Protein 3NOK (pdb70)

Nearest PDB structures (foldseek):
  3nok-assembly2_B  TM=1.004E+00  e=3.708E-47  Myxococcus xanthus
  3nom-assembly2_B  TM=9.459E-01  e=5.116E-25  Zymomonas mobilis subsp. mobilis ATCC 10988
  3mbr-assembly1_X  TM=9.162E-01  e=9.378E-24  Xanthomonas campestris pv. campestris
  2faw-assembly2_B  TM=9.322E-01  e=5.526E-21  Carica papaya
  8pv4-assembly1_CU  TM=4.739E-01  e=4.077E-05  Thermochaetoides thermophila DSM 1495

Radius of gyration: 23.33 Å; Cα contacts (8 Å, |Δi|>4): 1403; chains: 2; bounding box: 69×46×50 Å

B-factor: mean 19.27, std 8.91, range [3.27, 81.67]

Foldseek 3Di:
DDAFFEWEWDFPDKAFAALQFQFAEWEAELNWTWTFGVPPTKIFTPDSHDNDTPDMDTPGRFGKHYWEYPRAWIWIFTAQQQWIFIWGDVVTDTDDIAGHDAGFFEWYDDPQWIWTDRQQQKIFTAHPVRGDTDGIAGADEVRHGAGQWGYWEDDPQFIWTDRQPAQKIFTARRVHNYGNYIYRRVVQCVVQVVPDDDPRFAKGYWYQDPVPRWIWTHTTSGRIIGTTDIGTDD/DAFEWEKDFDDKAFAALQFQFAEWEQEPHFIWTFGVPPTKIFTPDSHDNDTPDMDTPPHWGKHAWEDPNAWIWIFTAQQQWIFIWGDVVIDTDDIAGDDAGFFHWYDDDQWIWTDRQQQKIWTARPVRGDTDDMAGADEVRHGAGQWGYWEDDPQWIWTDHQPAQKIFTARVVHNYGRYIYRHVVQVVVQVVPDDDSQFAKHYWYADPPVRWIWTHTGSGRIIGTIDIGTDD

InterPro domains:
  IPR007788 Glutaminyl-peptide cyclotransferase [PF05096] (17-244)
  IPR007788 Glutaminyl-peptide cyclotransferase [PTHR31270] (14-245)
  IPR011044 Quinoprotein amine dehydrogenase, beta chain-like [SSF50969] (26-245)

Organism: Myxococcus xanthus (NCBI:txid34)

Structure (mmCIF, N/CA/C/O backbone):
data_3NOK
#
_entry.id   3NOK
#
_cell.length_a   65.790
_cell.length_b   46.060
_cell.length_c   81.000
_cell.angle_alpha   90.000
_cell.angle_beta   112.970
_cell.angle_gamma   90.000
#
_symmetry.space_group_name_H-M   'P 1 21 1'
#
loop_
_entity.id
_entity.type
_entity.pdbx_description
1 polymer 'Glutaminyl Cyclase'
2 non-polymer 'CALCIUM ION'
3 non-polymer '2-(N-MORPHOLINO)-ETHANESULFONIC ACID'
4 non-polymer DECYLAMINE-N,N-DIMETHYL-N-OXIDE
5 non-polymer GLYCEROL
6 water water
#
loop_
_atom_site.group_PDB
_atom_site.id
_atom_site.type_symbol
_atom_site.label_atom_id
_atom_site.label_alt_id
_atom_site.label_comp_id
_atom_site.label_asym_id
_atom_site.label_entity_id
_atom_site.label_seq_id
_atom_site.pdbx_PDB_ins_code
_atom_site.Cartn_x
_atom_site.Cartn_y
_atom_site.Cartn_z
_atom_site.occupancy
_atom_site.B_iso_or_equiv
_atom_site.auth_seq_id
_atom_site.auth_comp_id
_atom_site.auth_asym_id
_atom_site.auth_atom_id
_atom_site.pdbx_PDB_model_num
ATOM 1 N N . VAL A 1 35 ? -16.522 36.342 14.653 1.00 33.85 23 VAL A N 1
ATOM 2 C CA . VAL A 1 35 ? -15.217 35.970 15.282 1.00 33.82 23 VAL A CA 1
ATOM 3 C C . VAL A 1 35 ? -15.231 36.188 16.805 1.00 33.98 23 VAL A C 1
ATOM 4 O O . VAL A 1 35 ? -15.359 37.308 17.337 1.00 31.66 23 VAL A O 1
ATOM 8 N N . GLN A 1 36 ? -15.077 35.076 17.513 1.00 34.23 24 GLN A N 1
ATOM 9 C CA . GLN A 1 36 ? -15.147 35.105 18.956 1.00 34.07 24 GLN A CA 1
ATOM 10 C C . GLN A 1 36 ? -14.082 34.219 19.564 1.00 32.45 24 GLN A C 1
ATOM 11 O O . GLN A 1 36 ? -13.340 33.481 18.866 1.00 33.23 24 GLN A O 1
ATOM 17 N N . GLU A 1 37 ? -13.975 34.329 20.868 1.00 30.88 25 GLU A N 1
ATOM 18 C CA . GLU A 1 37 ? -13.161 33.451 21.586 1.00 28.49 25 GLU A CA 1
ATOM 19 C C . GLU A 1 37 ? -13.585 32.013 21.192 1.00 24.94 25 GLU A C 1
ATOM 20 O O . GLU A 1 37 ? -14.775 31.650 21.211 1.00 23.09 25 GLU A O 1
ATOM 26 N N . PRO A 1 38 ? -12.604 31.206 20.818 1.00 21.51 26 PRO A N 1
ATOM 27 C CA . PRO A 1 38 ? -12.799 29.773 20.845 1.00 18.78 26 PRO A CA 1
ATOM 28 C C . PRO A 1 38 ? -13.466 29.402 22.135 1.00 16.65 26 PRO A C 1
ATOM 29 O O . PRO A 1 38 ? -13.218 30.031 23.162 1.00 17.04 26 PRO A O 1
ATOM 33 N N . VAL A 1 39 ? -14.354 28.428 22.090 1.00 14.14 27 VAL A N 1
ATOM 34 C CA . VAL A 1 39 ? -14.985 27.911 23.309 1.00 13.64 27 VAL A CA 1
ATOM 35 C C . VAL A 1 39 ? -13.915 27.147 24.063 1.00 13.28 27 VAL A 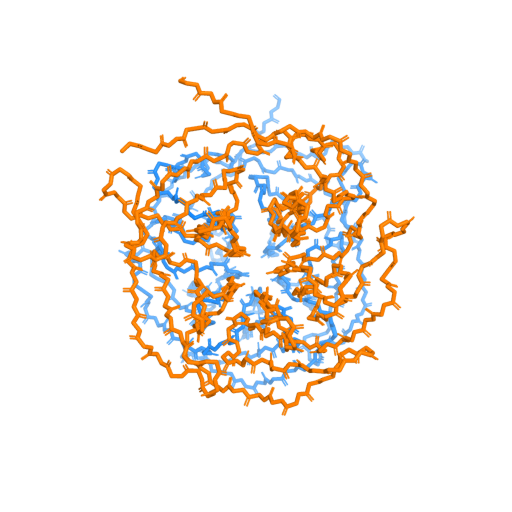C 1
ATOM 36 O O . VAL A 1 39 ? -13.202 26.339 23.485 1.00 14.17 27 VAL A O 1
ATOM 40 N N . ARG A 1 40 ? -13.867 27.322 25.375 1.00 12.42 28 ARG A N 1
ATOM 41 C CA . ARG A 1 40 ? -12.970 26.595 26.262 1.00 13.59 28 ARG A CA 1
ATOM 42 C C . ARG A 1 40 ? -13.698 25.479 26.954 1.00 13.79 28 ARG A C 1
ATOM 43 O O . ARG A 1 40 ? -14.793 25.694 27.439 1.00 14.59 28 ARG A O 1
ATOM 51 N N . ARG A 1 41 ? -13.152 24.248 26.913 1.00 13.52 29 ARG A N 1
ATOM 52 C CA . ARG A 1 41 ? -13.815 23.127 27.582 1.00 13.71 29 ARG A CA 1
ATOM 53 C C . ARG A 1 41 ? -12.793 22.396 28.410 1.00 13.69 29 ARG A C 1
ATOM 54 O O . ARG A 1 41 ? -11.558 22.602 28.258 1.00 15.22 29 ARG A O 1
ATOM 62 N N . VAL A 1 42 ? -13.263 21.571 29.341 1.00 14.93 30 VAL A N 1
ATOM 63 C CA . VAL A 1 42 ? -12.322 20.814 30.167 1.00 16.11 30 VAL A CA 1
ATOM 64 C C . VAL A 1 42 ? -12.810 19.403 29.969 1.00 15.58 30 VAL A C 1
ATOM 65 O O . VAL A 1 42 ? -14.001 19.175 30.113 1.00 17.96 30 VAL A O 1
ATOM 69 N N . ALA A 1 43 ? -11.933 18.454 29.626 1.00 16.26 31 ALA A N 1
ATOM 70 C CA . ALA A 1 43 ? -12.321 17.033 29.580 1.00 16.76 31 ALA A CA 1
ATOM 71 C C . ALA A 1 43 ? -12.404 16.445 30.993 1.00 17.47 31 ALA A C 1
ATOM 72 O O . ALA A 1 43 ? -11.429 16.482 31.760 1.00 17.44 31 ALA A O 1
ATOM 74 N N . HIS A 1 44 ? -13.605 15.964 31.313 1.00 17.92 32 HIS A N 1
ATOM 75 C CA . HIS A 1 44 ? -13.886 15.370 32.612 1.00 19.45 32 HIS A CA 1
ATOM 76 C C . HIS A 1 44 ? -13.856 13.843 32.406 1.00 18.23 32 HIS A C 1
ATOM 77 O O . HIS A 1 44 ? -14.615 13.339 31.558 1.00 18.15 32 HIS A O 1
ATOM 84 N N . ILE A 1 45 ? -13.043 13.114 33.181 1.00 18.36 33 ILE A N 1
ATOM 85 C CA . ILE A 1 45 ? -12.990 11.652 33.031 1.00 17.83 33 ILE A CA 1
ATOM 86 C C . ILE A 1 45 ? -14.319 11.049 33.580 1.00 18.66 33 ILE A C 1
ATOM 87 O O . ILE A 1 45 ? -14.672 11.296 34.722 1.00 18.26 33 ILE A O 1
ATOM 92 N N . ILE A 1 46 ? -15.025 10.296 32.745 1.00 18.49 34 ILE A N 1
ATOM 93 C CA . ILE A 1 46 ? -16.329 9.628 33.053 1.00 19.99 34 ILE A CA 1
ATOM 94 C C . ILE A 1 46 ? -16.032 8.203 33.480 1.00 20.09 34 ILE A C 1
ATOM 95 O O . ILE A 1 46 ? -16.649 7.693 34.414 1.00 20.81 34 ILE A O 1
ATOM 100 N N . ARG A 1 47 ? -15.045 7.567 32.852 1.00 17.26 35 ARG A N 1
ATOM 101 C CA . ARG A 1 47 ? -14.768 6.149 33.072 1.00 18.51 35 ARG A CA 1
ATOM 102 C C . ARG A 1 47 ? -13.411 5.843 32.485 1.00 18.68 35 ARG A C 1
ATOM 103 O O . ARG A 1 47 ? -13.041 6.457 31.470 1.00 17.10 35 ARG A O 1
ATOM 111 N N . GLU A 1 48 ? -12.697 4.904 33.092 1.00 18.84 36 GLU A N 1
ATOM 112 C CA . GLU A 1 48 ? -11.397 4.442 32.611 1.00 19.93 36 GLU A CA 1
ATOM 113 C C . GLU A 1 48 ? -11.439 2.936 32.242 1.00 19.59 36 GLU A C 1
ATOM 114 O O . GLU A 1 48 ? -12.260 2.152 32.810 1.00 18.62 36 GLU A O 1
ATOM 120 N N . TYR A 1 49 ? -10.649 2.566 31.236 1.00 16.96 37 TYR A N 1
ATOM 121 C CA . TYR A 1 49 ? -10.614 1.231 30.658 1.00 17.48 37 TYR A CA 1
ATOM 122 C C . TYR A 1 49 ? -9.145 0.886 30.514 1.00 17.18 37 TYR A C 1
ATOM 123 O O . TYR A 1 49 ? -8.334 1.818 30.319 1.00 17.85 37 TYR A O 1
ATOM 132 N N . PRO A 1 50 ? -8.767 -0.423 30.564 1.00 16.35 38 PRO A N 1
ATOM 133 C CA . PRO A 1 50 ? -7.367 -0.827 30.383 1.00 15.32 38 PRO A CA 1
ATOM 134 C C . PRO A 1 50 ? -6.899 -0.487 28.939 1.00 15.27 38 PRO A C 1
ATOM 135 O O . PRO A 1 50 ? -7.666 -0.589 27.996 1.00 16.96 38 PRO A O 1
ATOM 139 N N . HIS A 1 51 ? -5.664 -0.051 28.811 1.00 13.49 39 HIS A N 1
ATOM 140 C CA . HIS A 1 51 ? -5.023 0.076 27.521 1.00 13.57 39 HIS A CA 1
ATOM 141 C C . HIS A 1 51 ? -3.618 -0.532 27.666 1.00 12.72 39 HIS A C 1
ATOM 142 O O . HIS A 1 51 ? -3.074 -0.567 28.776 1.00 14.00 39 HIS A O 1
ATOM 149 N N . ALA A 1 52 ? -2.978 -0.903 26.556 1.00 12.06 40 ALA A N 1
ATOM 150 C CA . ALA A 1 52 ? -1.688 -1.611 26.651 1.00 11.86 40 ALA A CA 1
ATOM 151 C C . ALA A 1 52 ? -0.563 -0.618 26.759 1.00 12.98 40 ALA A C 1
ATOM 152 O O . ALA A 1 52 ? -0.464 0.334 25.936 1.00 13.13 40 ALA A O 1
ATOM 154 N N . THR A 1 53 ? 0.340 -0.871 27.700 1.00 11.66 41 THR A N 1
ATOM 155 C CA . THR A 1 53 ? 1.490 -0.026 27.864 1.00 12.46 41 THR A CA 1
ATOM 156 C C . THR A 1 53 ? 2.620 -0.201 26.826 1.00 12.86 41 THR A C 1
ATOM 157 O O . THR A 1 53 ? 3.668 0.465 26.945 1.00 13.32 41 THR A O 1
ATOM 161 N N . ASN A 1 54 ? 2.437 -1.080 25.844 1.00 11.51 42 ASN A N 1
ATOM 162 C CA . ASN A 1 54 ? 3.404 -1.222 24.791 1.00 12.03 42 ASN A CA 1
ATOM 163 C C . ASN A 1 54 ? 2.770 -0.844 23.446 1.00 12.76 42 ASN A C 1
ATOM 164 O O . ASN A 1 54 ? 3.316 -1.164 22.394 1.00 13.82 42 ASN A O 1
ATOM 169 N N . ALA A 1 55 ? 1.647 -0.119 23.511 1.00 11.41 43 ALA A N 1
ATOM 170 C CA . ALA A 1 55 ? 0.978 0.324 22.245 1.00 10.32 43 ALA A CA 1
ATOM 171 C C . ALA A 1 55 ? 1.231 1.844 22.026 1.00 9.86 43 ALA A C 1
ATOM 172 O O . ALA A 1 55 ? 0.699 2.660 22.753 1.00 9.00 43 ALA A O 1
ATOM 174 N N . PHE A 1 56 ? 2.096 2.170 21.070 1.00 12.27 44 PHE A N 1
ATOM 175 C CA . PHE A 1 56 ? 2.340 3.608 20.702 1.00 12.37 44 PHE A CA 1
ATOM 176 C C . PHE A 1 56 ? 1.187 4.075 19.816 1.00 10.55 44 PHE A C 1
ATOM 177 O O . PHE A 1 56 ? 1.283 3.983 18.548 1.00 11.12 44 PHE A O 1
ATOM 185 N N . THR A 1 57 ? 0.082 4.486 20.431 1.00 10.29 45 THR A N 1
ATOM 186 C CA . THR A 1 57 ? -1.130 4.935 19.742 1.00 8.69 45 THR A CA 1
ATOM 187 C C . THR A 1 57 ? -0.878 6.071 18.767 1.00 7.48 45 THR A C 1
ATOM 188 O O . THR A 1 57 ? -0.435 7.132 19.167 1.00 9.16 45 THR A O 1
ATOM 192 N N A GLN A 1 58 ? -1.068 5.812 17.476 0.50 7.16 46 GLN A N 1
ATOM 193 N N B GLN A 1 58 ? -1.110 5.813 17.490 0.50 7.20 46 GLN A N 1
ATOM 194 C CA A GLN A 1 58 ? -0.929 6.859 16.432 0.50 7.39 46 GLN A CA 1
ATOM 195 C CA B GLN A 1 58 ? -0.943 6.862 16.480 0.50 7.19 46 GLN A CA 1
ATOM 196 C C A GLN A 1 58 ? -2.242 7.110 15.695 0.50 7.62 46 GLN A C 1
ATOM 197 C C B GLN A 1 58 ? -2.147 7.002 15.566 0.50 7.81 46 GLN A C 1
ATOM 198 O O A GLN A 1 58 ? -2.383 8.091 14.949 0.50 6.20 46 GLN A O 1
ATOM 199 O O B GLN A 1 58 ? -2.114 7.842 14.621 0.50 6.56 46 GLN A O 1
ATOM 210 N N . GLY A 1 59 ? -3.192 6.207 15.843 1.00 8.48 47 GLY A N 1
ATOM 211 C CA . GLY A 1 59 ? -4.494 6.367 15.192 1.00 8.06 47 GLY A CA 1
ATOM 212 C C . GLY A 1 59 ? -5.533 5.668 16.059 1.00 9.01 47 GLY A C 1
ATOM 213 O O . GLY A 1 59 ? -5.203 4.657 16.668 1.00 8.27 47 GLY A O 1
ATOM 214 N N . LEU A 1 60 ? -6.763 6.161 16.079 1.00 7.95 48 LEU A N 1
ATOM 215 C CA . LEU A 1 60 ? -7.785 5.605 17.009 1.00 5.53 48 LEU A CA 1
ATOM 216 C C . LEU A 1 60 ? -9.148 5.953 16.437 1.00 7.76 48 LEU A C 1
ATOM 217 O O . LEU A 1 60 ? -9.400 7.145 16.117 1.00 7.05 48 LEU A O 1
ATOM 222 N N . VAL A 1 61 ? -9.982 4.965 16.130 1.00 7.18 49 VAL A N 1
ATOM 223 C CA . VAL A 1 61 ? -11.247 5.326 15.468 1.00 6.88 49 VAL A CA 1
ATOM 224 C C . VAL A 1 61 ? -12.199 4.149 15.710 1.00 7.06 49 VAL A C 1
ATOM 225 O O . VAL A 1 61 ? -11.734 3.014 15.855 1.00 9.33 49 VAL A O 1
ATOM 229 N N . PHE A 1 62 ? -13.491 4.436 15.666 1.00 7.63 50 PHE A N 1
ATOM 230 C CA . PHE A 1 62 ? -14.512 3.379 15.702 1.00 9.10 50 PHE A CA 1
ATOM 231 C C . PHE A 1 62 ? -14.817 3.020 14.265 1.00 10.18 50 PHE A C 1
ATOM 232 O O . PHE A 1 62 ? -14.774 3.850 13.389 1.00 9.72 50 PHE A O 1
ATOM 240 N N . HIS A 1 63 ? -15.138 1.747 14.045 1.00 10.45 51 HIS A N 1
ATOM 241 C CA . HIS A 1 63 ? -15.380 1.274 12.684 1.00 11.00 51 HIS A CA 1
ATOM 242 C C . HIS A 1 63 ? -16.204 -0.021 12.727 1.00 14.14 51 HIS A C 1
ATOM 243 O O . HIS A 1 63 ? -15.786 -0.986 13.360 1.00 14.64 51 HIS A O 1
ATOM 250 N N . GLN A 1 64 ? -17.344 0.045 12.056 1.00 17.45 52 GLN A N 1
ATOM 251 C CA . GLN A 1 64 ? -18.290 -1.063 11.905 1.00 19.92 52 GLN A CA 1
ATOM 252 C C . GLN A 1 64 ? -18.501 -1.819 13.203 1.00 21.22 52 GLN A C 1
ATOM 253 O O . GLN A 1 64 ? -18.418 -3.067 13.201 1.00 21.76 52 GLN A O 1
ATOM 259 N N . GLY A 1 65 ? -18.689 -1.053 14.300 1.00 20.18 53 GLY A N 1
ATOM 260 C CA . GLY A 1 65 ? -19.157 -1.538 15.591 1.00 22.56 53 GLY A CA 1
ATOM 261 C C . GLY A 1 65 ? -18.027 -1.892 16.519 1.00 22.76 53 GLY A C 1
ATOM 262 O O . GLY A 1 65 ? -18.236 -2.365 17.648 1.00 23.18 53 GLY A O 1
ATOM 263 N N . HIS A 1 66 ? -16.807 -1.688 16.023 1.00 22.03 54 HIS A N 1
ATOM 264 C CA . HIS A 1 66 ? -15.632 -2.022 16.788 1.00 21.76 54 HIS A CA 1
ATOM 265 C C . HIS A 1 66 ? -14.687 -0.838 16.919 1.00 19.64 54 HIS A C 1
ATOM 266 O O . HIS A 1 66 ? -14.792 0.205 16.226 1.00 18.59 54 HIS A O 1
ATOM 273 N N . PHE A 1 67 ? -13.720 -1.032 17.782 1.00 17.73 55 PHE A N 1
ATOM 274 C CA . PHE A 1 67 ? -12.850 0.047 18.219 1.00 14.34 55 PHE A CA 1
ATOM 275 C C . PHE A 1 67 ? -11.4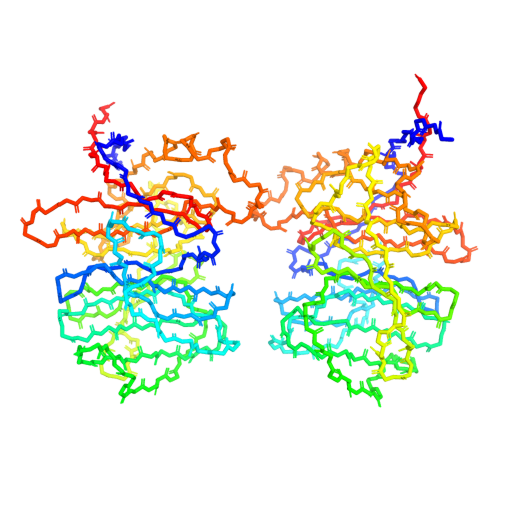29 -0.286 17.722 1.00 11.21 55 PHE A C 1
ATOM 276 O O . PHE A 1 67 ? -10.895 -1.326 18.123 1.00 12.49 55 PHE A O 1
ATOM 284 N N . PHE A 1 68 ? -10.808 0.572 16.848 1.00 7.70 56 PHE A N 1
ATOM 285 C CA . PHE A 1 68 ? -9.541 0.220 16.209 1.00 8.74 56 PHE A CA 1
ATOM 286 C C . PHE A 1 68 ? -8.434 1.162 16.549 1.00 9.69 56 PHE A C 1
ATOM 287 O O . PHE A 1 68 ? -8.708 2.377 16.759 1.00 8.29 56 PHE A O 1
ATOM 295 N N . GLU A 1 69 ? -7.221 0.643 16.594 1.00 7.63 57 GLU A N 1
ATOM 296 C CA . GLU A 1 69 ? -6.042 1.444 16.984 1.00 7.95 57 GLU A CA 1
ATOM 297 C C . GLU A 1 69 ? -4.939 1.119 15.985 1.00 7.16 57 GLU A C 1
ATOM 298 O O . GLU A 1 69 ? -4.721 -0.044 15.638 1.00 8.98 57 GLU A O 1
ATOM 304 N N . SER A 1 70 ? -4.257 2.167 15.511 1.00 5.29 58 SER A N 1
ATOM 305 C CA . SER A 1 70 ? -3.002 2.012 14.776 1.00 5.16 58 SER A CA 1
ATOM 306 C C . SER A 1 70 ? -1.815 2.378 15.610 1.00 7.90 58 SER A C 1
ATOM 307 O O . SER A 1 70 ? -1.842 3.376 16.359 1.00 8.27 58 SER A O 1
ATOM 310 N N . THR A 1 71 ? -0.774 1.543 15.527 1.00 9.06 59 THR A N 1
ATOM 311 C CA . THR A 1 71 ? 0.443 1.800 16.310 1.00 10.44 59 THR A CA 1
ATOM 312 C C . THR A 1 71 ? 1.668 1.801 15.405 1.00 10.50 59 THR A C 1
ATOM 313 O O . THR A 1 71 ? 1.687 1.190 14.311 1.00 10.79 59 THR A O 1
ATOM 317 N N . GLY A 1 72 ? 2.686 2.535 15.831 1.00 11.34 60 GLY A N 1
ATOM 318 C CA . GLY A 1 72 ? 4.013 2.382 15.161 1.00 14.84 60 GLY A CA 1
ATOM 319 C C . GLY A 1 72 ? 5.002 1.802 16.166 1.00 14.42 60 GLY A C 1
ATOM 320 O O . GLY A 1 72 ? 4.718 1.744 17.335 1.00 14.13 60 GLY A O 1
ATOM 321 N N . HIS A 1 73 ? 6.203 1.387 15.739 1.00 17.32 61 HIS A N 1
ATOM 322 C CA . HIS A 1 73 ? 7.196 0.873 16.710 1.00 16.94 61 HIS A CA 1
ATOM 323 C C . HIS A 1 73 ? 6.687 -0.181 17.751 1.00 18.26 61 HIS A C 1
ATOM 324 O O . HIS A 1 73 ? 6.822 0.029 18.988 1.00 18.15 61 HIS A O 1
ATOM 331 N N . GLN A 1 74 ? 6.097 -1.286 17.341 1.00 17.35 62 GLN A N 1
ATOM 332 C CA . GLN A 1 74 ? 6.055 -1.776 15.964 1.00 18.71 62 GLN A CA 1
ATOM 333 C C . GLN A 1 74 ? 4.734 -1.475 15.304 1.00 15.33 62 GLN A C 1
ATOM 334 O O . GLN A 1 74 ? 3.742 -1.142 16.011 1.00 16.38 62 GLN A O 1
ATOM 340 N N . GLY A 1 75 ? 4.723 -1.496 13.968 1.00 12.38 63 GLY A N 1
ATOM 341 C CA . GLY A 1 75 ? 3.477 -1.165 13.290 1.00 11.42 63 GLY A CA 1
ATOM 342 C C . GLY A 1 75 ? 2.402 -2.211 13.528 1.00 10.71 63 GLY A C 1
ATOM 343 O O . GLY A 1 75 ? 2.636 -3.393 13.255 1.00 10.04 63 GLY A O 1
ATOM 344 N N . THR A 1 76 ? 1.168 -1.804 13.843 1.00 9.82 64 THR A N 1
ATOM 345 C CA . THR A 1 76 ? 0.033 -2.746 13.922 1.00 9.76 64 THR A CA 1
ATOM 346 C C . THR A 1 76 ? -1.247 -2.048 13.579 1.00 10.26 64 THR A C 1
ATOM 347 O O . THR A 1 76 ? -1.274 -0.800 13.616 1.00 10.30 64 THR A O 1
ATOM 351 N N . LEU A 1 77 ? -2.270 -2.843 13.254 1.00 7.61 65 LEU A N 1
ATOM 352 C CA . LEU A 1 77 ? -3.706 -2.388 13.323 1.00 6.98 65 LEU A CA 1
ATOM 353 C C . LEU A 1 77 ? -4.327 -3.314 14.317 1.00 9.08 65 LEU A C 1
ATOM 354 O O . LEU A 1 77 ? -4.125 -4.540 14.249 1.00 10.10 65 LEU A O 1
ATOM 359 N N . ARG A 1 78 ? -4.986 -2.771 15.314 1.00 7.70 66 ARG A N 1
ATOM 360 C CA . ARG A 1 78 ? -5.575 -3.621 16.307 1.00 10.21 66 ARG A CA 1
ATOM 361 C C . ARG A 1 78 ? -7.029 -3.270 16.579 1.00 10.75 66 ARG A C 1
ATOM 362 O O . ARG A 1 78 ? -7.419 -2.095 16.438 1.00 9.86 66 ARG A O 1
ATOM 370 N N . GLN A 1 79 ? -7.836 -4.295 16.935 1.00 8.77 67 GLN A N 1
ATOM 371 C CA . GLN A 1 79 ? -9.190 -4.064 17.425 1.00 11.53 67 GLN A CA 1
ATOM 372 C C . GLN A 1 79 ? -9.116 -4.168 18.961 1.00 12.18 67 GLN A C 1
ATOM 373 O O . GLN A 1 79 ? -8.607 -5.135 19.495 1.00 14.40 67 GLN A O 1
ATOM 379 N N . LEU A 1 80 ? -9.597 -3.161 19.672 1.00 11.37 68 LEU A N 1
ATOM 380 C CA . LEU A 1 80 ? -9.489 -3.109 21.148 1.00 13.46 68 LEU A CA 1
ATOM 381 C C . LEU A 1 80 ? -10.705 -3.670 21.860 1.00 15.80 68 LEU A C 1
ATOM 382 O O . LEU A 1 80 ? -11.816 -3.622 21.357 1.00 15.99 68 LEU A O 1
ATOM 387 N N . SER A 1 81 ? -10.466 -4.213 23.034 1.00 19.50 69 SER A N 1
ATOM 388 C CA . SER A 1 81 ? -11.545 -4.570 23.944 1.00 21.22 69 SER A CA 1
ATOM 389 C C . SER A 1 81 ? -11.636 -3.442 24.969 1.00 20.92 69 SER A C 1
ATOM 390 O O . SER A 1 81 ? -10.603 -2.975 25.340 1.00 19.84 69 SER A O 1
ATOM 393 N N . LEU A 1 82 ? -12.818 -3.029 25.492 1.00 21.78 70 LEU A N 1
ATOM 394 C CA . LEU A 1 82 ? -12.766 -2.114 26.624 1.00 22.17 70 LEU A CA 1
ATOM 395 C C . LEU A 1 82 ? -12.652 -2.899 27.969 1.00 21.68 70 LEU A C 1
ATOM 396 O O . LEU A 1 82 ? -12.517 -2.302 29.018 1.00 22.99 70 LEU A O 1
ATOM 401 N N . GLU A 1 83 ? -12.713 -4.227 27.914 1.00 21.40 71 GLU A N 1
ATOM 402 C CA . GLU A 1 83 ? -12.515 -5.015 29.119 1.00 22.23 71 GLU A CA 1
ATOM 403 C C . GLU A 1 83 ? -11.095 -5.538 29.398 1.00 20.97 71 GLU A C 1
ATOM 404 O O . GLU A 1 83 ? -10.846 -6.048 30.494 1.00 22.89 71 GLU A O 1
ATOM 410 N N . SER A 1 84 ? -10.141 -5.375 28.469 1.00 18.51 72 SER A N 1
ATOM 411 C CA . SER A 1 84 ? -8.803 -5.883 28.637 1.00 17.89 72 SER A CA 1
ATOM 412 C C . SER A 1 84 ? -7.829 -5.076 27.778 1.00 16.12 72 SER A C 1
ATOM 413 O O . SER A 1 84 ? -8.239 -4.529 26.733 1.00 16.95 72 SER A O 1
ATOM 416 N N . ALA A 1 85 ? -6.578 -4.982 28.223 1.00 15.72 73 ALA A N 1
ATOM 417 C CA . ALA A 1 85 ? -5.521 -4.330 27.412 1.00 15.03 73 ALA A CA 1
ATOM 418 C C . ALA A 1 85 ? -5.103 -5.170 26.207 1.00 16.07 73 ALA A C 1
ATOM 419 O O . ALA A 1 85 ? -4.588 -4.637 25.256 1.00 16.74 73 ALA A O 1
ATOM 421 N N . GLN A 1 86 ? -5.358 -6.474 26.250 1.00 15.37 74 GLN A N 1
ATOM 422 C CA . GLN A 1 86 ? -5.077 -7.402 25.139 1.00 15.95 74 GLN A CA 1
ATOM 423 C C . GLN A 1 86 ? -6.067 -7.184 23.989 1.00 15.95 74 GLN A C 1
ATOM 424 O O . GLN A 1 86 ? -7.290 -7.294 24.207 1.00 14.05 74 GLN A O 1
ATOM 430 N N . PRO A 1 87 ? -5.571 -6.829 22.784 1.00 14.20 75 PRO A N 1
ATOM 431 C CA . PRO A 1 87 ? -6.481 -6.617 21.684 1.00 13.46 75 PRO A CA 1
ATOM 432 C C . PRO A 1 87 ? -7.290 -7.858 21.368 1.00 13.16 75 PRO A C 1
ATOM 433 O O . PRO A 1 87 ? -6.757 -8.955 21.436 1.00 13.01 75 PRO A O 1
ATOM 437 N N . VAL A 1 88 ? -8.522 -7.679 20.950 1.00 12.47 76 VAL A N 1
ATOM 438 C CA . VAL A 1 88 ? -9.278 -8.835 20.463 1.00 13.18 76 VAL A CA 1
ATOM 439 C C . VAL A 1 88 ? -8.795 -9.355 19.110 1.00 12.76 76 VAL A C 1
ATOM 440 O O . VAL A 1 88 ? -9.031 -10.534 18.767 1.00 11.88 76 VAL A O 1
ATOM 444 N N . TRP A 1 89 ? -8.122 -8.491 18.318 1.00 10.40 77 TRP A N 1
ATOM 445 C CA . TRP A 1 89 ? -7.589 -8.875 17.013 1.00 11.46 77 TRP A CA 1
ATOM 446 C C . TRP A 1 89 ? -6.434 -7.942 16.713 1.00 12.41 77 TRP A C 1
ATOM 447 O O . TRP A 1 89 ? -6.470 -6.728 17.122 1.00 11.56 77 TRP A O 1
ATOM 458 N N . MET A 1 90 ? -5.398 -8.468 16.104 1.00 10.90 78 MET A N 1
ATOM 459 C CA . MET A 1 90 ? -4.256 -7.588 15.667 1.00 11.72 78 MET A CA 1
ATOM 460 C C . MET A 1 90 ? -3.627 -8.125 14.431 1.00 12.65 78 MET A C 1
ATOM 461 O O . MET A 1 90 ? -3.379 -9.305 14.331 1.00 11.04 78 MET A O 1
ATOM 466 N N . GLU A 1 91 ? -3.360 -7.218 13.463 1.00 11.30 79 GLU A N 1
ATOM 467 C CA . GLU A 1 91 ? -2.439 -7.536 12.358 1.00 12.01 79 GLU A CA 1
ATOM 468 C C . GLU A 1 91 ? -1.128 -6.740 12.529 1.00 10.89 79 GLU A C 1
ATOM 469 O O . GLU A 1 91 ? -1.144 -5.519 12.716 1.00 10.20 79 GLU A O 1
ATOM 475 N N . ARG A 1 92 ? -0.016 -7.482 12.516 1.00 11.77 80 ARG A N 1
ATOM 476 C CA . ARG A 1 92 ? 1.309 -6.914 12.639 1.00 12.20 80 ARG A CA 1
ATOM 477 C C . ARG A 1 92 ? 1.806 -6.429 11.284 1.00 12.86 80 ARG A C 1
ATOM 478 O O . ARG A 1 92 ? 1.672 -7.131 10.296 1.00 15.86 80 ARG A O 1
ATOM 486 N N . LEU A 1 93 ? 2.432 -5.259 11.232 1.00 12.53 81 LEU A N 1
ATOM 487 C CA . LEU A 1 93 ? 2.869 -4.685 9.962 1.00 12.82 81 LEU A CA 1
ATOM 488 C C . LEU A 1 93 ? 4.385 -4.656 9.941 1.00 13.89 81 LEU A C 1
ATOM 489 O O . LEU A 1 93 ? 4.985 -3.948 9.138 1.00 15.46 81 LEU A O 1
ATOM 494 N N . GLY A 1 94 ? 5.017 -5.374 10.864 1.00 15.04 82 GLY A N 1
ATOM 495 C CA . GLY A 1 94 ? 6.481 -5.338 10.966 1.00 16.69 82 GLY A CA 1
ATOM 496 C C . GLY A 1 94 ? 7.049 -3.950 11.320 1.00 17.12 82 GLY A C 1
ATOM 497 O O . GLY A 1 94 ? 6.514 -3.250 12.199 1.00 18.28 82 GLY A O 1
ATOM 498 N N . ASN A 1 95 ? 8.107 -3.584 10.620 1.00 17.44 83 ASN A N 1
ATOM 499 C CA . ASN A 1 95 ? 8.848 -2.353 10.919 1.00 16.62 83 ASN A CA 1
ATOM 500 C C . ASN A 1 95 ? 8.177 -1.074 10.374 1.00 16.79 83 ASN A C 1
ATOM 501 O O . ASN A 1 95 ? 8.683 0.047 10.527 1.00 18.59 83 ASN A O 1
ATOM 506 N N . ILE A 1 96 ? 7.072 -1.241 9.703 1.00 13.60 84 ILE A N 1
ATOM 507 C CA . ILE A 1 96 ? 6.393 -0.072 9.097 1.00 14.15 84 ILE A CA 1
ATOM 508 C C . ILE A 1 96 ? 5.845 0.767 10.250 1.00 13.37 84 ILE A C 1
ATOM 509 O O . ILE A 1 96 ? 5.197 0.234 11.148 1.00 13.39 84 ILE A O 1
ATOM 514 N N . PHE A 1 97 ? 6.101 2.065 10.204 1.00 12.58 85 PHE A N 1
ATOM 515 C CA . PHE A 1 97 ? 5.710 2.962 11.284 1.00 12.09 85 PHE A CA 1
ATOM 516 C C . PHE A 1 97 ? 4.309 3.503 10.960 1.00 10.13 85 PHE A C 1
ATOM 517 O O . PHE A 1 97 ? 4.145 4.630 10.440 1.00 9.92 85 PHE A O 1
ATOM 525 N N . ALA A 1 98 ? 3.300 2.708 11.279 1.00 9.62 86 ALA A N 1
ATOM 526 C CA . ALA A 1 98 ? 1.898 3.156 10.976 1.00 7.19 86 ALA A CA 1
ATOM 527 C C . ALA A 1 98 ? 1.456 4.305 11.898 1.00 7.93 86 ALA A C 1
ATOM 528 O O . ALA A 1 98 ? 1.902 4.418 13.045 1.00 8.19 86 ALA A O 1
ATOM 530 N N . GLU A 1 99 ? 0.544 5.122 11.369 1.00 6.91 87 GLU A N 1
ATOM 531 C CA . GLU A 1 99 ? 0.232 6.440 11.970 1.00 6.76 87 GLU A CA 1
ATOM 532 C C . GLU A 1 99 ? -1.245 6.578 11.951 1.00 7.84 87 GLU A C 1
ATOM 533 O O . GLU A 1 99 ? -1.970 5.634 12.405 1.00 7.89 87 GLU A O 1
ATOM 539 N N . GLY A 1 100 ? -1.778 7.715 11.479 1.00 5.81 88 GLY A N 1
ATOM 540 C CA . GLY A 1 100 ? -3.223 7.998 11.668 1.00 6.14 88 GLY A CA 1
ATOM 541 C C . GLY A 1 100 ? -4.186 7.018 11.008 1.00 5.15 88 GLY A C 1
ATOM 542 O O . GLY A 1 100 ? -3.818 6.289 10.054 1.00 7.36 88 GLY A O 1
ATOM 543 N N . LEU A 1 101 ? -5.417 6.992 11.462 1.00 5.80 89 LEU A N 1
ATOM 544 C CA . LEU A 1 101 ? -6.389 5.936 10.999 1.00 5.40 89 LEU A CA 1
ATOM 545 C C . LEU A 1 101 ? -7.732 6.574 10.928 1.00 6.20 89 LEU A C 1
ATOM 546 O O . LEU A 1 101 ? -8.179 7.134 11.929 1.00 7.46 89 LEU A O 1
ATOM 551 N N . ALA A 1 102 ? -8.353 6.480 9.740 1.00 6.40 90 ALA A N 1
ATOM 552 C CA . ALA A 1 102 ? -9.665 7.047 9.481 1.00 5.68 90 ALA A CA 1
ATOM 553 C C . ALA A 1 102 ? -10.650 5.971 9.031 1.00 7.11 90 ALA A C 1
ATOM 554 O O . ALA A 1 102 ? -10.251 4.930 8.437 1.00 9.09 90 ALA A O 1
ATOM 556 N N . SER A 1 103 ? -11.913 6.240 9.241 1.00 7.10 91 SER A N 1
ATOM 557 C CA . SER A 1 103 ? -12.984 5.298 8.764 1.00 8.91 91 SER A CA 1
ATOM 558 C C . SER A 1 103 ? -13.979 6.108 7.967 1.00 9.82 91 SER A C 1
ATOM 559 O O . SER A 1 103 ? -14.389 7.213 8.432 1.00 8.79 91 SER A O 1
ATOM 562 N N . ASP A 1 104 ? -14.444 5.563 6.831 1.00 10.49 92 ASP A N 1
ATOM 563 C CA . ASP A 1 104 ? -15.638 6.169 6.151 1.00 12.84 92 ASP A CA 1
ATOM 564 C C . ASP A 1 104 ? -16.885 5.301 6.332 1.00 14.02 92 ASP A C 1
ATOM 565 O O . ASP A 1 104 ? -17.846 5.496 5.605 1.00 14.50 92 ASP A O 1
ATOM 570 N N . GLY A 1 105 ? -16.798 4.335 7.230 1.00 13.51 93 GLY A N 1
ATOM 571 C CA . GLY A 1 105 ? -17.901 3.441 7.621 1.00 15.99 93 GLY A CA 1
ATOM 572 C C . GLY A 1 105 ? -17.756 2.116 6.908 1.00 16.12 93 GLY A C 1
ATOM 573 O O . GLY A 1 105 ? -18.199 1.117 7.445 1.00 21.00 93 GLY A O 1
ATOM 574 N N . GLU A 1 106 ? -17.111 2.117 5.745 1.00 14.86 94 GLU A N 1
ATOM 575 C CA . GLU A 1 106 ? -16.891 0.896 4.986 1.00 15.08 94 GLU A CA 1
ATOM 576 C C . GLU A 1 106 ? -15.416 0.421 4.958 1.00 14.58 94 GLU A C 1
ATOM 577 O O . GLU A 1 106 ? -15.109 -0.812 4.986 1.00 15.44 94 GLU A O 1
ATOM 583 N N . ARG A 1 107 ? -14.500 1.377 4.900 1.00 11.81 95 ARG A N 1
ATOM 584 C CA . ARG A 1 107 ? -13.092 1.030 4.813 1.00 9.05 95 ARG A CA 1
ATOM 585 C C . ARG A 1 107 ? -12.359 1.792 5.900 1.00 9.82 95 ARG A C 1
ATOM 586 O O . ARG A 1 107 ? -12.856 2.848 6.348 1.00 10.10 95 ARG A O 1
ATOM 594 N N . LEU A 1 108 ? -11.233 1.243 6.316 1.00 7.69 96 LEU A N 1
ATOM 595 C CA . LEU A 1 108 ? -10.225 1.956 7.206 1.00 6.70 96 LEU A CA 1
ATOM 596 C C . LEU A 1 108 ? -9.085 2.448 6.308 1.00 7.38 96 LEU A C 1
ATOM 597 O O . LEU A 1 108 ? -8.674 1.769 5.359 1.00 7.43 96 LEU A O 1
ATOM 602 N N . TYR A 1 109 ? -8.561 3.651 6.643 1.00 6.94 97 TYR A N 1
ATOM 603 C CA . TYR A 1 109 ? -7.456 4.222 5.901 1.00 6.01 97 TYR A CA 1
ATOM 604 C C . TYR A 1 109 ? -6.347 4.531 6.895 1.00 7.26 97 TYR A C 1
ATOM 605 O O . TYR A 1 109 ? -6.607 5.141 7.933 1.00 7.35 97 TYR A O 1
ATOM 614 N N . GLN A 1 110 ? -5.127 4.106 6.625 1.00 6.21 98 GLN A N 1
ATOM 615 C CA . GLN A 1 110 ? -4.058 4.120 7.619 1.00 7.39 98 GLN A CA 1
ATOM 616 C C . GLN A 1 110 ? -2.801 4.704 7.004 1.00 8.88 98 GLN A C 1
ATOM 617 O O . GLN A 1 110 ? -2.292 4.221 6.002 1.00 7.24 98 GLN A O 1
ATOM 623 N N . LEU A 1 111 ? -2.314 5.790 7.619 1.00 7.76 99 LEU A N 1
ATOM 624 C CA . LEU A 1 111 ? -1.084 6.427 7.170 1.00 7.39 99 LEU A CA 1
ATOM 625 C C . LEU A 1 111 ? 0.148 5.695 7.683 1.00 8.32 99 LEU A C 1
ATOM 626 O O . LEU A 1 111 ? 0.071 4.822 8.554 1.00 8.44 99 LEU A O 1
ATOM 631 N N . THR A 1 112 ? 1.310 6.158 7.195 1.00 7.11 100 THR A N 1
ATOM 632 C CA . THR A 1 112 ? 2.581 5.789 7.765 1.00 7.79 100 THR A CA 1
ATOM 633 C C . THR A 1 112 ? 3.378 7.083 7.983 1.00 6.60 100 THR A C 1
ATOM 634 O O . THR A 1 112 ? 3.062 8.128 7.383 1.00 8.04 100 THR A O 1
ATOM 638 N N . TRP A 1 113 ? 4.366 6.995 8.835 1.00 7.60 101 TRP A N 1
ATOM 639 C CA . TRP A 1 113 ? 5.129 8.186 9.243 1.00 10.40 101 TRP A CA 1
ATOM 640 C C . TRP A 1 113 ? 5.970 8.722 8.099 1.00 9.62 101 TRP A C 1
ATOM 641 O O . TRP A 1 113 ? 5.652 9.808 7.599 1.00 8.15 101 TRP A O 1
ATOM 652 N N . THR A 1 114 ? 7.053 8.045 7.703 1.00 10.46 102 THR A N 1
ATOM 653 C CA . THR A 1 114 ? 7.892 8.601 6.618 1.00 10.77 102 THR A CA 1
ATOM 654 C C . THR A 1 114 ? 7.867 7.718 5.381 1.00 12.07 102 THR A C 1
ATOM 655 O O . THR A 1 114 ? 8.440 8.074 4.352 1.00 12.77 102 THR A O 1
ATOM 659 N N . GLU A 1 115 ? 7.188 6.588 5.483 1.00 11.19 103 GLU A N 1
ATOM 660 C CA . GLU A 1 115 ? 7.150 5.607 4.371 1.00 11.56 103 GLU A CA 1
ATOM 661 C C . GLU A 1 115 ? 6.396 6.087 3.153 1.00 11.93 103 GLU A C 1
ATOM 662 O O . GLU A 1 115 ? 6.636 5.614 2.009 1.00 12.64 103 GLU A O 1
ATOM 668 N N . GLY A 1 116 ? 5.473 7.019 3.331 1.00 10.13 104 GLY A N 1
ATOM 669 C CA . GLY A 1 116 ? 4.646 7.455 2.242 1.00 9.90 104 GLY A CA 1
ATOM 670 C C . GLY A 1 116 ? 3.696 6.394 1.762 1.00 10.53 104 GLY A C 1
ATOM 671 O O . GLY A 1 116 ? 3.335 6.375 0.595 1.00 10.64 104 GLY A O 1
ATOM 672 N N . LEU A 1 117 ? 3.375 5.449 2.665 1.00 9.98 105 LEU A N 1
ATOM 673 C CA . LEU A 1 117 ? 2.389 4.397 2.310 1.00 10.23 105 LEU A CA 1
ATOM 674 C C . LEU A 1 117 ? 1.077 4.666 3.025 1.00 8.80 105 LEU A C 1
ATOM 675 O O . LEU A 1 117 ? 1.069 4.824 4.265 1.00 10.13 105 LEU A O 1
ATOM 680 N N . LEU A 1 118 ? -0.025 4.507 2.296 1.00 8.69 106 LEU A N 1
ATOM 681 C CA . LEU A 1 118 ? -1.396 4.557 2.876 1.00 8.25 106 LEU A CA 1
ATOM 682 C C . LEU A 1 118 ? -1.946 3.158 2.646 1.00 7.54 106 LEU A C 1
ATOM 683 O O . LEU A 1 118 ? -1.959 2.700 1.485 1.00 9.58 106 LEU A O 1
ATOM 688 N N . PHE A 1 119 ? -2.415 2.495 3.700 1.00 7.52 107 PHE A N 1
ATOM 689 C CA . PHE A 1 119 ? -3.069 1.164 3.504 1.00 8.22 107 PHE A CA 1
ATOM 690 C C . PHE A 1 119 ? -4.560 1.358 3.621 1.00 7.46 107 PHE A C 1
ATOM 691 O O . PHE A 1 119 ? -5.051 2.032 4.541 1.00 10.20 107 PHE A O 1
ATOM 699 N N . THR A 1 120 ? -5.327 0.752 2.708 1.00 5.66 108 THR A N 1
ATOM 700 C CA . THR A 1 120 ? -6.771 0.820 2.752 1.00 7.10 108 THR A CA 1
ATOM 701 C C . THR A 1 120 ? -7.259 -0.608 3.064 1.00 7.26 108 THR A C 1
ATOM 702 O O . THR A 1 120 ? -6.758 -1.536 2.431 1.00 10.44 108 THR A O 1
ATOM 706 N N . TRP A 1 121 ? -8.055 -0.696 4.097 1.00 7.62 109 TRP A N 1
ATOM 707 C CA . TRP A 1 121 ? -8.483 -1.996 4.644 1.00 7.23 109 TRP A CA 1
ATOM 708 C C . TRP A 1 121 ? -9.957 -2.117 4.431 1.00 7.84 109 TRP A C 1
ATOM 709 O O . TRP A 1 121 ? -10.711 -1.143 4.590 1.00 9.56 109 TRP A O 1
ATOM 720 N N . SER A 1 122 ? -10.423 -3.361 4.155 1.00 9.55 110 SER A N 1
ATOM 721 C CA . SER A 1 122 ? -11.886 -3.583 4.023 1.00 11.55 110 SER A CA 1
ATOM 722 C C . SER A 1 122 ? -12.227 -4.969 4.567 1.00 12.15 110 SER A C 1
ATOM 723 O O . SER A 1 122 ? -11.337 -5.755 4.796 1.00 14.41 110 SER A O 1
ATOM 726 N N . GLY A 1 123 ? -13.527 -5.252 4.739 1.00 15.40 111 GLY A N 1
ATOM 727 C CA . GLY A 1 123 ? -14.000 -6.519 5.324 1.00 16.41 111 GLY A CA 1
ATOM 728 C C . GLY A 1 123 ? -13.869 -6.590 6.854 1.00 18.42 111 GLY A C 1
ATOM 729 O O . GLY A 1 123 ? -13.451 -5.659 7.553 1.00 17.50 111 GLY A O 1
ATOM 730 N N . MET A 1 124 ? -14.243 -7.739 7.410 1.00 17.86 112 MET A N 1
ATOM 731 C CA . MET A 1 124 ? -14.328 -7.910 8.795 1.00 19.50 112 MET A CA 1
ATOM 732 C C . MET A 1 124 ? -13.931 -9.362 9.035 1.00 18.58 112 MET A C 1
ATOM 733 O O . MET A 1 124 ? -14.645 -10.266 8.570 1.00 20.05 112 MET A O 1
ATOM 738 N N . PRO A 1 125 ? -12.769 -9.607 9.665 1.00 17.60 113 PRO A N 1
ATOM 739 C CA . PRO A 1 125 ? -11.816 -8.584 10.126 1.00 17.54 113 PRO A CA 1
ATOM 740 C C . PRO A 1 125 ? -11.230 -7.844 8.920 1.00 16.03 113 PRO A C 1
ATOM 741 O O . PRO A 1 125 ? -11.215 -8.357 7.762 1.00 16.30 113 PRO A O 1
ATOM 745 N N . PRO A 1 126 ? -10.740 -6.600 9.180 1.00 14.95 114 PRO A N 1
ATOM 746 C CA . PRO A 1 126 ? -10.133 -5.817 8.107 1.00 14.14 114 PRO A CA 1
ATOM 747 C C . PRO A 1 126 ? -8.954 -6.534 7.489 1.00 12.01 114 PRO A C 1
ATOM 748 O O . PRO A 1 126 ? -8.121 -7.161 8.197 1.00 12.88 114 PRO A O 1
ATOM 752 N N . GLN A 1 127 ? -8.886 -6.479 6.166 1.00 11.69 115 GLN A N 1
ATOM 753 C CA . GLN A 1 127 ? -7.734 -6.977 5.402 1.00 12.91 115 GLN A CA 1
ATOM 754 C C . GLN A 1 127 ? -7.308 -5.865 4.464 1.00 10.95 115 GLN A C 1
ATOM 755 O O . GLN A 1 127 ? -8.110 -5.215 3.943 1.00 9.44 115 GLN A O 1
ATOM 761 N N . ARG A 1 128 ? -6.026 -5.699 4.256 1.00 11.87 116 ARG A N 1
ATOM 762 C CA . ARG A 1 128 ? -5.607 -4.670 3.342 1.00 11.30 116 ARG A CA 1
ATOM 763 C C . ARG A 1 128 ? -5.946 -5.016 1.903 1.00 12.39 116 ARG A C 1
ATOM 764 O O . ARG A 1 128 ? -5.668 -6.117 1.402 1.00 14.93 116 ARG A O 1
ATOM 772 N N . GLU A 1 129 ? -6.562 -4.073 1.253 1.00 10.51 117 GLU A N 1
ATOM 773 C CA . GLU A 1 129 ? -6.928 -4.242 -0.140 1.00 10.12 117 GLU A CA 1
ATOM 774 C C . GLU A 1 129 ? -6.213 -3.336 -1.087 1.00 11.20 117 GLU A C 1
ATOM 775 O O . GLU A 1 129 ? -6.271 -3.557 -2.330 1.00 11.72 117 GLU A O 1
ATOM 781 N N . ARG A 1 130 ? -5.546 -2.304 -0.532 1.00 10.88 118 ARG A N 1
ATOM 782 C CA . ARG A 1 130 ? -4.856 -1.366 -1.397 1.00 8.93 118 ARG A CA 1
ATOM 783 C C . ARG A 1 130 ? -3.657 -0.814 -0.676 1.00 9.41 118 ARG A C 1
ATOM 784 O O . ARG A 1 130 ? -3.716 -0.572 0.551 1.00 9.21 118 ARG A O 1
ATOM 792 N N . THR A 1 131 ? -2.586 -0.584 -1.422 1.00 9.19 119 THR A N 1
ATOM 793 C CA . THR A 1 131 ? -1.429 0.208 -0.973 1.00 10.06 119 THR A CA 1
ATOM 794 C C . THR A 1 131 ? -1.264 1.403 -1.867 1.00 9.71 119 THR A C 1
ATOM 795 O O . THR A 1 131 ? -1.262 1.236 -3.106 1.00 10.00 119 THR A O 1
ATOM 799 N N . THR A 1 132 ? -1.132 2.580 -1.265 1.00 8.57 120 THR A N 1
ATOM 800 C CA . THR A 1 132 ? -1.077 3.827 -2.095 1.00 8.57 120 THR A CA 1
ATOM 801 C C . THR A 1 132 ? 0.140 4.627 -1.655 1.00 10.93 120 THR A C 1
ATOM 802 O O . THR A 1 132 ? 0.404 4.744 -0.424 1.00 13.78 120 THR A O 1
ATOM 806 N N . ARG A 1 133 ? 0.929 5.120 -2.632 1.00 9.63 121 ARG A N 1
ATOM 807 C CA . ARG A 1 133 ? 2.127 5.965 -2.255 1.00 9.22 121 ARG A CA 1
ATOM 808 C C . ARG A 1 133 ? 1.686 7.445 -2.272 1.00 9.32 121 ARG A C 1
ATOM 809 O O . ARG A 1 133 ? 0.895 7.884 -3.108 1.00 11.12 121 ARG A O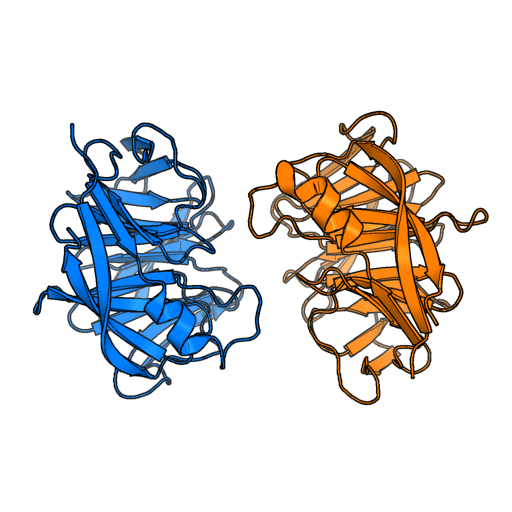 1
ATOM 817 N N . TYR A 1 134 ? 2.183 8.201 -1.291 1.00 8.37 122 TYR A N 1
ATOM 818 C CA . TYR A 1 134 ? 1.900 9.692 -1.240 1.00 9.48 122 TYR A CA 1
ATOM 819 C C . TYR A 1 134 ? 3.197 10.405 -0.770 1.00 9.55 122 TYR A C 1
ATOM 820 O O . TYR A 1 134 ? 4.077 9.790 -0.150 1.00 10.13 122 TYR A O 1
ATOM 829 N N A SER A 1 135 ? 3.309 11.690 -1.059 0.50 9.89 123 SER A N 1
ATOM 830 N N B SER A 1 135 ? 3.309 11.697 -1.078 0.50 10.26 123 SER A N 1
ATOM 831 C CA A SER A 1 135 ? 4.452 12.428 -0.589 0.50 9.78 123 SER A CA 1
ATOM 832 C CA B SER A 1 135 ? 4.462 12.512 -0.694 0.50 10.65 123 SER A CA 1
ATOM 833 C C A SER A 1 135 ? 4.177 12.946 0.806 0.50 10.57 123 SER A C 1
ATOM 834 C C B SER A 1 135 ? 4.207 13.115 0.675 0.50 10.83 123 SER A C 1
ATOM 835 O O A SER A 1 135 ? 3.028 13.109 1.248 0.50 11.62 123 SER A O 1
ATOM 836 O O B SER A 1 135 ? 3.056 13.493 0.966 0.50 11.68 123 SER A O 1
ATOM 841 N N . GLY A 1 136 ? 5.269 13.191 1.492 1.00 10.92 124 GLY A N 1
ATOM 842 C CA . GLY A 1 136 ? 5.210 13.927 2.818 1.00 10.67 124 GLY A CA 1
ATOM 843 C C . GLY A 1 136 ? 5.046 12.922 3.935 1.00 10.49 124 GLY A C 1
ATOM 844 O O . GLY A 1 136 ? 5.077 11.644 3.729 1.00 11.28 124 GLY A O 1
ATOM 845 N N . GLU A 1 137 ? 4.866 13.470 5.134 1.00 9.96 125 GLU A N 1
ATOM 846 C CA . GLU A 1 137 ? 4.792 12.598 6.323 1.00 9.58 125 GLU A CA 1
ATOM 847 C C . GLU A 1 137 ? 3.322 12.391 6.666 1.00 8.55 125 GLU A C 1
ATOM 848 O O . GLU A 1 137 ? 2.457 13.200 6.244 1.00 9.24 125 GLU A O 1
ATOM 854 N N . GLY A 1 138 ? 3.035 11.293 7.396 1.00 8.73 126 GLY A N 1
ATOM 855 C CA . GLY A 1 138 ? 1.604 10.985 7.755 1.00 7.96 126 GLY A CA 1
ATOM 856 C C . GLY A 1 138 ? 1.563 11.046 9.283 1.00 8.97 126 GLY A C 1
ATOM 857 O O . GLY A 1 138 ? 2.292 10.248 9.929 1.00 7.95 126 GLY A O 1
ATOM 858 N N . TRP A 1 139 ? 0.801 11.979 9.898 1.00 6.35 127 TRP A N 1
ATOM 859 C CA . TRP A 1 139 ? 0.631 11.926 11.378 1.00 5.50 127 TRP A CA 1
ATOM 860 C C . TRP A 1 139 ? -0.831 11.514 11.604 1.00 7.72 127 TRP A C 1
ATOM 861 O O . TRP A 1 139 ? -1.103 10.331 11.729 1.00 9.94 127 TRP A O 1
ATOM 872 N N . GLY A 1 140 ? -1.793 12.439 11.594 1.00 5.07 128 GLY A N 1
ATOM 873 C CA . GLY A 1 140 ? -3.218 12.110 11.861 1.00 5.25 128 GLY A CA 1
ATOM 874 C C . GLY A 1 140 ? -3.998 12.039 10.556 1.00 5.54 128 GLY A C 1
ATOM 875 O O . GLY A 1 140 ? -3.667 12.701 9.540 1.00 7.14 128 GLY A O 1
ATOM 876 N N . LEU A 1 141 ? -5.166 11.372 10.654 1.00 5.53 129 LEU A N 1
ATOM 877 C CA . LEU A 1 141 ? -6.052 11.205 9.534 1.00 7.70 129 LEU A CA 1
ATOM 878 C C . LEU A 1 141 ? -7.499 11.081 9.976 1.00 6.15 129 LEU A C 1
ATOM 879 O O . LEU A 1 141 ? -7.811 10.403 10.946 1.00 5.97 129 LEU A O 1
ATOM 884 N N . CYS A 1 142 ? -8.399 11.758 9.280 1.00 6.03 130 CYS A N 1
ATOM 885 C CA . CYS A 1 142 ? -9.827 11.523 9.532 1.00 6.75 130 CYS A CA 1
ATOM 886 C C . CYS A 1 142 ? -10.609 11.733 8.219 1.00 8.37 130 CYS A C 1
ATOM 887 O O . CYS A 1 142 ? -10.023 12.057 7.190 1.00 9.60 130 CYS A O 1
ATOM 890 N N . TYR A 1 143 ? -11.904 11.395 8.222 1.00 8.41 131 TYR A N 1
ATOM 891 C CA . TYR A 1 143 ? -12.730 11.469 7.018 1.00 9.25 131 TYR A CA 1
ATOM 892 C C . TYR A 1 143 ? -13.836 12.497 7.159 1.00 9.78 131 TYR A C 1
ATOM 893 O O . TYR A 1 143 ? -14.651 12.376 8.092 1.00 12.42 131 TYR A O 1
ATOM 902 N N . TRP A 1 144 ? -13.948 13.444 6.236 1.00 9.93 132 TRP A N 1
ATOM 903 C CA . TRP A 1 144 ? -14.961 14.506 6.387 1.00 10.89 132 TRP A CA 1
ATOM 904 C C . TRP A 1 144 ? -15.434 14.863 4.977 1.00 12.57 132 TRP A C 1
ATOM 905 O O . TRP A 1 144 ? -14.610 15.176 4.107 1.00 11.89 132 TRP A O 1
ATOM 916 N N . ASN A 1 145 ? -16.766 14.807 4.759 1.00 15.05 133 ASN A N 1
ATOM 917 C CA . ASN A 1 145 ? -17.359 15.318 3.480 1.00 16.76 133 ASN A CA 1
ATOM 918 C C . ASN A 1 145 ? -16.731 14.704 2.264 1.00 15.36 133 ASN A C 1
ATOM 919 O O . ASN A 1 145 ? -16.318 15.390 1.328 1.00 17.30 133 ASN A O 1
ATOM 924 N N . GLY A 1 146 ? -16.552 13.369 2.326 1.00 14.69 134 GLY A N 1
ATOM 925 C CA . GLY A 1 146 ? -16.046 12.612 1.199 1.00 13.37 134 GLY A CA 1
ATOM 926 C C . GLY A 1 146 ? -14.552 12.723 0.981 1.00 13.56 134 GLY A C 1
ATOM 927 O O . GLY A 1 146 ? -14.044 12.306 -0.075 1.00 14.57 134 GLY A O 1
ATOM 928 N N . LYS A 1 147 ? -13.851 13.332 1.943 1.00 12.88 135 LYS A N 1
ATOM 929 C CA . LYS A 1 147 ? -12.417 13.569 1.784 1.00 12.24 135 LYS A CA 1
ATOM 930 C C . LYS A 1 147 ? -11.657 13.032 2.992 1.00 11.15 135 LYS A C 1
ATOM 931 O O . LYS A 1 147 ? -12.142 13.123 4.136 1.00 10.56 135 LYS A O 1
ATOM 937 N N . LEU A 1 148 ? -10.438 12.557 2.770 1.00 8.88 136 LEU A N 1
ATOM 938 C CA . LEU A 1 148 ? -9.515 12.192 3.866 1.00 9.73 136 LEU A CA 1
ATOM 939 C C . LEU A 1 148 ? -8.787 13.474 4.277 1.00 9.50 136 LEU A C 1
ATOM 940 O O . LEU A 1 148 ? -8.277 14.183 3.387 1.00 10.21 136 LEU A O 1
ATOM 945 N N . VAL A 1 149 ? -8.762 13.788 5.570 1.00 6.95 137 VAL A N 1
ATOM 946 C CA . VAL A 1 149 ? -8.070 15.019 6.061 1.00 9.62 137 VAL A CA 1
ATOM 947 C C . VAL A 1 149 ? -6.824 14.552 6.776 1.00 7.97 137 VAL A C 1
ATOM 948 O O . VAL A 1 149 ? -6.899 13.674 7.636 1.00 7.70 137 VAL A O 1
ATOM 952 N N . ARG A 1 150 ? -5.671 15.114 6.431 1.00 7.53 138 ARG A N 1
ATOM 953 C CA . ARG A 1 150 ? -4.389 14.602 6.904 1.00 7.74 138 ARG A CA 1
ATOM 954 C C . ARG A 1 150 ? -3.564 15.696 7.619 1.00 7.69 138 ARG A C 1
ATOM 955 O O . ARG A 1 150 ? -3.441 16.809 7.088 1.00 7.57 138 ARG A O 1
ATOM 963 N N . SER A 1 151 ? -3.020 15.370 8.779 1.00 5.34 139 SER A N 1
ATOM 964 C CA . SER A 1 151 ? -2.031 16.229 9.417 1.00 7.28 139 SER A CA 1
ATOM 965 C C . SER A 1 151 ? -0.638 15.610 9.302 1.00 7.63 139 SER A C 1
ATOM 966 O O . SER A 1 151 ? -0.466 14.376 9.023 1.00 7.64 139 SER A O 1
ATOM 969 N N . ASP A 1 152 ? 0.393 16.455 9.473 1.00 6.23 140 ASP A N 1
ATOM 970 C CA . ASP A 1 152 ? 1.765 15.980 9.299 1.00 7.41 140 ASP A CA 1
ATOM 971 C C . ASP A 1 152 ? 2.716 16.532 10.327 1.00 7.73 140 ASP A C 1
ATOM 972 O O . ASP A 1 152 ? 3.928 16.542 10.123 1.00 7.48 140 ASP A O 1
ATOM 977 N N . GLY A 1 153 ? 2.138 17.059 11.409 1.00 7.12 141 GLY A N 1
ATOM 978 C CA . GLY A 1 153 ? 3.011 17.625 12.466 1.00 8.72 141 GLY A CA 1
ATOM 979 C C . GLY A 1 153 ? 3.334 19.094 12.196 1.00 9.89 141 GLY A C 1
ATOM 980 O O . GLY A 1 153 ? 3.901 19.754 13.103 1.00 8.85 141 GLY A O 1
ATOM 981 N N . GLY A 1 154 ? 2.988 19.599 11.018 1.00 7.43 142 GLY A N 1
ATOM 982 C CA . GLY A 1 154 ? 3.084 21.089 10.850 1.00 8.22 142 GLY A CA 1
ATOM 983 C C . GLY A 1 154 ? 1.744 21.751 11.184 1.00 8.27 142 GLY A C 1
ATOM 984 O O . GLY A 1 154 ? 0.872 21.256 11.942 1.00 9.54 142 GLY A O 1
ATOM 985 N N . THR A 1 155 ? 1.531 22.862 10.507 1.00 7.44 143 THR A N 1
ATOM 986 C CA . THR A 1 155 ? 0.327 23.692 10.763 1.00 7.11 143 THR A CA 1
ATOM 987 C C . THR A 1 155 ? -0.820 23.400 9.805 1.00 6.51 143 THR A C 1
ATOM 988 O O . THR A 1 155 ? -1.907 23.991 10.000 1.00 6.61 143 THR A O 1
ATOM 992 N N . MET A 1 156 ? -0.631 22.448 8.845 1.00 7.15 144 MET A N 1
ATOM 993 C CA . MET A 1 156 ? -1.561 22.381 7.780 1.00 7.94 144 MET A CA 1
ATOM 994 C C . MET A 1 156 ? -2.417 21.143 7.881 1.00 7.49 144 MET A C 1
ATOM 995 O O . MET A 1 156 ? -1.912 20.084 8.300 1.00 8.43 144 MET A O 1
ATOM 1000 N N . LEU A 1 157 ? -3.660 21.267 7.460 1.00 6.35 145 LEU A N 1
ATOM 1001 C CA . LEU A 1 157 ? -4.488 20.079 7.204 1.00 6.16 145 LEU A CA 1
ATOM 1002 C C . LEU A 1 157 ? -4.687 20.006 5.700 1.00 7.41 145 LEU A C 1
ATOM 1003 O O . LEU A 1 157 ? -5.085 20.985 5.061 1.00 7.66 145 LEU A O 1
ATOM 1008 N N . THR A 1 158 ? -4.343 18.850 5.133 1.00 7.48 146 THR A N 1
ATOM 1009 C CA . THR A 1 158 ? -4.531 18.684 3.696 1.00 8.48 146 THR A CA 1
ATOM 1010 C C . THR A 1 158 ? -5.676 17.743 3.416 1.00 8.49 146 THR A C 1
ATOM 1011 O O . THR A 1 158 ? -5.962 16.832 4.200 1.00 9.21 146 THR A O 1
ATOM 1015 N N . PHE A 1 159 ? -6.357 17.979 2.317 1.00 9.45 147 PHE A N 1
ATOM 1016 C CA . PHE A 1 159 ? -7.572 17.233 2.011 1.00 7.72 147 PHE A CA 1
ATOM 1017 C C . PHE A 1 159 ? -7.300 16.373 0.778 1.00 9.32 147 PHE A C 1
ATOM 1018 O O . PHE A 1 159 ? -6.713 16.894 -0.201 1.00 9.37 147 PHE A O 1
ATOM 1026 N N . HIS A 1 160 ? -7.718 15.083 0.826 1.00 8.57 148 HIS A N 1
ATOM 1027 C CA . HIS A 1 160 ? -7.348 14.108 -0.232 1.00 8.37 148 HIS A CA 1
ATOM 1028 C C . HIS A 1 160 ? -8.498 13.262 -0.702 1.00 9.12 148 HIS A C 1
ATOM 1029 O O . HIS A 1 160 ? -9.406 12.945 0.070 1.00 9.62 148 HIS A O 1
ATOM 1036 N N . GLU A 1 161 ? -8.445 12.857 -1.972 1.00 11.28 149 GLU A N 1
ATOM 1037 C CA . GLU A 1 161 ? -9.484 11.966 -2.491 1.00 12.23 149 GLU A CA 1
ATOM 1038 C C . GLU A 1 161 ? -9.222 10.559 -1.884 1.00 11.31 149 GLU A C 1
ATOM 1039 O O . GLU A 1 161 ? -8.075 10.081 -1.911 1.00 11.77 149 GLU A O 1
ATOM 1045 N N . PRO A 1 162 ? -10.255 9.910 -1.329 1.00 12.34 150 PRO A N 1
ATOM 1046 C CA . PRO A 1 162 ? -10.023 8.542 -0.802 1.00 12.50 150 PRO A CA 1
ATOM 1047 C C . PRO A 1 162 ? -9.482 7.553 -1.825 1.00 14.12 150 PRO A C 1
ATOM 1048 O O . PRO A 1 162 ? -8.731 6.635 -1.457 1.00 13.57 150 PRO A O 1
ATOM 1052 N N . ASP A 1 163 ? -9.890 7.701 -3.084 1.00 15.54 151 ASP A N 1
ATOM 1053 C CA . ASP A 1 163 ? -9.437 6.831 -4.164 1.00 13.62 151 ASP A CA 1
ATOM 1054 C C . ASP A 1 163 ? -8.178 7.405 -4.824 1.00 14.25 151 ASP A C 1
ATOM 1055 O O . ASP A 1 163 ? -8.286 8.260 -5.736 1.00 14.74 151 ASP A O 1
ATOM 1060 N N . GLY A 1 164 ? -6.995 7.004 -4.322 1.00 13.18 152 GLY A N 1
ATOM 1061 C CA . GLY A 1 164 ? -5.655 7.358 -4.870 1.00 12.93 152 GLY A CA 1
ATOM 1062 C C . GLY A 1 164 ? -4.954 8.470 -4.068 1.00 12.57 152 GLY A C 1
ATOM 1063 O O . GLY A 1 164 ? -3.734 8.680 -4.228 1.00 12.71 152 GLY A O 1
ATOM 1064 N N . PHE A 1 165 ? -5.678 9.098 -3.144 1.00 12.27 153 PHE A N 1
ATOM 1065 C CA . PHE A 1 165 ? -5.100 10.055 -2.172 1.00 11.33 153 PHE A CA 1
ATOM 1066 C C . PHE A 1 165 ? -4.518 11.375 -2.775 1.00 11.01 153 PHE A C 1
ATOM 1067 O O . PHE A 1 165 ? -3.639 12.029 -2.142 1.00 9.90 153 PHE A O 1
ATOM 1075 N N . ALA A 1 166 ? -4.995 11.739 -3.973 1.00 10.37 154 ALA A N 1
ATOM 1076 C CA . ALA A 1 166 ? -4.606 13.021 -4.540 1.00 9.71 154 ALA A CA 1
ATOM 1077 C C . ALA A 1 166 ? -5.051 14.195 -3.626 1.00 9.46 154 ALA A C 1
ATOM 1078 O O . ALA A 1 166 ? -6.167 14.212 -3.131 1.00 9.26 154 ALA A O 1
ATOM 1080 N N . LEU A 1 167 ? -4.130 15.157 -3.467 1.00 10.89 155 LEU A N 1
ATOM 1081 C CA . LEU A 1 167 ? -4.472 16.380 -2.740 1.00 10.64 155 LEU A CA 1
ATOM 1082 C C . LEU A 1 167 ? -5.476 17.212 -3.521 1.00 10.18 155 LEU A C 1
ATOM 1083 O O . LEU A 1 167 ? -5.298 17.492 -4.737 1.00 11.64 155 LEU A O 1
ATOM 1088 N N . VAL A 1 168 ? -6.527 17.595 -2.833 1.00 9.91 156 VAL A N 1
ATOM 1089 C CA . VAL A 1 168 ? -7.559 18.478 -3.406 1.00 10.38 156 VAL A CA 1
ATOM 1090 C C . VAL A 1 168 ? -7.673 19.868 -2.766 1.00 10.90 156 VAL A C 1
ATOM 1091 O O . VAL A 1 168 ? -8.325 20.801 -3.361 1.00 13.57 156 VAL A O 1
ATOM 1095 N N . GLY A 1 169 ? -7.102 20.026 -1.574 1.00 8.89 157 GLY A N 1
ATOM 1096 C CA . GLY A 1 169 ? -7.116 21.325 -0.937 1.00 9.34 157 GLY A CA 1
ATOM 1097 C C . GLY A 1 169 ? -6.337 21.331 0.364 1.00 7.30 157 GLY A C 1
ATOM 1098 O O . GLY A 1 169 ? -5.786 20.293 0.771 1.00 8.91 157 GLY A O 1
ATOM 1099 N N . ALA A 1 170 ? -6.337 22.474 1.047 1.00 8.81 158 ALA A N 1
ATOM 1100 C CA . ALA A 1 170 ? -5.677 22.533 2.364 1.00 7.28 158 ALA A CA 1
ATOM 1101 C C . ALA A 1 170 ? -6.204 23.754 3.138 1.00 9.41 158 ALA A C 1
ATOM 1102 O O . ALA A 1 170 ? -6.747 24.681 2.543 1.00 8.94 158 ALA A O 1
ATOM 1104 N N . VAL A 1 171 ? -6.110 23.651 4.462 1.00 6.92 159 VAL A N 1
ATOM 1105 C CA . VAL A 1 171 ? -6.307 24.840 5.393 1.00 7.52 159 VAL A CA 1
ATOM 1106 C C . VAL A 1 171 ? -5.149 24.908 6.313 1.00 8.47 159 VAL A C 1
ATOM 1107 O O . VAL A 1 171 ? -4.575 23.883 6.667 1.00 8.10 159 VAL A O 1
ATOM 1111 N N . GLN A 1 172 ? -4.883 26.110 6.812 1.00 8.88 160 GLN A N 1
ATOM 1112 C CA . GLN A 1 172 ? -3.906 26.245 7.900 1.00 8.64 160 GLN A CA 1
ATOM 1113 C C . GLN A 1 172 ? -4.672 26.330 9.217 1.00 9.23 160 GLN A C 1
ATOM 1114 O O . GLN A 1 172 ? -5.631 27.107 9.355 1.00 9.35 160 GLN A O 1
ATOM 1120 N N . VAL A 1 173 ? -4.249 25.538 10.205 1.00 7.87 161 VAL A N 1
ATOM 1121 C CA . VAL A 1 173 ? -4.912 25.551 11.522 1.00 7.40 161 VAL A CA 1
ATOM 1122 C C . VAL A 1 173 ? -4.432 26.772 12.291 1.00 8.27 161 VAL A C 1
ATOM 1123 O O . VAL A 1 173 ? -3.228 26.941 12.481 1.00 8.96 161 VAL A O 1
ATOM 1127 N N . LYS A 1 174 ? -5.384 27.614 12.667 1.00 7.72 162 LYS A N 1
ATOM 1128 C CA . LYS A 1 174 ? -5.059 28.887 13.374 1.00 8.34 162 LYS A CA 1
ATOM 1129 C C . LYS A 1 174 ? -5.935 29.019 14.636 1.00 7.24 162 LYS A C 1
ATOM 1130 O O . LYS A 1 174 ? -7.155 28.918 14.579 1.00 8.88 162 LYS A O 1
ATOM 1136 N N . LEU A 1 175 ? -5.253 29.211 15.771 1.00 6.95 163 LEU A N 1
ATOM 1137 C CA . LEU A 1 175 ? -5.866 29.569 17.017 1.00 7.56 163 LEU A CA 1
ATOM 1138 C C . LEU A 1 175 ? -5.669 31.089 17.253 1.00 7.42 163 LEU A C 1
ATOM 1139 O O . LEU A 1 175 ? -4.545 31.561 17.372 1.00 8.34 163 LEU A O 1
ATOM 1144 N N . ARG A 1 176 ? -6.794 31.792 17.255 1.00 8.92 164 ARG A N 1
ATOM 1145 C CA . ARG A 1 176 ? -6.804 33.277 17.488 1.00 8.85 164 ARG A CA 1
ATOM 1146 C C . ARG A 1 176 ? -5.945 33.885 16.425 1.00 8.69 164 ARG A C 1
ATOM 1147 O O . ARG A 1 176 ? -5.123 34.760 16.753 1.00 11.96 164 ARG A O 1
ATOM 1155 N N . GLY A 1 177 ? -6.109 33.397 15.182 1.00 9.78 165 GLY A N 1
ATOM 1156 C CA . GLY A 1 177 ? -5.356 33.925 14.021 1.00 10.77 165 GLY A CA 1
ATOM 1157 C C . GLY A 1 177 ? -3.906 33.469 13.878 1.00 10.24 165 GLY A C 1
ATOM 1158 O O . GLY A 1 177 ? -3.254 33.741 12.855 1.00 13.07 165 GLY A O 1
ATOM 1159 N N . GLN A 1 178 ? -3.421 32.635 14.778 1.00 10.17 166 GLN A N 1
ATOM 1160 C CA . GLN A 1 178 ? -1.983 32.282 14.792 1.00 11.38 166 GLN A CA 1
ATOM 1161 C C . GLN A 1 178 ? -1.858 30.766 14.470 1.00 11.83 166 GLN A C 1
ATOM 1162 O O . GLN A 1 178 ? -2.568 29.954 15.070 1.00 9.97 166 GLN A O 1
ATOM 1168 N N . PRO A 1 179 ? -0.958 30.410 13.558 1.00 11.16 167 PRO A N 1
ATOM 1169 C CA . PRO A 1 179 ? -0.836 28.964 13.164 1.00 8.48 167 PRO A CA 1
ATOM 1170 C C . PRO A 1 179 ? -0.442 28.106 14.372 1.00 10.83 167 PRO A C 1
ATOM 1171 O O . PRO A 1 179 ? 0.277 28.587 15.265 1.00 11.36 167 PRO A O 1
ATOM 1175 N N . VAL A 1 180 ? -0.944 26.869 14.425 1.00 9.12 168 VAL A N 1
ATOM 1176 C CA . VAL A 1 180 ? -0.614 25.919 15.488 1.00 8.28 168 VAL A CA 1
ATOM 1177 C C . VAL A 1 180 ? 0.150 24.731 14.898 1.00 8.06 168 VAL A C 1
ATOM 1178 O O . VAL A 1 180 ? -0.383 24.022 14.033 1.00 8.77 168 VAL A O 1
ATOM 1182 N N . GLU A 1 181 ? 1.378 24.558 15.380 1.00 8.18 169 GLU A N 1
ATOM 1183 C CA . GLU A 1 181 ? 2.278 23.492 14.955 1.00 6.82 169 GLU A CA 1
ATOM 1184 C C . GLU A 1 181 ? 1.853 22.201 15.703 1.00 7.38 169 GLU A C 1
ATOM 1185 O O . GLU A 1 181 ? 1.177 22.210 16.750 1.00 8.75 169 GLU A O 1
ATOM 1191 N N . LEU A 1 182 ? 2.380 21.096 15.183 1.00 7.98 170 LEU A N 1
ATOM 1192 C CA . LEU A 1 182 ? 2.396 19.793 15.927 1.00 6.10 170 LEU A CA 1
ATOM 1193 C C . LEU A 1 182 ? 1.039 19.085 15.906 1.00 6.60 170 LEU A C 1
ATOM 1194 O O . LEU A 1 182 ? 0.757 18.212 16.741 1.00 7.08 170 LEU A O 1
ATOM 1199 N N . ILE A 1 183 ? 0.257 19.356 14.889 1.00 6.39 171 ILE A N 1
ATOM 1200 C CA . ILE A 1 183 ? -1.089 18.784 14.756 1.00 5.63 171 ILE A CA 1
ATOM 1201 C C . ILE A 1 183 ? -0.904 17.276 14.485 1.00 7.66 171 ILE A C 1
ATOM 1202 O O . ILE A 1 183 ? -0.163 16.877 13.599 1.00 7.98 171 ILE A O 1
ATOM 1207 N N . ASN A 1 184 ? -1.547 16.464 15.334 1.00 6.64 172 ASN A N 1
ATOM 1208 C CA . ASN A 1 184 ? -1.276 15.021 15.353 1.00 6.76 172 ASN A CA 1
ATOM 1209 C C . ASN A 1 184 ? -2.603 14.207 15.148 1.00 5.92 172 ASN A C 1
ATOM 1210 O O . ASN A 1 184 ? -3.284 14.449 14.185 1.00 6.53 172 ASN A O 1
ATOM 1215 N N . GLU A 1 185 ? -2.988 13.282 16.060 1.00 5.83 173 GLU A N 1
ATOM 1216 C CA . GLU A 1 185 ? -4.119 12.398 15.707 1.00 5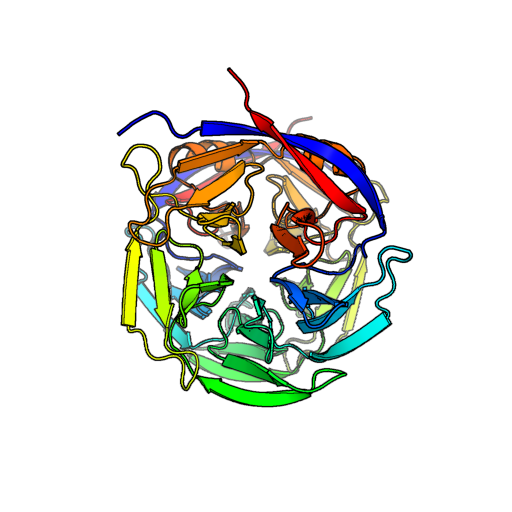.60 173 GLU A CA 1
ATOM 1217 C C . GLU A 1 185 ? -5.413 13.197 15.527 1.00 5.65 173 GLU A C 1
ATOM 1218 O O . GLU A 1 185 ? -5.607 14.232 16.263 1.00 6.11 173 GLU A O 1
ATOM 1224 N N . LEU A 1 186 ? -6.264 12.785 14.577 1.00 6.76 174 LEU A N 1
ATOM 1225 C CA . LEU A 1 186 ? -7.470 13.522 14.235 1.00 4.90 174 LEU A CA 1
ATOM 1226 C C . LEU A 1 186 ? -8.706 12.736 14.538 1.00 5.88 174 LEU A C 1
ATOM 1227 O O . LEU A 1 186 ? -8.660 11.523 14.681 1.00 7.17 174 LEU A O 1
ATOM 1232 N N . GLU A 1 187 ? -9.820 13.439 14.617 1.00 5.94 175 GLU A N 1
ATOM 1233 C CA . GLU A 1 187 ? -11.135 12.774 14.745 1.00 7.67 175 GLU A CA 1
ATOM 1234 C C . GLU A 1 187 ? -12.196 13.670 14.142 1.00 7.77 175 GLU A C 1
ATOM 1235 O O . GLU A 1 187 ? -12.346 14.841 14.578 1.00 7.86 175 GLU A O 1
ATOM 1241 N N . CYS A 1 188 ? -12.907 13.177 13.136 1.00 9.40 176 CYS A N 1
ATOM 1242 C CA . CYS A 1 188 ? -13.943 14.023 12.489 1.00 11.42 176 CYS A CA 1
ATOM 1243 C C . CYS A 1 188 ? -15.324 13.689 13.125 1.00 12.21 176 CYS A C 1
ATOM 1244 O O . CYS A 1 188 ? -15.861 12.591 12.941 1.00 14.20 176 CYS A O 1
ATOM 1247 N N . ALA A 1 189 ? -15.860 14.585 13.957 1.00 11.11 177 ALA A N 1
ATOM 1248 C CA . ALA A 1 189 ? -17.135 14.320 14.600 1.00 10.33 177 ALA A CA 1
ATOM 1249 C C . ALA A 1 189 ? -17.726 15.669 15.036 1.00 12.14 177 ALA A C 1
ATOM 1250 O O . ALA A 1 189 ? -17.003 16.653 15.258 1.00 11.47 177 ALA A O 1
ATOM 1252 N N . ASN A 1 190 ? -19.037 15.669 15.281 1.00 12.61 178 ASN A N 1
ATOM 1253 C CA . ASN A 1 190 ? -19.707 16.872 15.828 1.00 13.55 178 ASN A CA 1
ATOM 1254 C C . ASN A 1 190 ? -19.442 18.176 15.053 1.00 14.71 178 ASN A C 1
ATOM 1255 O O . ASN A 1 190 ? -19.313 19.224 15.704 1.00 18.23 178 ASN A O 1
ATOM 1260 N N . GLY A 1 191 ? -19.282 18.084 13.753 1.00 14.03 179 GLY A N 1
ATOM 1261 C CA . GLY A 1 191 ? -19.085 19.233 12.880 1.00 13.78 179 GLY A CA 1
ATOM 1262 C C . GLY A 1 191 ? -17.666 19.829 12.925 1.00 14.30 179 GLY A C 1
ATOM 1263 O O . GLY A 1 191 ? -17.399 20.857 12.286 1.00 15.72 179 GLY A O 1
ATOM 1264 N N . VAL A 1 192 ? -16.778 19.192 13.668 1.00 11.23 180 VAL A N 1
ATOM 1265 C CA . VAL A 1 192 ? -15.407 19.700 13.777 1.00 9.67 180 VAL A CA 1
ATOM 1266 C C . VAL A 1 192 ? -14.388 18.603 13.473 1.00 10.16 180 VAL A C 1
ATOM 1267 O O . VAL A 1 192 ? -14.719 17.418 13.423 1.00 7.57 180 VAL A O 1
ATOM 1271 N N . ILE A 1 193 ? -13.162 19.013 13.352 1.00 7.16 181 ILE A N 1
ATOM 1272 C CA . ILE A 1 193 ? -12.026 18.088 13.507 1.00 8.82 181 ILE A CA 1
ATOM 1273 C C . ILE A 1 193 ? -11.405 18.234 14.871 1.00 8.56 181 ILE A C 1
ATOM 1274 O O . ILE A 1 193 ? -10.909 19.336 15.168 1.00 8.62 181 ILE A O 1
ATOM 1279 N N . TYR A 1 194 ? -11.435 17.176 15.684 1.00 7.73 182 TYR A N 1
ATOM 1280 C CA . TYR A 1 194 ? -10.743 17.204 16.960 1.00 8.09 182 TYR A CA 1
ATOM 1281 C C . TYR A 1 194 ? -9.294 16.851 16.613 1.00 9.60 182 TYR A C 1
ATOM 1282 O O . TYR A 1 194 ? -9.070 15.958 15.793 1.00 8.78 182 TYR A O 1
ATOM 1291 N N . ALA A 1 195 ? -8.323 17.484 17.261 1.00 7.46 183 ALA A N 1
ATOM 1292 C CA . ALA A 1 195 ? -6.909 17.158 16.941 1.00 5.80 183 ALA A CA 1
ATOM 1293 C C . ALA A 1 195 ? -6.123 17.196 18.213 1.00 8.43 183 ALA A C 1
ATOM 1294 O O . ALA A 1 195 ? -6.143 18.215 18.952 1.00 9.28 183 ALA A O 1
ATOM 1296 N N . ASN A 1 196 ? -5.259 16.193 18.363 1.00 6.18 184 ASN A N 1
ATOM 1297 C CA . ASN A 1 196 ? -4.189 16.268 19.356 1.00 6.49 184 ASN A CA 1
ATOM 1298 C C . ASN A 1 196 ? -3.125 17.214 18.883 1.00 6.37 184 ASN A C 1
ATOM 1299 O O . ASN A 1 196 ? -2.977 17.436 17.645 1.00 8.22 184 ASN A O 1
ATOM 1304 N N . ILE A 1 197 ? -2.374 17.728 19.876 1.00 7.80 185 ILE A N 1
ATOM 1305 C CA . ILE A 1 197 ? -1.177 18.545 19.581 1.00 7.24 185 ILE A CA 1
ATOM 1306 C C . ILE A 1 197 ? -0.069 17.753 20.267 1.00 8.06 185 ILE A C 1
ATOM 1307 O O . ILE A 1 197 ? -0.149 17.460 21.454 1.00 8.69 185 ILE A O 1
ATOM 1312 N N . TRP A 1 198 ? 0.959 17.390 19.494 1.00 8.47 186 TRP A N 1
ATOM 1313 C CA . TRP A 1 198 ? 1.983 16.472 20.016 1.00 9.73 186 TRP A CA 1
ATOM 1314 C C . TRP A 1 198 ? 2.769 17.121 21.203 1.00 8.47 186 TRP A C 1
ATOM 1315 O O . TRP A 1 198 ? 3.376 18.231 21.107 1.00 10.57 186 TRP A O 1
ATOM 1326 N N . HIS A 1 199 ? 2.745 16.364 22.299 1.00 7.55 187 HIS A N 1
ATOM 1327 C CA . HIS A 1 199 ? 3.323 16.769 23.610 1.00 10.83 187 HIS A CA 1
ATOM 1328 C C . HIS A 1 199 ? 2.549 17.836 24.320 1.00 11.85 187 HIS A C 1
ATOM 1329 O O . HIS A 1 199 ? 3.054 18.377 25.321 1.00 12.17 187 HIS A O 1
ATOM 1336 N N . SER A 1 200 ? 1.326 18.132 23.852 1.00 10.31 188 SER A N 1
ATOM 1337 C CA . SER A 1 200 ? 0.439 19.018 24.641 1.00 10.94 188 SER A CA 1
ATOM 1338 C C . SER A 1 200 ? -0.743 18.241 25.177 1.00 10.67 188 SER A C 1
ATOM 1339 O O . SER A 1 200 ? -1.133 17.214 24.611 1.00 9.17 188 SER A O 1
ATOM 1342 N N . SER A 1 201 ? -1.295 18.714 26.287 1.00 10.25 189 SER A N 1
ATOM 1343 C CA . SER A 1 201 ? -2.577 18.175 26.824 1.00 11.73 189 SER A CA 1
ATOM 1344 C C . SER A 1 201 ? -3.821 18.893 26.342 1.00 10.11 189 SER A C 1
ATOM 1345 O O . SER A 1 201 ? -4.919 18.603 26.807 1.00 11.21 189 SER A O 1
ATOM 1348 N N . ASP A 1 202 ? -3.660 19.850 25.437 1.00 10.43 190 ASP A N 1
ATOM 1349 C CA . ASP A 1 202 ? -4.794 20.507 24.815 1.00 10.91 190 ASP A CA 1
ATOM 1350 C C . ASP A 1 202 ? -5.208 19.732 23.559 1.00 8.48 190 ASP A C 1
ATOM 1351 O O . ASP A 1 202 ? -4.361 19.206 22.824 1.00 11.08 190 ASP A O 1
ATOM 1356 N N . VAL A 1 203 ? -6.505 19.683 23.341 1.00 8.40 191 VAL A N 1
ATOM 1357 C CA . VAL A 1 203 ? -7.055 19.130 22.081 1.00 9.96 191 VAL A CA 1
ATOM 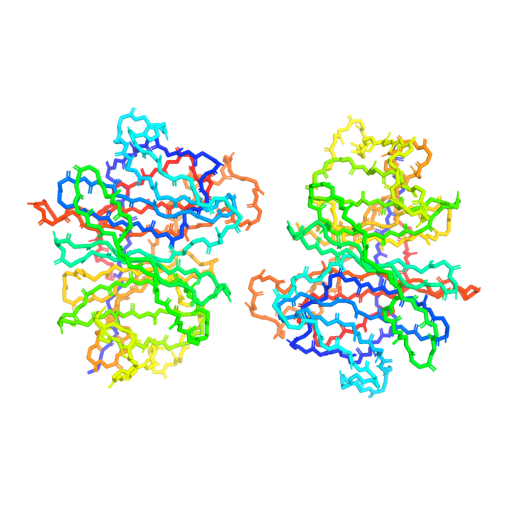1358 C C . VAL A 1 203 ? -7.799 20.234 21.391 1.00 9.35 191 VAL A C 1
ATOM 1359 O O . VAL A 1 203 ? -8.608 20.950 22.022 1.00 10.69 191 VAL A O 1
ATOM 1363 N N . LEU A 1 204 ? -7.551 20.441 20.104 1.00 8.30 192 LEU A N 1
ATOM 1364 C CA . LEU A 1 204 ? -8.220 21.477 19.420 1.00 9.66 192 LEU A CA 1
ATOM 1365 C C . LEU A 1 204 ? -9.525 20.954 18.805 1.00 8.60 192 LEU A C 1
ATOM 1366 O O . LEU A 1 204 ? -9.602 19.795 18.430 1.00 10.08 192 LEU A O 1
ATOM 1371 N N . GLU A 1 205 ? -10.483 21.866 18.630 1.00 9.31 193 GLU A N 1
ATOM 1372 C CA . GLU A 1 205 ? -11.647 21.653 17.801 1.00 8.44 193 GLU A CA 1
ATOM 1373 C C . GLU A 1 205 ? -11.507 22.615 16.620 1.00 10.07 193 GLU A C 1
ATOM 1374 O O . GLU A 1 205 ? -11.457 23.815 16.824 1.00 9.36 193 GLU A O 1
ATOM 1380 N N . ILE A 1 206 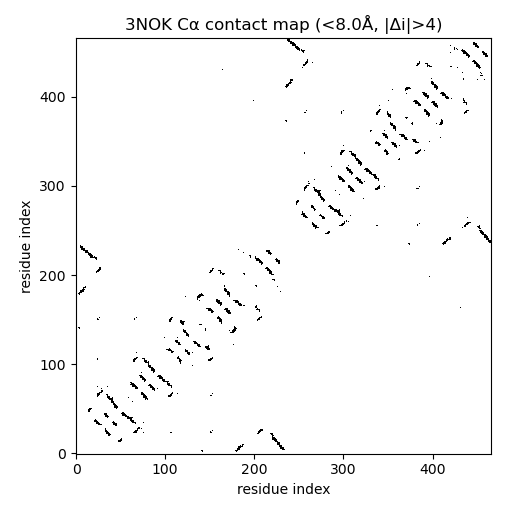? -11.441 22.080 15.392 1.00 8.31 194 ILE A N 1
ATOM 1381 C CA . ILE A 1 206 ? -11.067 22.850 14.189 1.00 9.95 194 ILE A CA 1
ATOM 1382 C C . ILE A 1 206 ? -12.256 22.831 13.207 1.00 10.62 194 ILE A C 1
ATOM 1383 O O . ILE A 1 206 ? -12.851 21.781 12.940 1.00 10.20 194 ILE A O 1
ATOM 1388 N N . ASP A 1 207 ? -12.637 24.011 12.674 1.00 8.91 195 ASP A N 1
ATOM 1389 C CA . ASP A 1 207 ? -13.628 24.040 11.589 1.00 11.51 195 ASP A CA 1
ATOM 1390 C C . ASP A 1 207 ? -12.971 23.585 10.264 1.00 11.02 195 ASP A C 1
ATOM 1391 O O . ASP A 1 207 ? -12.016 24.184 9.833 1.00 10.98 195 ASP A O 1
ATOM 1396 N N . PRO A 1 208 ? -13.406 22.427 9.675 1.00 12.46 196 PRO A N 1
ATOM 1397 C CA . PRO A 1 208 ? -12.722 21.895 8.529 1.00 12.33 196 PRO A CA 1
ATOM 1398 C C . PRO A 1 208 ? -12.828 22.811 7.292 1.00 14.75 196 PRO A C 1
ATOM 1399 O O . PRO A 1 208 ? -11.922 22.810 6.419 1.00 14.98 196 PRO A O 1
ATOM 1403 N N . ALA A 1 209 ? -13.869 23.625 7.246 1.00 13.01 197 ALA A N 1
ATOM 1404 C CA . ALA A 1 209 ? -13.989 24.592 6.091 1.00 14.20 197 ALA A CA 1
ATOM 1405 C C . ALA A 1 209 ? -12.916 25.684 6.051 1.00 14.09 197 ALA A C 1
ATOM 1406 O O . ALA A 1 209 ? -12.633 26.195 4.968 1.00 15.43 197 ALA A O 1
ATOM 1408 N N . THR A 1 210 ? -12.328 26.039 7.187 1.00 11.55 198 THR A N 1
ATOM 1409 C CA . THR A 1 210 ? -11.483 27.225 7.300 1.00 12.25 198 THR A CA 1
ATOM 1410 C C . THR A 1 210 ? -10.144 26.987 7.996 1.00 12.27 198 THR A C 1
ATOM 1411 O O . THR A 1 210 ? -9.201 27.731 7.742 1.00 13.16 198 THR A O 1
ATOM 1415 N N . GLY A 1 211 ? -10.025 25.938 8.829 1.00 11.03 199 GLY A N 1
ATOM 1416 C CA . GLY A 1 211 ? -8.817 25.757 9.698 1.00 9.32 199 GLY A CA 1
ATOM 1417 C C . GLY A 1 211 ? -8.942 26.590 11.008 1.00 9.52 199 GLY A C 1
ATOM 1418 O O . GLY A 1 211 ? -8.078 26.489 11.836 1.00 8.96 199 GLY A O 1
ATOM 1419 N N . THR A 1 212 ? -10.038 27.354 11.209 1.00 9.03 200 THR A N 1
ATOM 1420 C CA . THR A 1 212 ? -10.125 28.179 12.439 1.00 10.12 200 THR A CA 1
ATOM 1421 C C . THR A 1 212 ? -10.342 27.224 13.625 1.00 8.11 200 THR A C 1
ATOM 1422 O O . THR A 1 212 ? -11.208 26.405 13.544 1.00 10.04 200 THR A O 1
ATOM 1426 N N . VAL A 1 213 ? -9.588 27.382 14.702 1.00 8.47 201 VAL A N 1
ATOM 1427 C CA . VAL A 1 213 ? -9.844 26.655 15.960 1.00 6.97 201 VAL A CA 1
ATOM 1428 C C . VAL A 1 213 ? -11.054 27.320 16.608 1.00 8.73 201 VAL A C 1
ATOM 1429 O O . VAL A 1 213 ? -10.984 28.538 17.017 1.00 9.50 201 VAL A O 1
ATOM 1433 N N . VAL A 1 214 ? -12.113 26.511 16.760 1.00 8.92 202 VAL A N 1
ATOM 1434 C CA . VAL A 1 214 ? -13.371 27.005 17.378 1.00 9.64 202 VAL A CA 1
ATOM 1435 C C . VAL A 1 214 ? -13.515 26.595 18.821 1.00 11.51 202 VAL A C 1
ATOM 1436 O O . VAL A 1 214 ? -14.453 27.018 19.542 1.00 12.80 202 VAL A O 1
ATOM 1440 N N . GLY A 1 215 ? -12.621 25.739 19.283 1.00 10.65 203 GLY A N 1
ATOM 1441 C CA . GLY A 1 215 ? -12.705 25.238 20.683 1.00 10.29 203 GLY A CA 1
ATOM 1442 C C . GLY A 1 215 ? -11.367 24.753 21.107 1.00 11.68 203 GLY A C 1
ATOM 1443 O O . GLY A 1 215 ? -10.588 24.239 20.280 1.00 10.05 203 GLY A O 1
ATOM 1444 N N . VAL A 1 216 ? -11.068 24.888 22.394 1.00 10.59 204 VAL A N 1
ATOM 1445 C CA . VAL A 1 216 ? -9.834 24.322 22.940 1.00 10.75 204 VAL A CA 1
ATOM 1446 C C . VAL A 1 216 ? -10.262 23.509 24.135 1.00 12.26 204 VAL A C 1
ATOM 1447 O O . VAL A 1 216 ? -10.871 24.036 25.074 1.00 13.30 204 VAL A O 1
ATOM 1451 N N . ILE A 1 217 ? -9.941 22.220 24.116 1.00 11.09 205 ILE A N 1
ATOM 1452 C CA . ILE A 1 217 ? -10.240 21.320 25.230 1.00 11.37 205 ILE A CA 1
ATOM 1453 C C . ILE A 1 217 ? -9.025 21.082 26.067 1.00 11.53 205 ILE A C 1
ATOM 1454 O O . ILE A 1 217 ? -8.005 20.636 25.555 1.00 10.82 205 ILE A O 1
ATOM 1459 N N . ASP A 1 218 ? -9.138 21.360 27.388 1.00 10.55 206 ASP A N 1
ATOM 1460 C CA . ASP A 1 218 ? -8.091 21.007 28.320 1.00 10.91 206 ASP A CA 1
ATOM 1461 C C . ASP A 1 218 ? -8.211 19.548 28.789 1.00 11.43 206 ASP A C 1
ATOM 1462 O O . ASP A 1 218 ? -9.069 19.200 29.624 1.00 13.68 206 ASP A O 1
ATOM 1467 N N . ALA A 1 219 ? -7.338 18.660 28.287 1.00 12.17 207 ALA A N 1
ATOM 1468 C CA . ALA A 1 219 ? -7.360 17.288 28.688 1.00 10.51 207 ALA A CA 1
ATOM 1469 C C . ALA A 1 219 ? -6.204 16.924 29.660 1.00 12.27 207 ALA A C 1
ATOM 1470 O O . ALA A 1 219 ? -5.808 15.766 29.748 1.00 12.51 207 ALA A O 1
ATOM 1472 N N . SER A 1 220 ? -5.726 17.924 30.411 1.00 12.64 208 SER A N 1
ATOM 1473 C CA . SER A 1 220 ? -4.634 17.756 31.349 1.00 12.84 208 SER A CA 1
ATOM 1474 C C . SER A 1 220 ? -5.000 16.807 32.492 1.00 11.81 208 SER A C 1
ATOM 1475 O O . SER A 1 220 ? -4.115 16.247 33.067 1.00 14.34 208 SER A O 1
ATOM 1478 N N . ALA A 1 221 ? -6.273 16.586 32.784 1.00 14.08 209 ALA A N 1
ATOM 1479 C CA . ALA A 1 221 ? -6.622 15.597 33.845 1.00 13.72 209 ALA A CA 1
ATOM 1480 C C . ALA A 1 221 ? -6.236 14.203 33.406 1.00 14.38 209 ALA A C 1
ATOM 1481 O O . ALA A 1 221 ? -5.948 13.324 34.255 1.00 15.17 209 ALA A O 1
ATOM 1483 N N . LEU A 1 222 ? -6.151 13.998 32.078 1.00 12.83 210 LEU A N 1
ATOM 1484 C CA . LEU A 1 222 ? -5.861 12.670 31.595 1.00 13.15 210 LEU A CA 1
ATOM 1485 C C . LEU A 1 222 ? -4.374 12.457 31.765 1.00 12.79 210 LEU A C 1
ATOM 1486 O O . LEU A 1 222 ? -3.940 11.387 32.250 1.00 12.45 210 LEU A O 1
ATOM 1491 N N . THR A 1 223 ? -3.576 13.446 31.347 1.00 11.94 211 THR A N 1
ATOM 1492 C CA . THR A 1 223 ? -2.128 13.371 31.513 1.00 13.54 211 THR A CA 1
ATOM 1493 C C . THR A 1 223 ? -1.798 13.221 33.000 1.00 14.09 211 THR A C 1
ATOM 1494 O O . THR A 1 223 ? -0.926 12.418 33.332 1.00 14.37 211 THR A O 1
ATOM 1498 N N . ARG A 1 224 ? -2.493 13.974 33.876 1.00 15.48 212 ARG A N 1
ATOM 1499 C CA . ARG A 1 224 ? -2.199 13.857 35.343 1.00 15.57 212 ARG A CA 1
ATOM 1500 C C . ARG A 1 224 ? -2.515 12.457 35.875 1.00 16.73 212 ARG A C 1
ATOM 1501 O O . ARG A 1 224 ? -1.755 11.895 36.690 1.00 16.62 212 ARG A O 1
ATOM 1509 N N . ALA A 1 225 ? -3.605 11.898 35.374 1.00 15.62 213 ALA A N 1
ATOM 1510 C CA . ALA A 1 225 ? -4.112 10.573 35.769 1.00 16.27 213 ALA A CA 1
ATOM 1511 C C . ALA A 1 225 ? -3.074 9.461 35.580 1.00 16.51 213 ALA A C 1
ATOM 1512 O O . ALA A 1 225 ? -3.007 8.523 36.412 1.00 19.09 213 ALA A O 1
ATOM 1514 N N . VAL A 1 226 ? -2.302 9.499 34.481 1.00 15.92 214 VAL A N 1
ATOM 1515 C CA . VAL A 1 226 ? -1.332 8.451 34.185 1.00 16.25 214 VAL A CA 1
ATOM 1516 C C . VAL A 1 226 ? 0.103 8.790 34.610 1.00 17.11 214 VAL A C 1
ATOM 1517 O O . VAL A 1 226 ? 1.002 7.998 34.420 1.00 17.74 214 VAL A O 1
ATOM 1521 N N . ALA A 1 227 ? 0.298 10.006 35.120 1.00 17.74 215 ALA A N 1
ATOM 1522 C CA . ALA A 1 227 ? 1.647 10.536 35.271 1.00 19.24 215 ALA A CA 1
ATOM 1523 C C . ALA A 1 227 ? 2.519 9.653 36.184 1.00 20.06 215 ALA A C 1
ATOM 1524 O O . ALA A 1 227 ? 3.699 9.542 35.992 1.00 21.38 215 ALA A O 1
ATOM 1526 N N . GLY A 1 228 ? 1.886 9.005 37.145 1.00 22.37 216 GLY A N 1
ATOM 1527 C CA . GLY A 1 228 ? 2.614 8.250 38.159 1.00 23.51 216 GLY A CA 1
ATOM 1528 C C . GLY A 1 228 ? 2.973 6.884 37.608 1.00 25.77 216 GLY A C 1
ATOM 1529 O O . GLY A 1 228 ? 3.675 6.088 38.270 1.00 26.17 216 GLY A O 1
ATOM 1530 N N . GLN A 1 229 ? 2.457 6.578 36.419 1.00 24.73 217 GLN A N 1
ATOM 1531 C CA . GLN A 1 229 ? 2.696 5.276 35.813 1.00 24.67 217 GLN A CA 1
ATOM 1532 C C . GLN A 1 229 ? 3.514 5.279 34.552 1.00 24.11 217 GLN A C 1
ATOM 1533 O O . GLN A 1 229 ? 3.986 4.218 34.175 1.00 25.87 217 GLN A O 1
ATOM 1539 N N . VAL A 1 230 ? 3.654 6.418 33.855 1.00 22.15 218 VAL A N 1
ATOM 1540 C CA . VAL A 1 230 ? 4.387 6.402 32.567 1.00 21.04 218 VAL A CA 1
ATOM 1541 C C . VAL A 1 230 ? 5.740 7.020 32.776 1.00 21.55 218 VAL A C 1
ATOM 1542 O O . VAL A 1 230 ? 5.833 7.992 33.533 1.00 22.66 218 VAL A O 1
ATOM 1546 N N . THR A 1 231 ? 6.749 6.482 32.104 1.00 21.40 219 THR A N 1
ATOM 1547 C CA . THR A 1 231 ? 8.108 7.001 32.201 1.00 22.33 219 THR A CA 1
ATOM 1548 C C . THR A 1 231 ? 8.723 7.396 30.882 1.00 20.69 219 THR A C 1
ATOM 1549 O O . THR A 1 231 ? 9.644 8.221 30.841 1.00 21.23 219 THR A O 1
ATOM 1553 N N . ASN A 1 232 ? 8.225 6.833 29.777 1.00 18.19 220 ASN A N 1
ATOM 1554 C CA . ASN A 1 232 ? 8.860 7.056 28.536 1.00 15.88 220 ASN A CA 1
ATOM 1555 C C . ASN A 1 232 ? 8.595 8.472 28.063 1.00 15.94 220 ASN A C 1
ATOM 1556 O O . ASN A 1 232 ? 7.481 8.954 28.239 1.00 14.49 220 ASN A O 1
ATOM 1561 N N . PRO A 1 233 ? 9.612 9.159 27.519 1.00 16.03 221 PRO A N 1
ATOM 1562 C CA . PRO A 1 233 ? 9.351 10.534 27.011 1.00 14.08 221 PRO A CA 1
ATOM 1563 C C . PRO A 1 233 ? 8.266 10.674 25.974 1.00 13.42 221 PRO A C 1
ATOM 1564 O O . PRO A 1 233 ? 7.756 11.821 25.780 1.00 13.76 221 PRO A O 1
ATOM 1568 N N . GLU A 1 234 ? 7.957 9.584 25.255 1.00 12.91 222 GLU A N 1
ATOM 1569 C CA . GLU A 1 234 ? 7.030 9.681 24.123 1.00 12.92 222 GLU A CA 1
ATOM 1570 C C . GLU A 1 234 ? 5.625 9.203 24.580 1.00 10.35 222 GLU A C 1
ATOM 1571 O O . GLU A 1 234 ? 4.680 9.149 23.767 1.00 10.33 222 GLU A O 1
ATOM 1577 N N . ALA A 1 235 ? 5.475 8.968 25.883 1.00 9.83 223 ALA A N 1
ATOM 1578 C CA . ALA A 1 235 ? 4.205 8.443 26.419 1.00 11.09 223 ALA A CA 1
ATOM 1579 C C . ALA A 1 235 ? 3.182 9.537 26.664 1.00 10.57 223 ALA A C 1
ATOM 1580 O O . ALA A 1 235 ? 2.759 9.851 27.771 1.00 11.90 223 ALA A O 1
ATOM 1582 N N . VAL A 1 236 ? 2.777 10.143 25.553 1.00 10.42 224 VAL A N 1
ATOM 1583 C CA . VAL A 1 236 ? 1.952 11.357 25.525 1.00 8.44 224 VAL A CA 1
ATOM 1584 C C . VAL A 1 236 ? 0.555 11.172 25.014 1.00 10.26 224 VAL A C 1
ATOM 1585 O O . VAL A 1 236 ? 0.310 10.289 24.205 1.00 10.09 224 VAL A O 1
ATOM 1589 N N . LEU A 1 237 ? -0.360 12.044 25.473 1.00 9.58 225 LEU A N 1
ATOM 1590 C CA . LEU A 1 237 ? -1.771 12.041 25.039 1.00 7.37 225 LEU A CA 1
ATOM 1591 C C . LEU A 1 237 ? -1.808 12.079 23.517 1.00 8.09 225 LEU A C 1
ATOM 1592 O O . LEU A 1 237 ? -1.156 12.912 22.903 1.00 10.43 225 LEU A O 1
ATOM 1597 N N . ASN A 1 238 ? -2.510 11.119 22.946 1.00 7.31 226 ASN A N 1
ATOM 1598 C CA . ASN A 1 238 ? -2.676 11.059 21.478 1.00 7.35 226 ASN A CA 1
ATOM 1599 C C . ASN A 1 238 ? -3.666 9.972 21.199 1.00 8.34 226 ASN A C 1
ATOM 1600 O O . ASN A 1 238 ? -3.474 8.862 21.670 1.00 6.84 226 ASN A O 1
ATOM 1605 N N . GLY A 1 239 ? -4.643 10.248 20.355 1.00 7.21 227 GLY A N 1
ATOM 1606 C CA . GLY A 1 239 ? -5.673 9.228 20.085 1.00 8.03 227 GLY A CA 1
ATOM 1607 C C . GLY A 1 239 ? -7.040 9.700 20.625 1.00 7.12 227 GLY A C 1
ATOM 1608 O O . GLY A 1 239 ? -7.292 9.748 21.837 1.00 8.78 227 GLY A O 1
ATOM 1609 N N . ILE A 1 240 ? -7.946 10.043 19.690 1.00 5.98 228 ILE A N 1
ATOM 1610 C CA . ILE A 1 240 ? -9.313 10.510 20.029 1.00 5.77 228 ILE A CA 1
ATOM 1611 C C . ILE A 1 240 ? -10.203 9.711 19.120 1.00 6.14 228 ILE A C 1
ATOM 1612 O O . ILE A 1 240 ? -9.995 9.611 17.945 1.00 6.63 228 ILE A O 1
ATOM 1617 N N . ALA A 1 241 ? -11.267 9.160 19.693 1.00 7.18 229 ALA A N 1
ATOM 1618 C CA . ALA A 1 241 ? -12.260 8.450 18.895 1.00 8.25 229 ALA A CA 1
ATOM 1619 C C . ALA A 1 241 ? -13.656 8.729 19.460 1.00 9.04 229 ALA A C 1
ATOM 1620 O O . ALA A 1 241 ? -13.854 8.649 20.712 1.00 10.38 229 ALA A O 1
ATOM 1622 N N . VAL A 1 242 ? -14.589 9.065 18.577 1.00 8.79 230 VAL A N 1
ATOM 1623 C CA . VAL A 1 242 ? -16.041 9.239 18.979 1.00 7.90 230 VAL A CA 1
ATOM 1624 C C . VAL A 1 242 ? -16.851 8.090 18.393 1.00 10.51 230 VAL A C 1
ATOM 1625 O O . VAL A 1 242 ? -16.816 7.767 17.198 1.00 9.65 230 VAL A O 1
ATOM 1629 N N . GLU A 1 243 ? -17.600 7.392 19.266 1.00 11.14 231 GLU A N 1
ATOM 1630 C CA . GLU A 1 243 ? -18.416 6.249 18.855 1.00 13.79 231 GLU A CA 1
ATOM 1631 C C . GLU A 1 243 ? -19.670 6.737 18.108 1.00 14.22 231 GLU A C 1
ATOM 1632 O O . GLU A 1 243 ? -20.445 7.545 18.613 1.00 15.94 231 GLU A O 1
ATOM 1638 N N . PRO A 1 244 ? -19.908 6.253 16.884 1.00 14.17 232 PRO A N 1
ATOM 1639 C CA . PRO A 1 244 ? -20.965 6.857 16.093 1.00 15.18 232 PRO A CA 1
ATOM 1640 C C . PRO A 1 244 ? -22.365 6.608 16.696 1.00 15.61 232 PRO A C 1
ATOM 1641 O O . PRO A 1 244 ? -23.218 7.506 16.617 1.00 16.98 232 PRO A O 1
ATOM 1645 N N . GLY A 1 245 ? -22.550 5.414 17.248 1.00 17.18 233 GLY A N 1
ATOM 1646 C CA . GLY A 1 245 ? -23.895 4.954 17.713 1.00 18.20 233 GLY A CA 1
ATOM 1647 C C . GLY A 1 245 ? -24.299 5.625 19.021 1.00 20.21 233 GLY A C 1
ATOM 1648 O O . GLY A 1 245 ? -25.521 5.850 19.285 1.00 20.29 233 GLY A O 1
ATOM 1649 N N . SER A 1 246 ? -23.306 5.985 19.847 1.00 19.28 234 SER A N 1
ATOM 1650 C CA . SER A 1 246 ? -23.563 6.598 21.185 1.00 19.03 234 SER A CA 1
ATOM 1651 C C . SER A 1 246 ? -23.083 8.054 21.415 1.00 19.11 234 SER A C 1
ATOM 1652 O O . SER A 1 246 ? -23.456 8.706 22.395 1.00 22.33 234 SER A O 1
ATOM 1655 N N . GLY A 1 247 ? -22.175 8.544 20.571 1.00 16.33 235 GLY A N 1
ATOM 1656 C CA . GLY A 1 247 ? -21.625 9.879 20.657 1.00 16.22 235 GLY A CA 1
ATOM 1657 C C . GLY A 1 247 ? -20.605 9.920 21.823 1.00 15.24 235 GLY A C 1
ATOM 1658 O O . GLY A 1 247 ? -20.121 11.011 22.182 1.00 18.26 235 GLY A O 1
ATOM 1659 N N . ARG A 1 248 ? -20.248 8.753 22.371 1.00 13.95 236 ARG A N 1
ATOM 1660 C CA . ARG A 1 248 ? -19.364 8.723 23.532 1.00 14.08 236 ARG A CA 1
ATOM 1661 C C . ARG A 1 248 ? -17.900 9.005 23.002 1.00 13.30 236 ARG A C 1
ATOM 1662 O O . ARG A 1 248 ? -17.510 8.533 21.913 1.00 13.70 236 ARG A O 1
ATOM 1670 N N . ILE A 1 249 ? -17.195 9.848 23.730 1.00 11.43 237 ILE A N 1
ATOM 1671 C CA . ILE A 1 249 ? -15.840 10.365 23.319 1.00 10.28 237 ILE A CA 1
ATOM 1672 C C . ILE A 1 249 ? -14.746 9.683 24.139 1.00 11.14 237 ILE A C 1
ATOM 1673 O O . ILE A 1 249 ? -14.812 9.636 25.391 1.00 11.57 237 ILE A O 1
ATOM 1678 N N . PHE A 1 250 ? -13.717 9.169 23.452 1.00 9.57 238 PHE A N 1
ATOM 1679 C CA . PHE A 1 250 ? -12.644 8.416 24.144 1.00 9.81 238 PHE A CA 1
ATOM 1680 C C . PHE A 1 250 ? -11.284 8.983 23.795 1.00 10.11 238 PHE A C 1
ATOM 1681 O O . PHE A 1 250 ? -11.064 9.373 22.644 1.00 9.72 238 PHE A O 1
ATOM 1689 N N . MET A 1 251 ? -10.368 9.064 24.770 1.00 9.25 239 MET A N 1
ATOM 1690 C CA . MET A 1 251 ? -8.986 9.580 24.552 1.00 8.60 239 MET A CA 1
ATOM 1691 C C . MET A 1 251 ? -7.976 8.691 25.209 1.00 9.67 239 MET A C 1
ATOM 1692 O O . MET A 1 251 ? -8.214 8.183 26.324 1.00 10.87 239 MET A O 1
ATOM 1697 N N . THR A 1 252 ? -6.817 8.490 24.583 1.00 8.04 240 THR A N 1
ATOM 1698 C CA . THR A 1 252 ? -5.766 7.773 25.251 1.00 8.52 240 THR A CA 1
ATOM 1699 C C . THR A 1 252 ? -4.443 8.437 24.941 1.00 9.66 240 THR A C 1
ATOM 1700 O O . THR A 1 252 ? -4.397 9.605 24.503 1.00 9.02 240 THR A O 1
ATOM 1704 N N . GLY A 1 253 ? -3.365 7.715 25.190 1.00 6.91 241 GLY A N 1
ATOM 1705 C CA . GLY A 1 253 ? -2.018 8.219 24.946 1.00 9.14 241 GLY A CA 1
ATOM 1706 C C . GLY A 1 253 ? -1.101 7.084 24.611 1.00 9.11 241 GLY A C 1
ATOM 1707 O O . GLY A 1 253 ? -1.387 5.882 24.954 1.00 10.31 241 GLY A O 1
ATOM 1708 N N . LYS A 1 254 ? 0.050 7.448 24.049 1.00 7.11 242 LYS A N 1
ATOM 1709 C CA . LYS A 1 254 ? 1.013 6.404 23.705 1.00 8.98 242 LYS A CA 1
ATOM 1710 C C . LYS A 1 254 ? 1.520 5.674 24.980 1.00 10.88 242 LYS A C 1
ATOM 1711 O O . LYS A 1 254 ? 1.921 6.324 25.942 1.00 10.92 242 LYS A O 1
ATOM 1717 N N . LEU A 1 255 ? 1.559 4.335 24.928 1.00 9.42 243 LEU A N 1
ATOM 1718 C CA . LEU A 1 255 ? 2.031 3.541 26.080 1.00 9.62 243 LEU A CA 1
ATOM 1719 C C . LEU A 1 255 ? 1.187 3.766 27.346 1.00 10.35 243 LEU A C 1
ATOM 1720 O O . LEU A 1 255 ? 1.599 3.295 28.456 1.00 10.82 243 LEU A O 1
ATOM 1725 N N . TRP A 1 256 ? -0.018 4.366 27.221 1.00 9.25 244 TRP A N 1
ATOM 1726 C CA . TRP A 1 256 ? -0.794 4.670 28.456 1.00 11.85 244 TRP A CA 1
ATOM 1727 C C . TRP A 1 256 ? -1.387 3.384 28.988 1.00 11.76 244 TRP A C 1
ATOM 1728 O O . TRP A 1 256 ? -1.821 2.536 28.228 1.00 11.31 244 TRP A O 1
ATOM 1739 N N . PRO A 1 257 ? -1.460 3.230 30.307 1.00 13.12 245 PRO A N 1
ATOM 1740 C CA . PRO A 1 257 ? -2.125 2.067 30.901 1.00 12.79 245 PRO A CA 1
ATOM 1741 C C . PRO A 1 257 ? -3.661 2.160 30.865 1.00 13.00 245 PRO A C 1
ATOM 1742 O O . PRO A 1 257 ? -4.342 1.185 31.240 1.00 14.55 245 PRO A O 1
ATOM 1746 N N . ARG A 1 258 ? -4.199 3.306 30.425 1.00 14.01 246 ARG A N 1
ATOM 1747 C CA . ARG A 1 258 ? -5.640 3.496 30.441 1.00 13.50 246 ARG A CA 1
ATOM 1748 C C . ARG A 1 258 ? -6.095 4.306 29.223 1.00 13.95 246 ARG A C 1
ATOM 1749 O O . ARG A 1 258 ? -5.325 5.117 28.689 1.00 12.53 246 ARG A O 1
ATOM 1757 N N . LEU A 1 259 ? -7.333 4.043 28.836 1.00 13.28 247 LEU A N 1
ATOM 1758 C CA . LEU A 1 259 ? -8.031 4.845 27.862 1.00 15.34 247 LEU A CA 1
ATOM 1759 C C . LEU A 1 259 ? -9.189 5.424 28.633 1.00 14.58 247 LEU A C 1
ATOM 1760 O O . LEU A 1 259 ? -9.734 4.763 29.548 1.00 17.27 247 LEU A O 1
ATOM 1765 N N . PHE A 1 260 ? -9.543 6.660 28.322 1.00 12.12 248 PHE A N 1
ATOM 1766 C CA . PHE A 1 260 ? -10.573 7.346 29.098 1.00 12.53 248 PHE A CA 1
ATOM 1767 C C . PHE A 1 260 ? -11.780 7.738 28.314 1.00 11.00 248 PHE A C 1
ATOM 1768 O O . PHE A 1 260 ? -11.661 8.274 27.200 1.00 12.04 248 PHE A O 1
ATOM 1776 N N . GLU A 1 261 ? -12.979 7.519 28.871 1.00 10.71 249 GLU A N 1
ATOM 1777 C CA . GLU A 1 261 ? -14.157 8.136 28.297 1.00 11.79 249 GLU A CA 1
ATOM 1778 C C . GLU A 1 261 ? -14.302 9.477 28.986 1.00 12.72 249 GLU A C 1
ATOM 1779 O O . GLU A 1 261 ? -14.216 9.567 30.206 1.00 12.98 249 GLU A O 1
ATOM 1785 N N . VAL A 1 262 ? -14.491 10.532 28.205 1.00 12.91 250 VAL A N 1
ATOM 1786 C CA . VAL A 1 262 ? -14.556 11.889 28.735 1.00 13.77 250 VAL A CA 1
ATOM 1787 C C . VAL A 1 262 ? -15.883 12.599 28.389 1.00 15.48 250 VAL A C 1
ATOM 1788 O O . VAL A 1 262 ? -16.507 12.341 27.354 1.00 15.25 250 VAL A O 1
ATOM 1792 N N . ARG A 1 263 ? -16.258 13.561 29.228 1.00 15.34 251 ARG A N 1
ATOM 1793 C CA . ARG A 1 263 ? -17.391 14.467 28.958 1.00 16.28 251 ARG A CA 1
ATOM 1794 C C . ARG A 1 263 ? -16.750 15.844 28.811 1.00 15.55 251 ARG A C 1
ATOM 1795 O O . ARG A 1 263 ? -15.850 16.181 29.586 1.00 15.80 251 ARG A O 1
ATOM 1803 N N . LEU A 1 264 ? -17.151 16.571 27.765 1.00 17.25 252 LEU A N 1
ATOM 1804 C CA . LEU A 1 264 ? -16.584 17.874 27.504 1.00 16.85 252 LEU A CA 1
ATOM 1805 C C . LEU A 1 264 ? -17.455 18.978 28.096 1.00 18.28 252 LEU A C 1
ATOM 1806 O O . LEU A 1 264 ? -18.595 19.162 27.681 1.00 17.56 252 LEU A O 1
ATOM 1811 N N . ASP A 1 265 ? -16.902 19.651 29.086 1.00 18.50 253 ASP A N 1
ATOM 1812 C CA . ASP A 1 265 ? -17.691 20.634 29.822 1.00 18.69 253 ASP A CA 1
ATOM 1813 C C . ASP A 1 265 ? -17.192 22.001 29.494 1.00 19.18 253 ASP A C 1
ATOM 1814 O O . ASP A 1 265 ? -15.996 22.309 29.640 1.00 17.90 253 ASP A O 1
ATOM 1819 N N . VAL A 1 266 ? -18.138 22.845 29.133 1.00 19.24 254 VAL A N 1
ATOM 1820 C CA . VAL A 1 266 ? -17.814 24.274 28.895 1.00 19.62 254 VAL A CA 1
ATOM 1821 C C . VAL A 1 266 ? -17.361 24.934 30.184 1.00 22.00 254 VAL A C 1
ATOM 1822 O O . VAL A 1 266 ? -17.964 24.740 31.258 1.00 20.59 254 VAL A O 1
ATOM 1826 N N . VAL A 1 267 ? -16.267 25.692 30.072 1.00 23.13 255 VAL A N 1
ATOM 1827 C CA . VAL A 1 267 ? -15.842 26.581 31.155 1.00 28.81 255 VAL A CA 1
ATOM 1828 C C . VAL A 1 267 ? -16.063 28.060 30.825 1.00 32.82 255 VAL A C 1
ATOM 1829 O O . VAL A 1 267 ? -15.724 28.546 29.734 1.00 32.36 255 VAL A O 1
ATOM 1833 N N . ASP A 1 268 ? -16.632 28.768 31.796 1.00 37.83 256 ASP A N 1
ATOM 1834 C CA . ASP A 1 268 ? -17.087 30.177 31.623 1.00 41.87 256 ASP A CA 1
ATOM 1835 C C . ASP A 1 268 ? -16.329 31.172 32.505 1.00 42.98 256 ASP A C 1
ATOM 1836 O O . ASP A 1 268 ? -15.994 30.916 33.674 1.00 45.02 256 ASP A O 1
ATOM 1842 N N . GLU B 1 37 ? 29.527 5.179 44.075 1.00 34.85 25 GLU B N 1
ATOM 1843 C CA . GLU B 1 37 ? 29.124 6.628 44.163 1.00 34.87 25 GLU B CA 1
ATOM 1844 C C . GLU B 1 37 ? 29.825 7.463 43.076 1.00 33.10 25 GLU B C 1
ATOM 1845 O O . GLU B 1 37 ? 31.046 7.633 43.142 1.00 34.38 25 GLU B O 1
ATOM 1851 N N . PRO B 1 38 ? 29.073 8.003 42.083 1.00 30.24 26 PRO B N 1
ATOM 1852 C CA . PRO B 1 38 ? 29.806 8.670 41.002 1.00 28.10 26 PRO B CA 1
ATOM 1853 C C . PRO B 1 38 ? 30.296 10.076 41.372 1.00 26.43 26 PRO B C 1
ATOM 1854 O O . PRO B 1 38 ? 29.732 10.712 42.256 1.00 26.01 26 PRO B O 1
ATOM 1858 N N . VAL B 1 39 ? 31.290 10.561 40.655 1.00 24.01 27 VAL B N 1
ATOM 1859 C CA . VAL B 1 39 ? 31.608 11.996 40.678 1.00 24.06 27 VAL B CA 1
ATOM 1860 C C . VAL B 1 39 ? 30.462 12.792 40.043 1.00 23.79 27 VAL B C 1
ATOM 1861 O O . VAL B 1 39 ? 29.928 12.430 38.979 1.00 25.78 27 VAL B O 1
ATOM 1865 N N . ARG B 1 40 ? 30.059 13.877 40.697 1.00 22.67 28 ARG B N 1
ATOM 1866 C CA . ARG B 1 40 ? 29.139 14.878 40.090 1.00 20.93 28 ARG B CA 1
ATOM 1867 C C . ARG B 1 40 ? 29.874 16.065 39.402 1.00 19.83 28 ARG B C 1
ATOM 1868 O O . ARG B 1 40 ? 30.857 16.611 39.909 1.00 19.70 28 ARG B O 1
ATOM 1876 N N . ARG B 1 41 ? 29.399 16.480 38.223 1.00 18.36 29 ARG B N 1
ATOM 1877 C CA . ARG B 1 41 ? 29.973 17.619 37.529 1.00 17.69 29 ARG B CA 1
ATOM 1878 C C . ARG B 1 41 ? 28.841 18.430 36.991 1.00 16.86 29 ARG B C 1
ATOM 1879 O O . ARG B 1 41 ? 27.696 17.915 36.840 1.00 16.37 29 ARG B O 1
ATOM 1887 N N . VAL B 1 42 ? 29.135 19.710 36.751 1.00 15.83 30 VAL B N 1
ATOM 1888 C CA . VAL B 1 42 ? 28.232 20.640 36.096 1.00 15.93 30 VAL B CA 1
ATOM 1889 C C . VAL B 1 42 ? 28.884 21.132 34.838 1.00 17.15 30 VAL B C 1
ATOM 1890 O O . VAL B 1 42 ? 30.030 21.597 34.856 1.00 18.51 30 VAL B O 1
ATOM 1894 N N . ALA B 1 43 ? 28.187 21.063 33.700 1.00 16.43 31 ALA B N 1
ATOM 1895 C CA . ALA B 1 43 ? 28.751 21.641 32.483 1.00 15.61 31 ALA B CA 1
ATOM 1896 C C . ALA B 1 43 ? 28.493 23.144 32.373 1.00 16.09 31 ALA B C 1
ATOM 1897 O O . ALA B 1 43 ? 27.319 23.580 32.474 1.00 16.45 31 ALA B O 1
ATOM 1899 N N . HIS B 1 44 ? 29.575 23.942 32.206 1.00 17.17 32 HIS B N 1
ATOM 1900 C CA . HIS B 1 44 ? 29.414 25.385 31.937 1.00 18.83 32 HIS B CA 1
ATOM 1901 C C . HIS B 1 44 ? 29.856 25.752 30.546 1.00 18.41 32 HIS B C 1
ATOM 1902 O O . HIS B 1 44 ? 30.906 25.277 30.086 1.00 20.35 32 HIS B O 1
ATOM 1909 N N . ILE B 1 45 ? 29.074 26.628 29.938 1.00 17.93 33 ILE B N 1
ATOM 1910 C CA . ILE B 1 45 ? 29.255 26.997 28.529 1.00 19.18 33 ILE B CA 1
ATOM 1911 C C . ILE B 1 45 ? 30.446 27.917 28.477 1.00 20.47 33 ILE B C 1
ATOM 1912 O O . ILE B 1 45 ? 30.430 28.995 29.100 1.00 19.86 33 ILE B O 1
ATOM 1917 N N . ILE B 1 46 ? 31.494 27.506 27.758 1.00 22.03 34 ILE B N 1
ATOM 1918 C CA . ILE B 1 46 ? 32.610 28.449 27.549 1.00 23.39 34 ILE B CA 1
ATOM 1919 C C . ILE B 1 46 ? 32.611 29.167 26.168 1.00 24.79 34 ILE B C 1
ATOM 1920 O O . ILE B 1 46 ? 33.051 30.316 26.055 1.00 24.76 34 ILE B O 1
ATOM 1925 N N . ARG B 1 47 ? 32.029 28.566 25.136 1.00 24.61 35 ARG B N 1
ATOM 1926 C CA . ARG B 1 47 ? 31.900 29.223 23.832 1.00 26.88 35 ARG B CA 1
ATOM 1927 C C . ARG B 1 47 ? 30.716 28.601 23.094 1.00 26.76 35 ARG B C 1
ATOM 1928 O O . ARG B 1 47 ? 30.365 27.477 23.365 1.00 23.93 35 ARG B O 1
ATOM 1936 N N . GLU B 1 48 ? 30.149 29.327 22.141 1.00 27.11 36 GLU B N 1
ATOM 1937 C CA . GLU B 1 48 ? 29.049 28.815 21.336 1.00 28.92 36 GLU B CA 1
ATOM 1938 C C . GLU B 1 48 ? 29.398 28.957 19.875 1.00 29.18 36 GLU B C 1
ATOM 1939 O O . GLU B 1 48 ? 30.007 29.946 19.469 1.00 30.27 36 GLU B O 1
ATOM 1945 N N . TYR B 1 49 ? 29.004 27.981 19.084 1.00 27.44 37 TYR B N 1
ATOM 1946 C CA . TYR B 1 49 ? 29.157 28.032 17.630 1.00 26.92 37 TYR B CA 1
ATOM 1947 C C . TYR B 1 49 ? 27.812 27.753 17.005 1.00 27.19 37 TYR B C 1
ATOM 1948 O O . TYR B 1 49 ? 26.993 27.073 17.617 1.00 26.15 37 TYR B O 1
ATOM 1957 N N . PRO B 1 50 ? 27.535 28.290 15.798 1.00 27.31 38 PRO B N 1
ATOM 1958 C CA . PRO B 1 50 ? 26.178 28.048 15.295 1.00 26.50 38 PRO B CA 1
ATOM 1959 C C . PRO B 1 50 ? 25.951 26.559 14.911 1.00 25.85 38 PRO B C 1
ATOM 1960 O O . PRO B 1 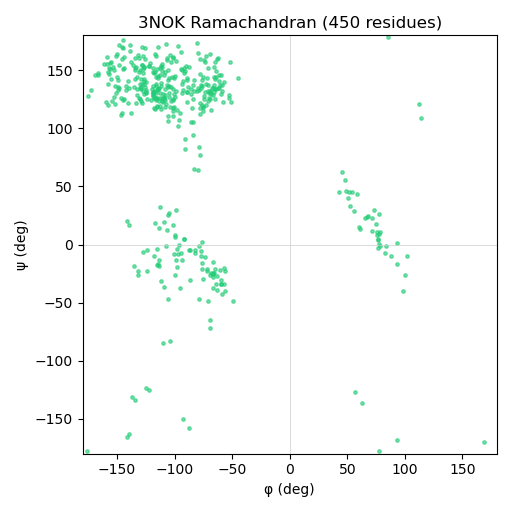50 ? 26.885 25.765 14.849 1.00 25.20 38 PRO B O 1
ATOM 1964 N N . HIS B 1 51 ? 24.695 26.159 14.756 1.00 23.29 39 HIS B N 1
ATOM 1965 C CA . HIS B 1 51 ? 24.398 24.778 14.406 1.00 22.76 39 HIS B CA 1
ATOM 1966 C C . HIS B 1 51 ? 23.056 24.843 13.672 1.00 21.76 39 HIS B C 1
ATOM 1967 O O . HIS B 1 51 ? 22.272 25.745 13.933 1.00 23.29 39 HIS B O 1
ATOM 1974 N N . ALA B 1 52 ? 22.773 23.893 12.773 1.00 22.16 40 ALA B N 1
ATOM 1975 C CA . ALA B 1 52 ? 21.547 23.980 11.949 1.00 22.16 40 ALA B CA 1
ATOM 1976 C C . ALA B 1 52 ? 20.302 23.544 12.707 1.00 22.30 40 ALA B C 1
ATOM 1977 O O . ALA B 1 52 ? 20.282 22.470 13.319 1.00 20.37 40 ALA B O 1
ATOM 1979 N N . THR B 1 53 ? 19.259 24.361 12.602 1.00 24.26 41 THR B N 1
ATOM 1980 C CA . THR B 1 53 ? 18.044 24.185 13.409 1.00 24.67 41 THR B CA 1
ATOM 1981 C C . THR B 1 53 ? 17.193 23.141 12.721 1.00 25.12 41 THR B C 1
ATOM 1982 O O . THR B 1 53 ? 16.155 22.770 13.234 1.00 23.08 41 THR B O 1
ATOM 1986 N N . ASN B 1 54 ? 17.631 22.692 11.545 1.00 23.69 42 ASN B N 1
ATOM 1987 C CA . ASN B 1 54 ? 17.032 21.503 10.945 1.00 24.80 42 ASN B CA 1
ATOM 1988 C C . ASN B 1 54 ? 17.925 20.262 10.947 1.00 23.02 42 ASN B C 1
ATOM 1989 O O . ASN B 1 54 ? 17.712 19.319 10.159 1.00 23.99 42 ASN B O 1
ATOM 1994 N N . ALA B 1 55 ? 18.947 20.224 11.806 1.00 22.00 43 ALA B N 1
ATOM 1995 C CA . ALA B 1 55 ? 19.768 19.025 11.870 1.00 21.61 43 ALA B CA 1
ATOM 1996 C C . ALA B 1 55 ? 19.361 18.328 13.159 1.00 21.17 43 ALA B C 1
ATOM 1997 O O . ALA B 1 55 ? 19.556 18.839 14.282 1.00 20.79 43 ALA B O 1
ATOM 1999 N N . PHE B 1 56 ? 18.711 17.200 12.950 1.00 19.95 44 PHE B N 1
ATOM 2000 C CA . PHE B 1 56 ? 18.294 16.244 13.967 1.00 19.38 44 PHE B CA 1
ATOM 2001 C C . PHE B 1 56 ? 19.504 15.410 14.393 1.00 17.28 44 PHE B C 1
ATOM 2002 O O . PHE B 1 56 ? 19.628 14.233 14.007 1.00 16.79 44 PHE B O 1
ATOM 2010 N N . THR B 1 57 ? 20.371 16.004 15.220 1.00 16.01 45 THR B N 1
ATOM 2011 C CA . THR B 1 57 ? 21.651 15.325 15.614 1.00 16.60 45 THR B CA 1
ATOM 2012 C C . THR B 1 57 ? 21.500 13.975 16.276 1.00 16.20 45 THR B C 1
ATOM 2013 O O . THR B 1 57 ? 20.842 13.846 17.311 1.00 18.21 45 THR B O 1
ATOM 2017 N N . GLN B 1 58 ? 22.097 12.916 15.732 1.00 15.06 46 GLN B N 1
ATOM 2018 C CA . GLN B 1 58 ? 22.029 11.601 16.343 1.00 13.61 46 GLN B CA 1
ATOM 2019 C C . GLN B 1 58 ? 23.446 11.015 16.516 1.00 12.47 46 GLN B C 1
ATOM 2020 O O . GLN B 1 58 ? 23.637 9.954 17.070 1.00 14.29 46 GLN B O 1
ATOM 2026 N N . GLY B 1 59 ? 24.409 11.736 15.970 1.00 13.62 47 GLY B N 1
ATOM 2027 C CA . GLY B 1 59 ? 25.793 11.277 16.050 1.00 15.12 47 GLY B CA 1
ATOM 2028 C C . GLY B 1 59 ? 26.715 12.456 15.870 1.00 13.82 47 GLY B C 1
ATOM 2029 O O . GLY B 1 59 ? 26.445 13.383 15.066 1.00 14.57 47 GLY B O 1
ATOM 2030 N N . LEU B 1 60 ? 27.801 12.502 16.685 1.00 14.87 48 LEU B N 1
ATOM 2031 C CA . LEU B 1 60 ? 28.687 13.692 16.618 1.00 14.18 48 LEU B CA 1
ATOM 2032 C C . LEU B 1 60 ? 30.070 13.223 17.045 1.00 13.45 48 LEU B C 1
ATOM 2033 O O . LEU B 1 60 ? 30.233 12.556 18.100 1.00 13.00 48 LEU B O 1
ATOM 2038 N N . VAL B 1 61 ? 31.043 13.520 16.170 1.00 15.49 49 VAL B N 1
ATOM 2039 C CA . VAL B 1 61 ? 32.422 13.084 16.459 1.00 17.32 49 VAL B CA 1
ATOM 2040 C C . VAL B 1 61 ? 33.423 13.928 15.718 1.00 18.93 49 VAL B C 1
ATOM 2041 O O . VAL B 1 61 ? 33.112 14.486 14.668 1.00 19.68 49 VAL B O 1
ATOM 2045 N N . PHE B 1 62 ? 34.634 14.055 16.302 1.00 18.40 50 PHE B N 1
ATOM 2046 C CA . PHE B 1 62 ? 35.735 14.751 15.651 1.00 19.93 50 PHE B CA 1
ATOM 2047 C C . PHE B 1 62 ? 36.527 13.645 14.922 1.00 19.75 50 PHE B C 1
ATOM 2048 O O . PHE B 1 62 ? 36.789 12.520 15.458 1.00 20.64 50 PHE B O 1
ATOM 2056 N N . HIS B 1 63 ? 36.792 13.903 13.657 1.00 22.18 51 HIS B N 1
ATOM 2057 C CA . HIS B 1 63 ? 37.385 12.917 12.789 1.00 22.00 51 HIS B CA 1
ATOM 2058 C C . HIS B 1 63 ? 38.212 13.647 11.706 1.00 22.64 51 HIS B C 1
ATOM 2059 O O . HIS B 1 63 ? 37.712 14.594 11.065 1.00 20.34 51 HIS B O 1
ATOM 2066 N N . GLN B 1 64 ? 39.468 13.232 11.498 1.00 24.60 52 GLN B N 1
ATOM 2067 C CA . GLN B 1 64 ? 40.323 13.911 10.455 1.00 27.06 52 GLN B CA 1
ATOM 2068 C C . GLN B 1 64 ? 40.343 15.431 10.597 1.00 25.84 52 GLN B C 1
ATOM 2069 O O . GLN B 1 64 ? 40.269 16.187 9.615 1.00 26.65 52 GLN B O 1
ATOM 2075 N N . GLY B 1 65 ? 40.397 15.891 11.834 1.00 26.00 53 GLY B N 1
ATOM 2076 C CA . GLY B 1 65 ? 40.449 17.319 12.104 1.00 25.62 53 GLY B CA 1
ATOM 2077 C C . GLY B 1 65 ? 39.167 18.154 12.031 1.00 25.16 53 GLY B C 1
ATOM 2078 O O . GLY B 1 65 ? 39.232 19.358 12.022 1.00 25.09 53 GLY B O 1
ATOM 2079 N N . HIS B 1 66 ? 37.996 17.529 11.939 1.00 25.57 54 HIS B N 1
ATOM 2080 C CA . HIS B 1 66 ? 36.745 18.281 11.858 1.00 24.07 54 HIS B CA 1
ATOM 2081 C C . HIS B 1 66 ? 35.670 17.530 12.610 1.00 23.30 54 HIS B C 1
ATOM 2082 O O . HIS B 1 66 ? 35.799 16.351 12.876 1.00 22.14 54 HIS B O 1
ATOM 2089 N N . PHE B 1 67 ? 34.608 18.243 12.947 1.00 23.21 55 PHE B N 1
ATOM 2090 C CA . PHE B 1 67 ? 33.428 17.606 13.515 1.00 22.40 55 PHE B CA 1
ATOM 2091 C C . PHE B 1 67 ? 32.560 17.057 12.374 1.00 21.05 55 PHE B C 1
ATOM 2092 O O . PHE B 1 67 ? 32.299 17.740 11.389 1.00 21.62 55 PHE B O 1
ATOM 2100 N N . PHE B 1 68 ? 32.148 15.819 12.542 1.00 20.21 56 PHE B N 1
ATOM 2101 C CA . PHE B 1 68 ? 31.187 15.184 11.651 1.00 19.70 56 PHE B CA 1
ATOM 2102 C C . PHE B 1 68 ? 29.911 14.957 12.444 1.00 18.63 56 PHE B C 1
ATOM 2103 O O . PHE B 1 68 ? 29.974 14.636 13.631 1.00 17.16 56 PHE B O 1
ATOM 2111 N N . GLU B 1 69 ? 28.773 15.061 11.763 1.00 18.52 57 GLU B N 1
ATOM 2112 C CA . GLU B 1 69 ? 27.460 14.895 12.450 1.00 18.38 57 GLU B CA 1
ATOM 2113 C C . GLU B 1 69 ? 26.628 13.898 11.643 1.00 18.81 57 GLU B C 1
ATOM 2114 O O . GLU B 1 69 ? 26.589 14.015 10.409 1.00 19.20 57 GLU B O 1
ATOM 2120 N N . SER B 1 70 ? 25.989 12.945 12.334 1.00 18.02 58 SER B N 1
ATOM 2121 C CA . SER B 1 70 ? 24.984 12.044 11.713 1.00 16.97 58 SER B CA 1
ATOM 2122 C C . SER B 1 70 ? 23.627 12.568 12.094 1.00 19.55 58 SER B C 1
ATOM 2123 O O . SER B 1 70 ? 23.405 12.984 13.238 1.00 18.78 58 SER B O 1
ATOM 2126 N N . THR B 1 71 ? 22.724 12.657 11.133 1.00 19.26 59 THR B N 1
ATOM 2127 C CA . THR B 1 71 ? 21.362 13.096 11.456 1.00 21.02 59 THR B CA 1
ATOM 2128 C C . THR B 1 71 ? 20.343 12.027 11.036 1.00 22.85 59 THR B C 1
ATOM 2129 O O . THR B 1 71 ? 20.625 11.225 10.152 1.00 21.78 59 THR B O 1
ATOM 2133 N N . GLY B 1 72 ? 19.182 11.996 11.710 1.00 23.73 60 GLY B N 1
ATOM 2134 C CA . GLY B 1 72 ? 18.055 11.194 11.242 1.00 26.73 60 GLY B CA 1
ATOM 2135 C C . GLY B 1 72 ? 17.017 12.154 10.700 1.00 28.71 60 GLY B C 1
ATOM 2136 O O . GLY B 1 72 ? 17.186 13.352 10.783 1.00 29.73 60 GLY B O 1
ATOM 2137 N N . HIS B 1 73 ? 15.956 11.677 10.074 1.00 30.78 61 HIS B N 1
ATOM 2138 C CA . HIS B 1 73 ? 14.902 12.636 9.689 1.00 31.46 61 HIS B CA 1
ATOM 2139 C C . HIS B 1 73 ? 15.331 13.986 9.021 1.00 31.91 61 HIS B C 1
ATOM 2140 O O . HIS B 1 73 ? 15.089 15.058 9.566 1.00 32.26 61 HIS B O 1
ATOM 2147 N N . GLN B 1 74 ? 15.962 13.972 7.850 1.00 33.00 62 GLN B N 1
ATOM 2148 C CA . GLN B 1 74 ? 16.361 12.747 7.154 1.00 32.99 62 GLN B CA 1
ATOM 2149 C C . GLN B 1 74 ? 17.801 12.373 7.411 1.00 31.04 62 GLN B C 1
ATOM 2150 O O . GLN B 1 74 ? 18.551 13.118 8.080 1.00 32.26 62 GLN B O 1
ATOM 2156 N N . GLY B 1 75 ? 18.144 11.172 6.961 1.00 28.69 63 GLY B N 1
ATOM 2157 C CA . GLY B 1 75 ? 19.443 10.588 7.232 1.00 26.40 63 GLY B CA 1
ATOM 2158 C C . GLY B 1 75 ? 20.456 11.372 6.449 1.00 26.74 63 GLY B C 1
ATOM 2159 O O . GLY B 1 75 ? 20.288 11.598 5.236 1.00 24.41 63 GLY B O 1
ATOM 2160 N N . THR B 1 76 ? 21.480 11.856 7.159 1.00 25.07 64 THR B N 1
ATOM 2161 C CA . THR B 1 76 ? 22.659 12.444 6.498 1.00 25.56 64 THR B CA 1
ATOM 2162 C C . THR B 1 76 ? 23.935 12.175 7.260 1.00 25.80 64 THR B C 1
ATOM 2163 O O . THR B 1 76 ? 23.891 11.919 8.463 1.00 24.54 64 THR B O 1
ATOM 2167 N N . LEU B 1 77 ? 25.068 12.285 6.545 1.00 25.85 65 LEU B N 1
ATOM 2168 C CA . LEU B 1 77 ? 26.389 12.498 7.175 1.00 26.19 65 LEU B CA 1
ATOM 2169 C C . LEU B 1 77 ? 26.861 13.893 6.773 1.00 27.02 65 LEU B C 1
ATOM 2170 O O . LEU B 1 77 ? 26.810 14.273 5.591 1.00 26.93 65 LEU B O 1
ATOM 2175 N N . ARG B 1 78 ? 27.288 14.716 7.731 1.00 26.95 66 ARG B N 1
ATOM 2176 C CA . ARG B 1 78 ? 27.707 16.055 7.377 1.00 26.78 66 ARG B CA 1
ATOM 2177 C C . ARG B 1 78 ? 29.007 16.460 8.077 1.00 27.74 66 ARG B C 1
ATOM 2178 O O . ARG B 1 78 ? 29.361 15.917 9.131 1.00 26.76 66 ARG B O 1
ATOM 2186 N N . GLN B 1 79 ? 29.725 17.382 7.442 1.00 26.61 67 GLN B N 1
ATOM 2187 C CA . GLN B 1 79 ? 30.964 17.871 7.990 1.00 27.21 67 GLN B CA 1
ATOM 2188 C C . GLN B 1 79 ? 30.660 19.279 8.407 1.00 26.39 67 GLN B C 1
ATOM 2189 O O . GLN B 1 79 ? 30.210 20.107 7.613 1.00 27.73 67 GLN B O 1
ATOM 2195 N N . LEU B 1 80 ? 30.878 19.568 9.686 1.00 25.73 68 LEU B N 1
ATOM 2196 C CA . LEU B 1 80 ? 30.429 20.805 10.228 1.00 25.55 68 LEU B CA 1
ATOM 2197 C C . LEU B 1 80 ? 31.441 21.932 10.068 1.00 26.01 68 LEU B C 1
ATOM 2198 O O . LEU B 1 80 ? 32.616 21.698 10.043 1.00 24.88 68 LEU B O 1
ATOM 2203 N N . SER B 1 81 ? 30.977 23.160 10.011 1.00 27.94 69 SER B N 1
ATOM 2204 C CA . SER B 1 81 ? 31.892 24.261 10.127 1.00 30.38 69 SER B CA 1
ATOM 2205 C C . SER B 1 81 ? 31.601 24.934 11.461 1.00 32.43 69 SER B C 1
ATOM 2206 O O . SER B 1 81 ? 30.468 24.881 11.930 1.00 32.40 69 SER B O 1
ATOM 2209 N N . LEU B 1 82 ? 32.613 25.532 12.095 1.00 34.13 70 LEU B N 1
ATOM 2210 C CA . LEU B 1 82 ? 32.390 26.251 13.338 1.00 35.27 70 LEU B CA 1
ATOM 2211 C C . LEU B 1 82 ? 32.004 27.714 13.084 1.00 36.04 70 LEU B C 1
ATOM 2212 O O . LEU B 1 82 ? 31.614 28.442 14.032 1.00 36.06 70 LEU B O 1
ATOM 2217 N N . GLU B 1 83 ? 32.034 28.107 11.794 1.00 36.20 71 GLU B N 1
ATOM 2218 C CA . GLU B 1 83 ? 31.759 29.487 11.347 1.00 36.64 71 GLU B CA 1
ATOM 2219 C C . GLU B 1 83 ? 30.330 29.696 10.864 1.00 35.32 71 GLU B C 1
ATOM 2220 O O . GLU B 1 83 ? 29.842 30.805 10.813 1.00 35.30 71 GLU B O 1
ATOM 2226 N N . SER B 1 84 ? 29.655 28.610 10.533 1.00 34.23 72 SER B N 1
ATOM 2227 C CA . SER B 1 84 ? 28.384 28.702 9.855 1.00 33.81 72 SER B CA 1
ATOM 2228 C C . SER B 1 84 ? 27.576 27.447 10.214 1.00 32.37 72 SER B C 1
ATOM 2229 O O . SER B 1 84 ? 28.142 26.386 10.465 1.00 31.31 72 SER B O 1
ATOM 2232 N N . ALA B 1 85 ? 26.258 27.586 10.232 1.00 32.24 73 ALA B N 1
ATOM 2233 C CA . ALA B 1 85 ? 25.377 26.448 10.447 1.00 31.67 73 ALA B CA 1
ATOM 2234 C C . ALA B 1 85 ? 25.274 25.594 9.187 1.00 32.46 73 ALA B C 1
ATOM 2235 O O . ALA B 1 85 ? 24.920 24.426 9.245 1.00 31.66 73 ALA B O 1
ATOM 2237 N N . GLN B 1 86 ? 25.588 26.176 8.032 1.00 32.39 74 GLN B N 1
ATOM 2238 C CA . GLN B 1 86 ? 25.699 25.390 6.786 1.00 33.55 74 GLN B CA 1
ATOM 2239 C C . GLN B 1 86 ? 26.872 24.386 6.839 1.00 32.48 74 GLN B C 1
ATOM 2240 O O . GLN B 1 86 ? 27.984 24.775 7.188 1.00 33.82 74 GLN B O 1
ATOM 2246 N N . PRO B 1 87 ? 26.627 23.108 6.481 1.00 32.11 75 PRO B N 1
ATOM 2247 C CA . PRO B 1 87 ? 27.638 22.031 6.459 1.00 32.23 75 PRO B CA 1
ATOM 2248 C C . PRO B 1 87 ? 28.688 22.328 5.396 1.00 32.69 75 PRO B C 1
ATOM 2249 O O . PRO B 1 87 ? 28.361 23.007 4.420 1.00 32.22 75 PRO B O 1
ATOM 2253 N N . VAL B 1 88 ? 29.917 21.836 5.570 1.00 32.58 76 VAL B N 1
ATOM 2254 C CA . VAL B 1 88 ? 30.970 22.037 4.558 1.00 33.67 76 VAL B CA 1
ATOM 2255 C C . VAL B 1 88 ? 30.861 20.925 3.529 1.00 34.21 76 VAL B C 1
ATOM 2256 O O . VAL B 1 88 ? 31.221 21.087 2.359 1.00 35.52 76 VAL B O 1
ATOM 2260 N N . TRP B 1 89 ? 30.410 19.771 3.969 1.00 33.93 77 TRP B N 1
ATOM 2261 C CA . TRP B 1 89 ? 30.192 18.652 3.080 1.00 32.99 77 TRP B CA 1
ATOM 2262 C C . TRP B 1 89 ? 29.040 17.841 3.650 1.00 33.42 77 TRP B C 1
ATOM 2263 O O . TRP B 1 89 ? 29.040 17.526 4.859 1.00 32.38 77 TRP B O 1
ATOM 2274 N N . MET B 1 90 ? 28.086 17.467 2.795 1.00 32.68 78 MET B N 1
ATOM 2275 C CA . MET B 1 90 ? 27.009 16.561 3.227 1.00 32.35 78 MET B CA 1
ATOM 2276 C C . MET B 1 90 ? 26.770 15.414 2.255 1.00 33.03 78 MET B C 1
ATOM 2277 O O . MET B 1 90 ? 26.877 15.580 1.024 1.00 32.93 78 MET B O 1
ATOM 2282 N N . GLU B 1 91 ? 26.446 14.252 2.781 1.00 33.07 79 GLU B N 1
ATOM 2283 C CA . GLU B 1 91 ? 25.806 13.259 1.934 1.00 33.84 79 GLU B CA 1
ATOM 2284 C C . GLU B 1 91 ? 24.479 12.809 2.511 1.00 33.94 79 GLU B C 1
ATOM 2285 O O . GLU B 1 91 ? 24.425 12.322 3.652 1.00 32.15 79 GLU B O 1
ATOM 2291 N N . ARG B 1 92 ? 23.428 12.930 1.699 1.00 34.08 80 ARG B N 1
ATOM 2292 C CA . ARG B 1 92 ? 22.104 12.388 2.062 1.00 34.20 80 ARG B CA 1
ATOM 2293 C C . ARG B 1 92 ? 21.982 10.865 1.916 1.00 34.70 80 ARG B C 1
ATOM 2294 O O . ARG B 1 92 ? 22.527 10.249 0.988 1.00 35.20 80 ARG B O 1
ATOM 2302 N N . LEU B 1 93 ? 21.283 10.233 2.835 1.00 33.99 81 LEU B N 1
ATOM 2303 C CA . LEU B 1 93 ? 21.086 8.805 2.737 1.00 34.34 81 LEU B CA 1
ATOM 2304 C C . LEU B 1 93 ? 19.595 8.531 2.464 1.00 33.99 81 LEU B C 1
ATOM 2305 O O . LEU B 1 93 ? 19.064 7.579 2.967 1.00 34.72 81 LEU B O 1
ATOM 2310 N N . GLY B 1 94 ? 18.905 9.418 1.753 1.00 34.34 82 GLY B N 1
ATOM 2311 C CA . GLY B 1 94 ? 17.461 9.202 1.495 1.00 35.71 82 GLY B CA 1
ATOM 2312 C C . GLY B 1 94 ? 16.626 9.035 2.777 1.00 35.04 82 GLY B C 1
ATOM 2313 O O . GLY B 1 94 ? 16.724 9.882 3.681 1.00 35.98 82 GLY B O 1
ATOM 2314 N N . ASN B 1 95 ? 15.844 7.950 2.868 1.00 35.70 83 ASN B N 1
ATOM 2315 C CA . ASN B 1 95 ? 14.892 7.723 3.992 1.00 35.19 83 ASN B CA 1
ATOM 2316 C C . ASN B 1 95 ? 15.450 6.788 5.056 1.00 34.85 83 ASN B C 1
ATOM 2317 O O . ASN B 1 95 ? 14.708 6.045 5.723 1.00 36.93 83 ASN B O 1
ATOM 2322 N N . ILE B 1 96 ? 16.764 6.783 5.220 1.00 33.09 84 ILE B N 1
ATOM 2323 C CA . ILE B 1 96 ? 17.368 5.994 6.272 1.00 31.01 84 ILE B CA 1
ATOM 2324 C C . ILE B 1 96 ? 17.420 6.888 7.484 1.00 29.85 84 ILE B C 1
ATOM 2325 O O . ILE B 1 96 ? 17.839 8.037 7.408 1.00 29.28 84 ILE B O 1
ATOM 2330 N N . PHE B 1 97 ? 16.970 6.354 8.605 1.00 27.31 85 PHE B N 1
ATOM 2331 C CA . PHE B 1 97 ? 17.158 7.050 9.871 1.00 25.10 85 PHE B CA 1
ATOM 2332 C C . PHE B 1 97 ? 18.571 6.722 10.428 1.00 21.43 85 PHE B C 1
ATOM 2333 O O . PHE B 1 97 ? 18.768 5.777 11.149 1.00 21.68 85 PHE B O 1
ATOM 2341 N N . ALA B 1 98 ? 19.513 7.590 10.114 1.00 21.96 86 ALA B N 1
ATOM 2342 C CA . ALA B 1 98 ? 20.908 7.464 10.558 1.00 20.50 86 ALA B CA 1
ATOM 2343 C C . ALA B 1 98 ? 21.041 7.908 12.039 1.00 19.39 86 ALA B C 1
ATOM 2344 O O . ALA B 1 98 ? 20.326 8.819 12.485 1.00 19.71 86 ALA B O 1
ATOM 2346 N N . GLU B 1 99 ? 21.953 7.258 12.757 1.00 17.61 87 GLU B N 1
ATOM 2347 C CA . GLU B 1 99 ? 22.049 7.325 14.215 1.00 16.77 87 GLU B CA 1
ATOM 2348 C C . GLU B 1 99 ? 23.472 7.520 14.713 1.00 13.82 87 GLU B C 1
ATOM 2349 O O . GLU B 1 99 ? 24.080 8.358 14.158 1.00 15.08 87 GLU B O 1
ATOM 2355 N N . GLY B 1 100 ? 23.921 6.754 15.720 1.00 16.33 88 GLY B N 1
ATOM 2356 C CA . GLY B 1 100 ? 25.267 7.008 16.340 1.00 16.89 88 GLY B CA 1
ATOM 2357 C C . GLY B 1 100 ? 26.369 7.089 15.296 1.00 18.60 88 GLY B C 1
ATOM 2358 O O . GLY B 1 100 ? 26.280 6.460 14.192 1.00 18.67 88 GLY B O 1
ATOM 2359 N N . LEU B 1 101 ? 27.454 7.763 15.669 1.00 17.72 89 LEU B N 1
ATOM 2360 C CA . LEU B 1 101 ? 28.578 7.937 14.776 1.00 17.40 89 LEU B CA 1
ATOM 2361 C C . LEU B 1 101 ? 29.865 7.800 15.570 1.00 18.17 89 LEU B C 1
ATOM 2362 O O . LEU B 1 101 ? 30.073 8.617 16.512 1.00 17.06 89 LEU B O 1
ATOM 2367 N N . ALA B 1 102 ? 30.735 6.830 15.166 1.00 17.10 90 ALA B N 1
ATOM 2368 C CA . ALA B 1 102 ? 32.044 6.546 15.863 1.00 16.61 90 ALA B CA 1
ATOM 2369 C C . ALA B 1 102 ? 33.203 6.794 14.862 1.00 19.29 90 ALA B C 1
ATOM 2370 O O . ALA B 1 102 ? 32.981 6.782 13.653 1.00 21.14 90 ALA B O 1
ATOM 2372 N N . SER B 1 103 ? 34.377 7.169 15.371 1.00 18.93 91 SER B N 1
ATOM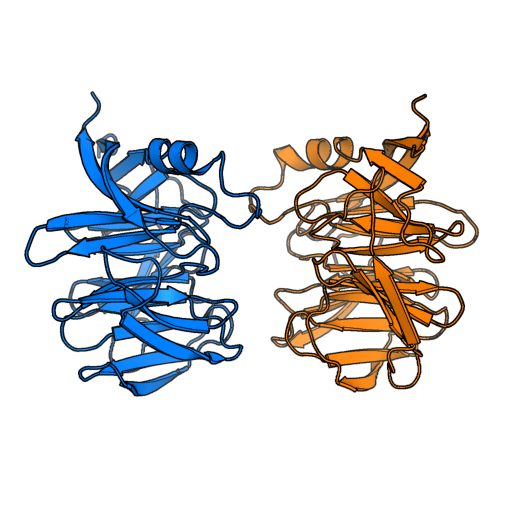 2373 C CA . SER B 1 103 ? 35.591 7.270 14.541 1.00 19.00 91 SER B CA 1
ATOM 2374 C C . SER B 1 103 ? 36.716 6.448 15.139 1.00 19.67 91 SER B C 1
ATOM 2375 O O . SER B 1 103 ? 36.931 6.442 16.389 1.00 18.43 91 SER B O 1
ATOM 2378 N N . ASP B 1 104 ? 37.434 5.676 14.273 1.00 19.84 92 ASP B N 1
ATOM 2379 C CA . ASP B 1 104 ? 38.685 5.046 14.779 1.00 20.16 92 ASP B CA 1
ATOM 2380 C C . ASP B 1 104 ? 39.947 5.823 14.320 1.00 20.42 92 ASP B C 1
ATOM 2381 O O . ASP B 1 104 ? 41.070 5.303 14.355 1.00 19.54 92 ASP B O 1
ATOM 2386 N N . GLY B 1 105 ? 39.740 7.052 13.885 1.00 21.25 93 GLY B N 1
ATOM 2387 C CA . GLY B 1 105 ? 40.838 7.915 13.395 1.00 23.19 93 GLY B CA 1
ATOM 2388 C C . GLY B 1 105 ? 40.861 7.837 11.884 1.00 24.35 93 GLY B C 1
ATOM 2389 O O . GLY B 1 105 ? 41.026 8.855 11.215 1.00 26.26 93 GLY B O 1
ATOM 2390 N N . GLU B 1 106 ? 40.638 6.640 11.365 1.00 25.11 94 GLU B N 1
ATOM 2391 C CA . GLU B 1 106 ? 40.750 6.314 9.935 1.00 25.99 94 GLU B CA 1
ATOM 2392 C C . GLU B 1 106 ? 39.375 6.152 9.278 1.00 25.57 94 GLU B C 1
ATOM 2393 O O . GLU B 1 106 ? 39.126 6.714 8.242 1.00 25.13 94 GLU B O 1
ATOM 2399 N N . ARG B 1 107 ? 38.484 5.400 9.922 1.00 23.52 95 ARG B N 1
ATOM 2400 C CA . ARG B 1 107 ? 37.140 5.188 9.361 1.00 22.63 95 ARG B CA 1
ATOM 2401 C C . ARG B 1 107 ? 36.083 5.906 10.208 1.00 22.37 95 ARG B C 1
ATOM 2402 O O . ARG B 1 107 ? 36.314 6.145 11.387 1.00 21.05 95 ARG B O 1
ATOM 2410 N N . LEU B 1 108 ? 34.945 6.232 9.590 1.00 21.07 96 LEU B N 1
ATOM 2411 C CA . LEU B 1 108 ? 33.710 6.655 10.342 1.00 21.25 96 LEU B CA 1
ATOM 2412 C C . LEU B 1 108 ? 32.725 5.499 10.297 1.00 21.87 96 LEU B C 1
ATOM 2413 O O . LEU B 1 108 ? 32.639 4.781 9.288 1.00 21.60 96 LEU B O 1
ATOM 2418 N N . TYR B 1 109 ? 32.004 5.274 11.401 1.00 21.80 97 TYR B N 1
ATOM 2419 C CA . TYR B 1 109 ? 31.128 4.131 11.513 1.00 21.24 97 TYR B CA 1
ATOM 2420 C C . TYR B 1 109 ? 29.760 4.677 11.932 1.00 22.66 97 TYR B C 1
ATOM 2421 O O . TYR B 1 109 ? 29.682 5.553 12.858 1.00 21.11 97 TYR B O 1
ATOM 2430 N N . GLN B 1 110 ? 28.691 4.239 11.253 1.00 21.76 98 GLN B N 1
ATOM 2431 C CA . GLN B 1 110 ? 27.415 4.991 11.348 1.00 21.43 98 GLN B CA 1
ATOM 2432 C C . GLN B 1 110 ? 26.256 4.027 11.486 1.00 21.66 98 GLN B C 1
ATOM 2433 O O . GLN B 1 110 ? 25.998 3.252 10.550 1.00 20.33 98 GLN B O 1
ATOM 2439 N N . LEU B 1 111 ? 25.596 4.057 12.665 1.00 19.27 99 LEU B N 1
ATOM 2440 C CA . LEU B 1 111 ? 24.370 3.239 12.941 1.00 16.47 99 LEU B CA 1
ATOM 2441 C C . LEU B 1 111 ? 23.134 3.770 12.203 1.00 15.08 99 LEU B C 1
ATOM 2442 O O . LEU B 1 111 ? 23.071 4.880 11.693 1.00 16.92 99 LEU B O 1
ATOM 2447 N N . THR B 1 112 ? 22.151 2.904 12.123 1.00 17.02 100 THR B N 1
ATOM 2448 C CA . THR B 1 112 ? 20.828 3.354 11.686 1.00 16.41 100 THR B CA 1
ATOM 2449 C C . THR B 1 112 ? 19.879 2.915 12.763 1.00 16.58 100 THR B C 1
ATOM 2450 O O . THR B 1 112 ? 20.182 2.033 13.570 1.00 16.29 100 THR B O 1
ATOM 2454 N N . TRP B 1 113 ? 18.704 3.561 12.818 1.00 17.01 101 TRP B N 1
ATOM 2455 C CA . TRP B 1 113 ? 17.830 3.299 13.972 1.00 16.03 101 TRP B CA 1
ATOM 2456 C C . TRP B 1 113 ? 17.230 1.900 13.974 1.00 16.36 101 TRP B C 1
ATOM 2457 O O . TRP B 1 113 ? 17.536 1.150 14.822 1.00 16.27 101 TRP B O 1
ATOM 2468 N N . THR B 1 114 ? 16.369 1.570 12.998 1.00 19.52 102 THR B N 1
ATOM 2469 C CA . THR B 1 114 ? 15.647 0.268 13.018 1.00 20.82 102 THR B CA 1
ATOM 2470 C C . THR B 1 114 ? 16.008 -0.592 11.809 1.00 23.09 102 THR B C 1
ATOM 2471 O O . THR B 1 114 ? 15.632 -1.786 11.757 1.00 22.58 102 THR B O 1
ATOM 2475 N N . GLU B 1 115 ? 16.722 0.028 10.867 1.00 24.20 103 GLU B N 1
ATOM 2476 C CA . GLU B 1 115 ? 17.187 -0.603 9.597 1.00 25.28 103 GLU B CA 1
ATOM 2477 C C . GLU B 1 115 ? 18.237 -1.730 9.730 1.00 26.18 103 GLU B C 1
ATOM 2478 O O . GLU B 1 115 ? 18.405 -2.528 8.784 1.00 26.34 103 GLU B O 1
ATOM 2484 N N . GLY B 1 116 ? 18.887 -1.859 10.887 1.00 26.03 104 GLY B N 1
ATOM 2485 C CA . GLY B 1 116 ? 19.963 -2.850 11.098 1.00 25.39 104 GLY B CA 1
ATOM 2486 C C . GLY B 1 116 ? 21.132 -2.774 10.111 1.00 26.89 104 GLY B C 1
ATOM 2487 O O . GLY B 1 116 ? 21.737 -3.820 9.775 1.00 28.21 104 GLY B O 1
ATOM 2488 N N . LEU B 1 117 ? 21.396 -1.578 9.599 1.00 27.28 105 LEU B N 1
ATOM 2489 C CA . LEU B 1 117 ? 22.506 -1.258 8.679 1.00 27.48 105 LEU B CA 1
ATOM 2490 C C . LEU B 1 117 ? 23.611 -0.430 9.407 1.00 28.27 105 LEU B C 1
ATOM 2491 O O . LEU B 1 117 ? 23.328 0.647 9.953 1.00 26.38 105 LEU B O 1
ATOM 2496 N N . LEU B 1 118 ? 24.841 -0.962 9.441 1.00 25.83 106 LEU B N 1
ATOM 2497 C CA . LEU B 1 118 ? 26.039 -0.184 9.877 1.00 25.77 106 LEU B CA 1
ATOM 2498 C C . LEU B 1 118 ? 26.812 0.185 8.654 1.00 25.91 106 LEU B C 1
ATOM 2499 O O . LEU B 1 118 ? 27.211 -0.727 7.884 1.00 26.83 106 LEU B O 1
ATOM 2504 N N . PHE B 1 119 ? 26.940 1.495 8.435 1.00 24.04 107 PHE B N 1
ATOM 2505 C CA . PHE B 1 119 ? 27.758 2.075 7.383 1.00 25.50 107 PHE B CA 1
ATOM 2506 C C . PHE B 1 119 ? 29.191 2.335 7.824 1.00 25.95 107 PHE B C 1
ATOM 2507 O O . PHE B 1 119 ? 29.426 3.080 8.773 1.00 24.07 107 PHE B O 1
ATOM 2515 N N . THR B 1 120 ? 30.157 1.752 7.106 1.00 25.02 108 THR B N 1
ATOM 2516 C CA . THR B 1 120 ? 31.563 2.063 7.390 1.00 24.92 108 THR B CA 1
ATOM 2517 C C . THR B 1 120 ? 32.029 3.001 6.256 1.00 25.22 108 THR B C 1
ATOM 2518 O O . THR B 1 120 ? 31.834 2.686 5.057 1.00 24.41 108 THR B O 1
ATOM 2522 N N . TRP B 1 121 ? 32.594 4.166 6.606 1.00 24.91 109 TRP B N 1
ATOM 2523 C CA . TRP B 1 121 ? 33.022 5.180 5.664 1.00 26.34 109 TRP B CA 1
ATOM 2524 C C . TRP B 1 121 ? 34.564 5.417 5.722 1.00 28.54 109 TRP B C 1
ATOM 2525 O O . TRP B 1 121 ? 35.144 5.380 6.786 1.00 27.90 109 TRP B O 1
ATOM 2536 N N . SER B 1 122 ? 35.195 5.771 4.601 1.00 30.41 110 SER B N 1
ATOM 2537 C CA . SER B 1 122 ? 36.618 6.174 4.630 1.00 32.20 110 SER B CA 1
ATOM 2538 C C . SER B 1 122 ? 36.948 7.264 3.610 1.00 32.29 110 SER B C 1
ATOM 2539 O O . SER B 1 122 ? 36.115 7.611 2.788 1.00 31.95 110 SER B O 1
ATOM 2542 N N . GLY B 1 123 ? 38.154 7.840 3.692 1.00 33.84 111 GLY B N 1
ATOM 2543 C CA . GLY B 1 123 ? 38.550 8.924 2.805 1.00 34.89 111 GLY B CA 1
ATOM 2544 C C . GLY B 1 123 ? 38.119 10.287 3.277 1.00 36.14 111 GLY B C 1
ATOM 2545 O O . GLY B 1 123 ? 37.505 10.405 4.371 1.00 37.75 111 GLY B O 1
ATOM 2546 N N . MET B 1 124 ? 38.483 11.314 2.504 1.00 36.47 112 MET B N 1
ATOM 2547 C CA . MET B 1 124 ? 38.140 12.717 2.771 1.00 37.24 112 MET B CA 1
ATOM 2548 C C . MET B 1 124 ? 37.911 13.525 1.489 1.00 38.23 112 MET B C 1
ATOM 2549 O O . MET B 1 124 ? 38.859 13.781 0.748 1.00 39.49 112 MET B O 1
ATOM 2554 N N . PRO B 1 125 ? 36.665 13.979 1.235 1.00 38.45 113 PRO B N 1
ATOM 2555 C CA . PRO B 1 125 ? 35.476 13.761 2.076 1.00 38.28 113 PRO B CA 1
ATOM 2556 C C . PRO B 1 125 ? 35.168 12.271 2.145 1.00 37.76 113 PRO B C 1
ATOM 2557 O O . PRO B 1 125 ? 35.665 11.522 1.291 1.00 38.51 113 PRO B O 1
ATOM 2561 N N . PRO B 1 126 ? 34.396 11.813 3.170 1.00 37.23 114 PRO B N 1
ATOM 2562 C CA . PRO B 1 126 ? 34.258 10.361 3.358 1.00 36.33 114 PRO B CA 1
ATOM 2563 C C . PRO B 1 126 ? 33.340 9.764 2.310 1.00 36.14 114 PRO B C 1
ATOM 2564 O O . PRO B 1 126 ? 32.542 10.489 1.745 1.00 37.07 114 PRO B O 1
ATOM 2568 N N . GLN B 1 127 ? 33.444 8.465 2.070 1.00 36.33 115 GLN B N 1
ATOM 2569 C CA . GLN B 1 127 ? 32.439 7.755 1.239 1.00 36.36 115 GLN B CA 1
ATOM 2570 C C . GLN B 1 127 ? 32.234 6.355 1.765 1.00 35.46 115 GLN B C 1
ATOM 2571 O O . GLN B 1 127 ? 33.136 5.790 2.358 1.00 35.58 115 GLN B O 1
ATOM 2577 N N . ARG B 1 128 ? 31.043 5.784 1.574 1.00 33.56 116 ARG B N 1
ATOM 2578 C CA . ARG B 1 128 ? 30.744 4.491 2.153 1.00 34.11 116 ARG B CA 1
ATOM 2579 C C . ARG B 1 128 ? 31.612 3.389 1.539 1.00 33.73 116 ARG B C 1
ATOM 2580 O O . ARG B 1 128 ? 31.829 3.391 0.345 1.00 35.27 116 ARG B O 1
ATOM 2588 N N . GLU B 1 129 ? 32.140 2.472 2.336 1.00 33.63 117 GLU B N 1
ATOM 2589 C CA . GLU B 1 129 ? 32.953 1.414 1.748 1.00 33.37 117 GLU B CA 1
ATOM 2590 C C . GLU B 1 129 ? 32.397 0.057 2.135 1.00 33.64 117 GLU B C 1
ATOM 2591 O O . GLU B 1 129 ? 32.885 -0.975 1.662 1.00 33.72 117 GLU B O 1
ATOM 2597 N N . ARG B 1 130 ? 31.371 0.053 2.985 1.00 32.02 118 ARG B N 1
ATOM 2598 C CA . ARG B 1 130 ? 30.840 -1.171 3.523 1.00 30.96 118 ARG B CA 1
ATOM 2599 C C . ARG B 1 130 ? 29.503 -0.903 4.176 1.00 31.63 118 ARG B C 1
ATOM 2600 O O . ARG B 1 130 ? 29.318 0.191 4.747 1.00 30.77 118 ARG B O 1
ATOM 2608 N N . THR B 1 131 ? 28.611 -1.908 4.060 1.00 30.82 119 THR B N 1
ATOM 2609 C CA . THR B 1 131 ? 27.340 -2.021 4.794 1.00 28.43 119 THR B CA 1
ATOM 2610 C C . THR B 1 131 ? 27.308 -3.365 5.528 1.00 29.22 119 THR B C 1
ATOM 2611 O O . THR B 1 131 ? 27.618 -4.451 4.965 1.00 28.96 119 THR B O 1
ATOM 2615 N N . THR B 1 132 ? 26.966 -3.330 6.802 1.00 26.42 120 THR B N 1
ATOM 2616 C CA . THR B 1 132 ? 26.994 -4.528 7.577 1.00 28.07 120 THR B CA 1
ATOM 2617 C C . THR B 1 132 ? 25.668 -4.636 8.305 1.00 29.00 120 THR B C 1
ATOM 2618 O O . THR B 1 132 ? 25.235 -3.687 8.986 1.00 28.86 120 THR B O 1
ATOM 2622 N N . ARG B 1 133 ? 25.005 -5.765 8.132 1.00 29.73 121 ARG B N 1
ATOM 2623 C CA . ARG B 1 133 ? 23.758 -6.000 8.803 1.00 29.57 121 ARG B CA 1
ATOM 2624 C C . ARG B 1 133 ? 23.993 -6.360 10.258 1.00 28.78 121 ARG B C 1
ATOM 2625 O O . ARG B 1 133 ? 24.880 -7.167 10.611 1.00 28.50 121 ARG B O 1
ATOM 2633 N N . TYR B 1 134 ? 23.168 -5.789 11.127 1.00 26.84 122 TYR B N 1
ATOM 2634 C CA . TYR B 1 134 ? 23.176 -6.209 12.524 1.00 26.05 122 TYR B CA 1
ATOM 2635 C C . TYR B 1 134 ? 21.754 -6.291 13.003 1.00 25.58 122 TYR B C 1
ATOM 2636 O O . TYR B 1 134 ? 20.876 -5.744 12.376 1.00 24.71 122 TYR B O 1
ATOM 2645 N N . SER B 1 135 ? 21.572 -6.920 14.141 1.00 27.39 123 SER B N 1
ATOM 2646 C CA . SER B 1 135 ? 20.250 -7.033 14.723 1.00 29.97 123 SER B CA 1
ATOM 2647 C C . SER B 1 135 ? 19.974 -6.054 15.886 1.00 30.01 123 SER B C 1
ATOM 2648 O O . SER B 1 135 ? 20.867 -5.742 16.696 1.00 30.75 123 SER B O 1
ATOM 2651 N N . GLY B 1 136 ? 18.724 -5.590 15.943 1.00 29.07 124 GLY B N 1
ATOM 2652 C CA . GLY B 1 136 ? 18.252 -4.701 16.989 1.00 26.18 124 GLY B CA 1
ATOM 2653 C C . GLY B 1 136 ? 18.396 -3.266 16.526 1.00 24.08 124 GLY B C 1
ATOM 2654 O O . GLY B 1 136 ? 18.694 -3.005 15.365 1.00 22.93 124 GLY B O 1
ATOM 2655 N N . GLU B 1 137 ? 18.234 -2.328 17.480 1.00 22.48 125 GLU B N 1
ATOM 2656 C CA . GLU B 1 137 ? 18.222 -0.907 17.182 1.00 20.22 125 GLU B CA 1
ATOM 2657 C C . GLU B 1 137 ? 19.629 -0.301 17.312 1.00 19.94 125 GLU B C 1
ATOM 2658 O O . GLU B 1 137 ? 20.415 -0.802 18.087 1.00 21.84 125 GLU B O 1
ATOM 2664 N N . GLY B 1 138 ? 19.894 0.754 16.560 1.00 18.45 126 GLY B N 1
ATOM 2665 C CA . GLY B 1 138 ? 21.113 1.561 16.775 1.00 17.92 126 GLY B CA 1
ATOM 2666 C C . GLY B 1 138 ? 20.743 2.910 17.381 1.00 16.69 126 GLY B C 1
ATOM 2667 O O . GLY B 1 138 ? 20.035 3.691 16.753 1.00 16.77 126 GLY B O 1
ATOM 2668 N N . TRP B 1 139 ? 21.239 3.192 18.601 1.00 16.02 127 TRP B N 1
ATOM 2669 C CA . TRP B 1 139 ? 21.158 4.613 19.039 1.00 15.74 127 TRP B CA 1
ATOM 2670 C C . TRP B 1 139 ? 22.546 5.300 18.943 1.00 16.27 127 TRP B C 1
ATOM 2671 O O . TRP B 1 139 ? 22.858 5.988 17.944 1.00 17.07 127 TRP B O 1
ATOM 2682 N N . GLY B 1 140 ? 23.349 5.103 19.955 1.00 16.16 128 GLY B N 1
ATOM 2683 C CA . GLY B 1 140 ? 24.709 5.720 19.930 1.00 13.97 128 GLY B CA 1
ATOM 2684 C C . GLY B 1 140 ? 25.811 4.721 19.609 1.00 14.05 128 GLY B C 1
ATOM 2685 O O . GLY B 1 140 ? 25.635 3.503 19.799 1.00 13.98 128 GLY B O 1
ATOM 2686 N N . LEU B 1 141 ? 26.967 5.272 19.227 1.00 14.06 129 LEU B N 1
ATOM 2687 C CA . LEU B 1 141 ? 28.137 4.467 18.867 1.00 14.69 129 LEU B CA 1
ATOM 2688 C C . LEU B 1 141 ? 29.424 5.247 19.235 1.00 11.94 129 LEU B C 1
ATOM 2689 O O . LEU B 1 141 ? 29.544 6.463 18.940 1.00 13.61 129 LEU B O 1
ATOM 2694 N N . CYS B 1 142 ? 30.347 4.526 19.826 1.00 15.15 130 CYS B N 1
ATOM 2695 C CA . CYS B 1 142 ? 31.702 5.064 19.873 1.00 15.57 130 CYS B CA 1
ATOM 2696 C C . CYS B 1 142 ? 32.721 3.900 19.751 1.00 15.58 130 CYS B C 1
ATOM 2697 O O . CYS B 1 142 ? 32.393 2.701 19.784 1.00 17.80 130 CYS B O 1
ATOM 2700 N N . TYR B 1 143 ? 33.998 4.278 19.696 1.00 16.83 131 TYR B N 1
ATOM 2701 C CA . TYR B 1 143 ? 35.090 3.303 19.507 1.00 19.04 131 TYR B CA 1
ATOM 2702 C C . TYR B 1 143 ? 36.045 3.319 20.723 1.00 18.81 131 TYR B C 1
ATOM 2703 O O . TYR B 1 143 ? 36.555 4.381 21.124 1.00 18.45 131 TYR B O 1
ATOM 2712 N N . TRP B 1 144 ? 36.248 2.149 21.292 1.00 17.33 132 TRP B N 1
ATOM 2713 C CA . TRP B 1 144 ? 37.069 1.964 22.473 1.00 20.46 132 TRP B CA 1
ATOM 2714 C C . TRP B 1 144 ? 37.842 0.646 22.414 1.00 21.47 132 TRP B C 1
ATOM 2715 O O . TRP B 1 144 ? 37.273 -0.457 22.279 1.00 19.80 132 TRP B O 1
ATOM 2726 N N . ASN B 1 145 ? 39.166 0.779 22.575 1.00 22.56 133 ASN B N 1
ATOM 2727 C CA . ASN B 1 145 ? 40.006 -0.373 22.728 1.00 24.11 133 ASN B CA 1
ATOM 2728 C C . ASN B 1 145 ? 39.782 -1.424 21.635 1.00 22.35 133 ASN B C 1
ATOM 2729 O O . ASN B 1 145 ? 39.655 -2.615 21.917 1.00 23.94 133 ASN B O 1
ATOM 2734 N N . GLY B 1 146 ? 39.702 -0.943 20.411 1.00 23.10 134 GLY B N 1
ATOM 2735 C CA . GLY B 1 146 ? 39.615 -1.816 19.278 1.00 24.18 134 GLY B CA 1
ATOM 2736 C C . GLY B 1 146 ? 38.248 -2.427 19.082 1.00 25.33 134 GLY B C 1
ATOM 2737 O O . GLY B 1 146 ? 38.091 -3.283 18.210 1.00 24.82 134 GLY B O 1
ATOM 2738 N N . LYS B 1 147 ? 37.276 -2.016 19.909 1.00 24.09 135 LYS B N 1
ATOM 2739 C CA . LYS B 1 147 ? 35.851 -2.434 19.781 1.00 22.73 135 LYS B CA 1
ATOM 2740 C C . LYS B 1 147 ? 34.926 -1.216 19.429 1.00 22.72 135 LYS B C 1
ATOM 2741 O O . LYS B 1 147 ? 35.189 -0.036 19.828 1.00 20.70 135 LYS B O 1
ATOM 2747 N N . LEU B 1 148 ? 33.897 -1.467 18.591 1.00 21.50 136 LEU B N 1
ATOM 2748 C CA . LEU B 1 148 ? 32.710 -0.568 18.521 1.00 19.75 136 LEU B CA 1
ATOM 2749 C C . LEU B 1 148 ? 31.738 -0.838 19.655 1.00 18.52 136 LEU B C 1
ATOM 2750 O O . LEU B 1 148 ? 31.471 -1.994 20.042 1.00 19.42 136 LEU B O 1
ATOM 2755 N N . VAL B 1 149 ? 31.295 0.247 20.327 1.00 17.92 137 VAL B N 1
ATOM 2756 C CA . VAL B 1 149 ? 30.457 0.119 21.526 1.00 17.67 137 VAL B CA 1
ATOM 2757 C C . VAL B 1 149 ? 29.125 0.742 21.157 1.00 16.00 137 VAL B C 1
ATOM 2758 O O . VAL B 1 149 ? 29.079 1.865 20.634 1.00 16.73 137 VAL B O 1
ATOM 2762 N N . ARG B 1 150 ? 28.053 -0.049 21.311 1.00 18.14 138 ARG B N 1
ATOM 2763 C CA . ARG B 1 150 ? 26.765 0.374 20.749 1.00 16.79 138 ARG B CA 1
ATOM 2764 C C . ARG B 1 150 ? 25.752 0.503 21.847 1.00 13.96 138 ARG B C 1
ATOM 2765 O O . ARG B 1 150 ? 25.694 -0.353 22.711 1.00 14.22 138 ARG B O 1
ATOM 2773 N N . SER B 1 151 ? 24.983 1.627 21.858 1.00 15.33 139 SER B N 1
ATOM 2774 C CA . SER B 1 151 ? 23.784 1.725 22.739 1.00 15.22 139 SER B CA 1
ATOM 2775 C C . SER B 1 151 ? 22.536 1.624 21.896 1.00 13.76 139 SER B C 1
ATOM 2776 O O . SER B 1 151 ? 22.581 1.847 20.693 1.00 12.84 139 SER B O 1
ATOM 2779 N N . ASP B 1 152 ? 21.413 1.252 22.544 1.00 15.53 140 ASP B N 1
ATOM 2780 C CA . ASP B 1 152 ? 20.152 1.062 21.767 1.00 17.49 140 ASP B CA 1
ATOM 2781 C C . ASP B 1 152 ? 18.927 1.575 22.518 1.00 17.42 140 ASP B C 1
ATOM 2782 O O . ASP B 1 152 ? 17.779 1.142 22.250 1.00 19.55 140 ASP B O 1
ATOM 2787 N N . GLY B 1 153 ? 19.152 2.457 23.497 1.00 18.71 141 GLY B N 1
ATOM 2788 C CA . GLY B 1 153 ? 18.033 2.988 24.282 1.00 18.48 141 GLY B CA 1
ATOM 2789 C C . GLY B 1 153 ? 17.583 2.106 25.413 1.00 17.06 141 GLY B C 1
ATOM 2790 O O . GLY B 1 153 ? 16.714 2.485 26.223 1.00 17.35 141 GLY B O 1
ATOM 2791 N N . GLY B 1 154 ? 18.144 0.895 25.465 1.00 18.46 142 GLY B N 1
ATOM 2792 C CA . GLY B 1 154 ? 18.090 0.056 26.680 1.00 17.94 142 GLY B CA 1
ATOM 2793 C C . GLY B 1 154 ? 19.209 0.298 27.670 1.00 19.71 142 GLY B C 1
ATOM 2794 O O . GLY B 1 154 ? 19.810 1.395 27.650 1.00 19.05 142 GLY B O 1
ATOM 2795 N N . THR B 1 155 ? 19.464 -0.707 28.518 1.00 18.98 143 THR B N 1
ATOM 2796 C CA . THR B 1 155 ? 20.353 -0.600 29.650 1.00 21.15 143 THR B CA 1
ATOM 2797 C C . THR B 1 155 ? 21.744 -1.138 29.319 1.00 20.95 143 THR B C 1
ATOM 2798 O O . THR B 1 155 ? 22.646 -1.000 30.129 1.00 22.42 143 THR B O 1
ATOM 2802 N N . MET B 1 156 ? 21.885 -1.761 28.148 1.00 20.71 144 MET B N 1
ATOM 2803 C CA . MET B 1 156 ? 23.121 -2.436 27.797 1.00 20.33 144 MET B CA 1
ATOM 2804 C C . MET B 1 156 ? 23.954 -1.702 26.789 1.00 19.41 144 MET B C 1
ATOM 2805 O O . MET B 1 156 ? 23.465 -1.029 25.915 1.00 20.05 144 MET B O 1
ATOM 2810 N N . LEU B 1 157 ? 25.264 -1.899 26.895 1.00 19.37 145 LEU B N 1
ATOM 2811 C CA . LEU B 1 157 ? 26.162 -1.489 25.841 1.00 18.75 145 LEU B CA 1
ATOM 2812 C C . LEU B 1 157 ? 26.718 -2.833 25.322 1.00 18.72 145 LEU B C 1
ATOM 2813 O O . LEU B 1 157 ? 27.062 -3.685 26.112 1.00 20.38 145 LEU B O 1
ATOM 2818 N N . THR B 1 158 ? 26.740 -2.991 24.020 1.00 20.07 146 THR B N 1
ATOM 2819 C CA . THR B 1 158 ? 27.303 -4.199 23.394 1.00 19.70 146 THR B CA 1
ATOM 2820 C C . THR B 1 158 ? 28.545 -3.779 22.643 1.00 21.38 146 THR B C 1
ATOM 2821 O O . THR B 1 158 ? 28.696 -2.613 22.225 1.00 21.02 146 THR B O 1
ATOM 2825 N N . PHE B 1 159 ? 29.480 -4.740 22.530 1.00 22.16 147 PHE B N 1
ATOM 2826 C CA . PHE B 1 159 ? 30.826 -4.482 22.006 1.00 23.59 147 PHE B CA 1
ATOM 2827 C C . PHE B 1 159 ? 31.014 -5.332 20.768 1.00 24.77 147 PHE B C 1
ATOM 2828 O O . PHE B 1 159 ? 30.722 -6.508 20.813 1.00 26.05 147 PHE B O 1
ATOM 2836 N N . HIS B 1 160 ? 31.484 -4.711 19.702 1.00 26.69 148 HIS B N 1
ATOM 2837 C CA . HIS B 1 160 ? 31.548 -5.324 18.378 1.00 28.42 148 HIS B CA 1
ATOM 2838 C C . HIS B 1 160 ? 32.931 -5.205 17.743 1.00 29.87 148 HIS B C 1
ATOM 2839 O O . HIS B 1 160 ? 33.559 -4.125 17.786 1.00 30.05 148 HIS B O 1
ATOM 2846 N N . GLU B 1 161 ? 33.408 -6.317 17.141 1.00 29.38 149 GLU B N 1
ATOM 2847 C CA . GLU B 1 161 ? 34.594 -6.266 16.278 1.00 30.70 149 GLU B CA 1
ATOM 2848 C C . GLU B 1 161 ? 34.263 -5.279 15.161 1.00 29.84 149 GLU B C 1
ATOM 2849 O O . GLU B 1 161 ? 33.193 -5.356 14.600 1.00 30.73 149 GLU B O 1
ATOM 2855 N N . PRO B 1 162 ? 35.169 -4.320 14.850 1.00 29.64 150 PRO B N 1
ATOM 2856 C CA . PRO B 1 162 ? 34.862 -3.322 13.853 1.00 28.83 150 PRO B CA 1
ATOM 2857 C C . PRO B 1 162 ? 34.792 -3.919 12.457 1.00 31.20 150 PRO B C 1
ATOM 2858 O O . PRO B 1 162 ? 34.109 -3.383 11.608 1.00 30.97 150 PRO B O 1
ATOM 2862 N N . ASP B 1 163 ? 35.495 -5.025 12.227 1.00 31.97 151 ASP B N 1
ATOM 2863 C CA . ASP B 1 163 ? 35.456 -5.653 10.900 1.00 32.63 151 ASP B CA 1
ATOM 2864 C C . ASP B 1 163 ? 34.430 -6.770 10.952 1.00 31.69 151 ASP B C 1
ATOM 2865 O O . ASP B 1 163 ? 34.679 -7.821 11.545 1.00 30.20 151 ASP B O 1
ATOM 2870 N N . GLY B 1 164 ? 33.249 -6.489 10.392 1.00 32.70 152 GLY B N 1
ATOM 2871 C CA . GLY B 1 164 ? 32.138 -7.413 10.429 1.00 33.19 152 GLY B CA 1
ATOM 2872 C C . GLY B 1 164 ? 31.102 -7.314 11.539 1.00 34.34 152 GLY B C 1
ATOM 2873 O O . GLY B 1 164 ? 30.050 -7.926 11.405 1.00 34.11 152 GLY B O 1
ATOM 2874 N N . PHE B 1 165 ? 31.417 -6.602 12.646 1.00 34.14 153 PHE B N 1
ATOM 2875 C CA . PHE B 1 165 ? 30.460 -6.276 13.744 1.00 33.30 153 PHE B CA 1
ATOM 2876 C C . PHE B 1 165 ? 30.026 -7.423 14.645 1.00 33.56 153 PHE B C 1
ATOM 2877 O O . PHE B 1 165 ? 28.991 -7.342 15.331 1.00 32.95 153 PHE B O 1
ATOM 2885 N N . ALA B 1 166 ? 30.822 -8.480 14.710 1.00 32.80 154 ALA B N 1
ATOM 2886 C CA . ALA B 1 166 ? 30.492 -9.590 15.585 1.00 33.92 154 ALA B CA 1
ATOM 2887 C C . ALA B 1 166 ? 30.456 -9.153 17.020 1.00 33.95 154 ALA B C 1
ATOM 2888 O O . ALA B 1 166 ? 31.350 -8.430 17.487 1.00 33.82 154 ALA B O 1
ATOM 2890 N N . LEU B 1 167 ? 29.421 -9.594 17.720 1.00 33.91 155 LEU B N 1
ATOM 2891 C CA . LEU B 1 167 ? 29.258 -9.261 19.121 1.00 33.98 155 LEU B CA 1
ATOM 2892 C C . LEU B 1 167 ? 30.345 -9.957 19.989 1.00 33.76 155 LEU B C 1
ATOM 2893 O O . LEU B 1 167 ? 30.410 -11.217 20.110 1.00 32.37 155 LEU B O 1
ATOM 2898 N N . VAL B 1 168 ? 31.207 -9.145 20.614 1.00 32.81 156 VAL B N 1
ATOM 2899 C CA . VAL B 1 168 ? 32.214 -9.719 21.515 1.00 31.93 156 VAL B CA 1
ATOM 2900 C C . VAL B 1 168 ? 31.875 -9.661 23.002 1.00 31.40 156 VAL B C 1
ATOM 2901 O O . VAL B 1 168 ? 32.496 -10.328 23.800 1.00 33.15 156 VAL B O 1
ATOM 2905 N N . GLY B 1 169 ? 30.875 -8.879 23.405 1.00 29.81 157 GLY B N 1
ATOM 2906 C CA . GLY B 1 169 ? 30.506 -8.860 24.820 1.00 28.29 157 GLY B CA 1
ATOM 2907 C C . GLY B 1 169 ? 29.543 -7.724 25.096 1.00 25.96 157 GLY B C 1
ATOM 2908 O O . GLY B 1 169 ? 29.083 -7.103 24.170 1.00 26.36 157 GLY B O 1
ATOM 2909 N N . ALA B 1 170 ? 29.282 -7.461 26.368 1.00 27.21 158 ALA B N 1
ATOM 2910 C CA . ALA B 1 170 ? 28.206 -6.550 26.782 1.00 25.68 158 ALA B CA 1
ATOM 2911 C C . ALA B 1 170 ? 28.337 -6.250 28.273 1.00 25.16 158 ALA B C 1
ATOM 2912 O O . ALA B 1 170 ? 28.801 -7.080 29.041 1.00 25.00 158 ALA B O 1
ATOM 2914 N N . VAL B 1 171 ? 27.983 -5.028 28.670 1.00 24.56 159 VAL B N 1
ATOM 2915 C CA . VAL B 1 171 ? 27.931 -4.670 30.083 1.00 25.10 159 VAL B CA 1
ATOM 2916 C C . VAL B 1 171 ? 26.559 -4.024 30.289 1.00 24.30 159 VAL B C 1
ATOM 2917 O O . VAL B 1 171 ? 26.024 -3.409 29.359 1.00 24.46 159 VAL B O 1
ATOM 2921 N N . GLN B 1 172 ? 26.017 -4.160 31.482 1.00 23.86 160 GLN B N 1
ATOM 2922 C CA . GLN B 1 172 ? 24.831 -3.398 31.816 1.00 23.70 160 GLN B CA 1
ATOM 2923 C C . GLN B 1 172 ? 25.254 -2.100 32.493 1.00 22.71 160 GLN B C 1
ATOM 2924 O O . GLN B 1 172 ? 26.099 -2.119 33.430 1.00 23.60 160 GLN B O 1
ATOM 2930 N N . VAL B 1 173 ? 24.665 -0.990 32.031 1.00 20.88 161 VAL B N 1
ATOM 2931 C CA . VAL B 1 173 ? 24.953 0.361 32.607 1.00 19.96 161 VAL B CA 1
ATOM 2932 C C . VAL B 1 173 ? 24.201 0.543 33.907 1.00 20.41 161 VAL B C 1
ATOM 2933 O O . VAL B 1 173 ? 22.998 0.486 33.931 1.00 22.65 161 VAL B O 1
ATOM 2937 N N . LYS B 1 174 ? 24.907 0.717 34.995 1.00 20.63 162 LYS B N 1
ATOM 2938 C CA . LYS B 1 174 ? 24.224 0.829 36.275 1.00 22.66 162 LYS B CA 1
ATOM 2939 C C . LYS B 1 174 ? 24.649 2.075 36.980 1.00 22.66 162 LYS B C 1
ATOM 2940 O O . LYS B 1 174 ? 25.828 2.313 37.045 1.00 22.46 162 LYS B O 1
ATOM 2946 N N . LEU B 1 175 ? 23.699 2.789 37.590 1.00 23.38 163 LEU B N 1
ATOM 2947 C CA . LEU B 1 175 ? 24.006 3.970 38.426 1.00 25.75 163 LEU B CA 1
ATOM 2948 C C . LEU B 1 175 ? 23.684 3.647 39.892 1.00 26.87 163 LEU B C 1
ATOM 2949 O O . LEU B 1 175 ? 22.533 3.344 40.229 1.00 27.69 163 LEU B O 1
ATOM 2954 N N . ARG B 1 176 ? 24.713 3.663 40.736 1.00 28.65 164 ARG B N 1
ATOM 2955 C CA . ARG B 1 176 ? 24.608 3.262 42.147 1.00 29.98 164 ARG B CA 1
ATOM 2956 C C . ARG B 1 176 ? 23.873 1.888 42.256 1.00 31.42 164 ARG B C 1
ATOM 2957 O O . ARG B 1 176 ? 22.951 1.728 43.054 1.00 32.41 164 ARG B O 1
ATOM 2965 N N . GLY B 1 177 ? 24.267 0.924 41.410 1.00 30.91 165 GLY B N 1
ATOM 2966 C CA . GLY B 1 177 ? 23.639 -0.414 41.304 1.00 30.97 165 GLY B CA 1
ATOM 2967 C C . GLY B 1 177 ? 22.328 -0.609 40.545 1.00 31.01 165 GLY B C 1
ATOM 2968 O O . GLY B 1 177 ? 21.835 -1.742 40.427 1.00 32.99 165 GLY B O 1
ATOM 2969 N N . GLN B 1 178 ? 21.756 0.473 40.013 1.00 29.45 166 GLN B N 1
ATOM 2970 C CA . GLN B 1 178 ? 20.510 0.417 39.244 1.00 27.91 166 GLN B CA 1
ATOM 2971 C C . GLN B 1 178 ? 20.719 0.595 37.748 1.00 26.91 166 GLN B C 1
ATOM 2972 O O . GLN B 1 178 ? 21.445 1.526 37.361 1.00 26.01 166 GLN B O 1
ATOM 2978 N N . PRO B 1 179 ? 20.049 -0.237 36.888 1.00 24.98 167 PRO B N 1
ATOM 2979 C CA . PRO B 1 179 ? 20.219 -0.104 35.449 1.00 24.73 167 PRO B CA 1
ATOM 2980 C C . PRO B 1 179 ? 19.667 1.218 34.933 1.00 23.37 167 PRO B C 1
ATOM 2981 O O . PRO B 1 179 ? 18.638 1.673 35.455 1.00 23.67 167 PRO B O 1
ATOM 2985 N N . VAL B 1 180 ? 20.327 1.804 33.932 1.00 21.24 168 VAL B N 1
ATOM 2986 C CA . VAL B 1 180 ? 19.959 3.111 33.370 1.00 20.81 168 VAL B CA 1
ATOM 2987 C C . VAL B 1 180 ? 19.412 2.919 31.953 1.00 18.58 168 VAL B C 1
ATOM 2988 O O . VAL B 1 180 ? 20.085 2.335 31.130 1.00 21.52 168 VAL B O 1
ATOM 2992 N N . GLU B 1 181 ? 18.197 3.369 31.669 1.00 17.81 169 GLU B N 1
ATOM 2993 C CA . GLU B 1 181 ? 17.549 3.196 30.362 1.00 18.12 169 GLU B CA 1
ATOM 2994 C C . GLU B 1 181 ? 17.808 4.432 29.505 1.00 16.55 169 GLU B C 1
ATOM 2995 O O . GLU B 1 181 ? 18.255 5.478 30.045 1.00 16.32 169 GLU B O 1
ATOM 3001 N N . LEU B 1 182 ? 17.551 4.307 28.216 1.00 16.34 170 LEU B N 1
ATOM 3002 C CA . LEU B 1 182 ? 17.474 5.432 27.257 1.00 15.49 170 LEU B CA 1
ATOM 3003 C C . LEU B 1 182 ? 18.822 6.005 26.946 1.00 14.16 170 LEU B C 1
ATOM 3004 O O . LEU B 1 182 ? 18.958 7.197 26.542 1.00 14.25 170 LEU B O 1
ATOM 3009 N N . ILE B 1 183 ? 19.829 5.124 27.032 1.00 14.34 171 ILE B N 1
ATOM 3010 C CA . ILE B 1 183 ? 21.190 5.541 26.668 1.00 12.38 171 ILE B CA 1
ATOM 3011 C C . ILE B 1 183 ? 21.239 5.830 25.172 1.00 13.46 171 ILE B C 1
ATOM 3012 O O . ILE B 1 183 ? 20.821 4.974 24.343 1.00 13.65 171 ILE B O 1
ATOM 3017 N N . ASN B 1 184 ? 21.756 7.007 24.797 1.00 11.17 172 ASN B N 1
ATOM 3018 C CA . ASN B 1 184 ? 21.692 7.509 23.426 1.00 13.09 172 ASN B CA 1
ATOM 3019 C C . ASN B 1 184 ? 23.101 7.800 22.869 1.00 12.65 172 ASN B C 1
ATOM 3020 O O . ASN B 1 184 ? 23.958 6.853 22.943 1.00 13.59 172 ASN B O 1
ATOM 3025 N N . GLU B 1 185 ? 23.354 9.042 22.381 1.00 12.08 173 GLU B N 1
ATOM 3026 C CA . GLU B 1 185 ? 24.648 9.376 21.721 1.00 13.06 173 GLU B CA 1
ATOM 3027 C C . GLU B 1 185 ? 25.811 9.107 22.643 1.00 12.90 173 GLU B C 1
ATOM 3028 O O . GLU B 1 185 ? 25.722 9.458 23.844 1.00 13.90 173 GLU B O 1
ATOM 3034 N N . LEU B 1 186 ? 26.910 8.554 22.102 1.00 12.56 174 LEU B N 1
ATOM 3035 C CA . LEU B 1 186 ? 28.063 8.147 22.935 1.00 14.04 174 LEU B CA 1
ATOM 3036 C C . LEU B 1 186 ? 29.304 8.950 22.553 1.00 14.12 174 LEU B C 1
ATOM 3037 O O . LEU B 1 186 ? 29.353 9.564 21.512 1.00 12.24 174 LEU B O 1
ATOM 3042 N N . GLU B 1 187 ? 30.309 8.938 23.424 1.00 13.49 175 GLU B N 1
ATOM 3043 C CA . GLU B 1 187 ? 31.587 9.546 23.042 1.00 15.83 175 GLU B CA 1
ATOM 3044 C C . GLU B 1 187 ? 32.619 8.836 23.878 1.00 16.83 175 GLU B C 1
ATOM 3045 O O . GLU B 1 187 ? 32.517 8.790 25.089 1.00 15.55 175 GLU B O 1
ATOM 3051 N N . CYS B 1 188 ? 33.630 8.233 23.261 1.00 17.35 176 CYS B N 1
ATOM 3052 C CA . CYS B 1 188 ? 34.604 7.465 24.017 1.00 18.71 176 CYS B CA 1
ATOM 3053 C C . CYS B 1 188 ? 35.853 8.390 24.162 1.00 18.94 176 CYS B C 1
ATOM 3054 O O . CYS B 1 188 ? 36.459 8.810 23.156 1.00 18.71 176 CYS B O 1
ATOM 3057 N N . ALA B 1 189 ? 36.131 8.876 25.388 1.00 19.11 177 ALA B N 1
ATOM 3058 C CA . ALA B 1 189 ? 37.317 9.683 25.660 1.00 21.35 177 ALA B CA 1
ATOM 3059 C C . ALA B 1 189 ? 37.690 9.601 27.134 1.00 23.09 177 ALA B C 1
ATOM 3060 O O . ALA B 1 189 ? 36.833 9.386 27.973 1.00 23.50 177 ALA B O 1
ATOM 3062 N N . ASN B 1 190 ? 38.964 9.860 27.468 1.00 24.32 178 ASN B N 1
ATOM 3063 C CA . ASN B 1 190 ? 39.358 10.079 28.910 1.00 22.82 178 ASN B CA 1
ATOM 3064 C C . ASN B 1 190 ? 39.190 8.763 29.683 1.00 24.31 178 ASN B C 1
ATOM 3065 O O . ASN B 1 190 ? 38.999 8.763 30.887 1.00 25.08 178 ASN B O 1
ATOM 3070 N N . GLY B 1 191 ? 39.234 7.643 28.968 1.00 23.05 179 GLY B N 1
ATOM 3071 C CA . GLY B 1 191 ? 39.072 6.336 29.586 1.00 23.00 179 GLY B CA 1
ATOM 3072 C C . GLY B 1 191 ? 37.606 6.044 29.941 1.00 22.71 179 GLY B C 1
ATOM 3073 O O . GLY B 1 191 ? 37.324 5.019 30.578 1.00 23.87 179 GLY B O 1
ATOM 3074 N N . VAL B 1 192 ? 36.690 6.915 29.501 1.00 21.21 180 VAL B N 1
ATOM 3075 C CA . VAL B 1 192 ? 35.223 6.702 29.797 1.00 19.41 180 VAL B CA 1
ATOM 3076 C C . VAL B 1 192 ? 34.355 6.746 28.564 1.00 19.64 180 VAL B C 1
ATOM 3077 O O . VAL B 1 192 ? 34.763 7.283 27.527 1.00 20.48 180 VAL B O 1
ATOM 3081 N N . ILE B 1 193 ? 33.120 6.213 28.677 1.00 17.83 181 ILE B N 1
ATOM 3082 C CA . ILE B 1 193 ? 32.141 6.501 27.641 1.00 17.31 181 ILE B CA 1
ATOM 3083 C C . ILE B 1 193 ? 31.214 7.595 28.172 1.00 15.74 181 ILE B C 1
ATOM 3084 O O . ILE B 1 193 ? 30.593 7.343 29.182 1.00 19.50 181 ILE B O 1
ATOM 3089 N N . TYR B 1 194 ? 31.164 8.745 27.530 1.00 14.40 182 TYR B N 1
ATOM 3090 C CA . TYR B 1 194 ? 30.154 9.789 27.827 1.00 14.68 182 TYR B CA 1
ATOM 3091 C C . TYR B 1 194 ? 28.884 9.331 27.117 1.00 15.92 182 TYR B C 1
ATOM 3092 O O . TYR B 1 194 ? 28.962 8.919 25.967 1.00 16.59 182 TYR B O 1
ATOM 3101 N N . ALA B 1 195 ? 27.745 9.403 27.786 1.00 13.67 183 ALA B N 1
ATOM 3102 C CA . ALA B 1 195 ? 26.485 9.003 27.138 1.00 11.96 183 ALA B CA 1
ATOM 3103 C C . ALA B 1 195 ? 25.401 10.041 27.367 1.00 12.44 183 ALA B C 1
ATOM 3104 O O . ALA B 1 195 ? 25.126 10.411 28.520 1.00 12.29 183 ALA B O 1
ATOM 3106 N N . ASN B 1 196 ? 24.747 10.477 26.287 1.00 12.42 184 ASN B N 1
ATOM 3107 C CA . ASN B 1 196 ? 23.466 11.211 26.453 1.00 11.19 184 ASN B CA 1
ATOM 3108 C C . ASN B 1 196 ? 22.414 10.232 26.976 1.00 12.11 184 ASN B C 1
ATOM 3109 O O . ASN B 1 196 ? 22.531 9.005 26.783 1.00 13.51 184 ASN B O 1
ATOM 3114 N N A ILE B 1 197 ? 21.383 10.781 27.614 0.50 11.29 185 ILE B N 1
ATOM 3115 N N B ILE B 1 197 ? 21.367 10.785 27.578 0.50 11.82 185 ILE B N 1
ATOM 3116 C CA A ILE B 1 197 ? 20.209 10.009 28.067 0.50 11.29 185 ILE B CA 1
ATOM 3117 C CA B ILE B 1 197 ? 20.207 9.997 28.020 0.50 12.35 185 ILE B CA 1
ATOM 3118 C C A ILE B 1 197 ? 19.055 10.719 27.391 0.50 11.52 185 ILE B C 1
ATOM 3119 C C B ILE B 1 197 ? 19.039 10.707 27.410 0.50 12.18 185 ILE B C 1
ATOM 3120 O O A ILE B 1 197 ? 18.909 11.949 27.513 0.50 11.79 185 ILE B O 1
ATOM 3121 O O B ILE B 1 197 ? 18.856 11.915 27.614 0.50 12.61 185 ILE B O 1
ATOM 3130 N N . TRP B 1 198 ? 18.264 9.981 26.611 1.00 11.50 186 TRP B N 1
ATOM 3131 C CA . TRP B 1 198 ? 17.175 10.584 25.868 1.00 13.69 186 TRP B CA 1
ATOM 3132 C C . TRP B 1 198 ? 16.138 11.372 26.684 1.00 13.33 186 TRP B C 1
ATOM 3133 O O . TRP B 1 198 ? 15.453 10.831 27.554 1.00 14.42 186 TRP B O 1
ATOM 3144 N N . HIS B 1 199 ? 16.083 12.668 26.390 1.00 13.78 187 HIS B N 1
ATOM 3145 C CA . HIS B 1 199 ? 15.195 13.595 27.063 1.00 13.09 187 HIS B CA 1
ATOM 3146 C C . HIS B 1 199 ? 15.647 13.956 28.475 1.00 13.52 187 HIS B C 1
ATOM 3147 O O . HIS B 1 199 ? 14.835 14.422 29.272 1.00 15.28 187 HIS B O 1
ATOM 3154 N N . SER B 1 200 ? 16.909 13.695 28.775 1.00 12.42 188 SER B N 1
ATOM 3155 C CA . SER B 1 200 ? 17.492 14.142 30.059 1.00 13.51 188 SER B CA 1
ATOM 3156 C C . SER B 1 200 ? 18.590 15.166 29.770 1.00 13.30 188 SER B C 1
ATOM 3157 O O . SER B 1 200 ? 19.165 15.169 28.700 1.00 13.49 188 SER B O 1
ATOM 3160 N N . SER B 1 201 ? 18.816 16.076 30.697 1.00 13.36 189 SER B N 1
ATOM 3161 C CA . SER B 1 201 ? 19.947 16.983 30.541 1.00 13.30 189 SER B CA 1
ATOM 3162 C C . SER B 1 201 ? 21.188 16.415 31.224 1.00 13.22 189 SER B C 1
ATOM 3163 O O . SER B 1 201 ? 22.221 17.117 31.273 1.00 14.70 189 SER B O 1
ATOM 3166 N N . ASP B 1 202 ? 21.118 15.191 31.752 1.00 12.16 190 ASP B N 1
ATOM 3167 C CA . ASP B 1 202 ? 22.266 14.567 32.421 1.00 13.41 190 ASP B CA 1
ATOM 3168 C C . ASP B 1 202 ? 23.067 13.814 31.396 1.00 13.51 190 ASP B C 1
ATOM 3169 O O . ASP B 1 202 ? 22.492 13.175 30.502 1.00 15.82 190 ASP B O 1
ATOM 3174 N N . VAL B 1 203 ? 24.386 13.857 31.514 1.00 14.49 191 VAL B N 1
ATOM 3175 C CA . VAL B 1 203 ? 25.302 13.087 30.647 1.00 13.83 191 VAL B CA 1
ATOM 3176 C C . VAL B 1 203 ? 26.045 12.122 31.576 1.00 15.42 191 VAL B C 1
ATOM 3177 O O . VAL B 1 203 ? 26.634 12.554 32.611 1.00 15.91 191 VAL B O 1
ATOM 3181 N N . LEU B 1 204 ? 26.020 10.815 31.259 1.00 14.51 192 LEU B N 1
ATOM 3182 C CA . LEU B 1 204 ? 26.668 9.819 32.105 1.00 13.37 192 LEU B CA 1
ATOM 3183 C C . LEU B 1 204 ? 28.130 9.570 31.689 1.00 15.54 192 LEU B C 1
ATOM 3184 O O . LEU B 1 204 ? 28.480 9.764 30.527 1.00 15.16 192 LEU B O 1
ATOM 3189 N N . GLU B 1 205 ? 28.969 9.224 32.660 1.00 13.25 193 GLU B N 1
ATOM 3190 C CA . GLU B 1 205 ? 30.361 8.807 32.393 1.00 15.45 193 GLU B CA 1
ATOM 3191 C C . GLU B 1 205 ? 30.336 7.392 32.801 1.00 16.49 193 GLU B C 1
ATOM 3192 O O . GLU B 1 205 ? 29.995 7.046 33.951 1.00 17.40 193 GLU B O 1
ATOM 3198 N N . ILE B 1 206 ? 30.703 6.516 31.876 1.00 17.30 194 ILE B N 1
ATOM 3199 C CA . ILE B 1 206 ? 30.528 5.104 32.137 1.00 17.75 194 ILE B CA 1
ATOM 3200 C C . ILE B 1 206 ? 31.881 4.428 31.951 1.00 17.22 194 ILE B C 1
ATOM 3201 O O . ILE B 1 206 ? 32.563 4.728 30.987 1.00 16.20 194 ILE B O 1
ATOM 3206 N N . ASP B 1 207 ? 32.209 3.492 32.816 1.00 19.21 195 ASP B N 1
ATOM 3207 C CA . ASP B 1 207 ? 33.480 2.767 32.681 1.00 21.55 195 ASP B CA 1
ATOM 3208 C C . ASP B 1 207 ? 33.205 1.625 31.691 1.00 22.00 195 ASP B C 1
ATOM 3209 O O . ASP B 1 207 ? 32.402 0.773 31.967 1.00 22.58 195 ASP B O 1
ATOM 3214 N N . PRO B 1 208 ? 33.885 1.627 30.550 1.00 23.69 196 PRO B N 1
ATOM 3215 C CA . PRO B 1 208 ? 33.583 0.618 29.503 1.00 24.44 196 PRO B CA 1
ATOM 3216 C C . PRO B 1 208 ? 33.864 -0.808 29.958 1.00 25.34 196 PRO B C 1
ATOM 3217 O O . PRO B 1 208 ? 33.231 -1.747 29.475 1.00 25.28 196 PRO B O 1
ATOM 3221 N N . ALA B 1 209 ? 34.792 -0.978 30.901 1.00 26.65 197 ALA B N 1
ATOM 3222 C CA . ALA B 1 209 ? 35.162 -2.294 31.340 1.00 27.26 197 ALA B CA 1
ATOM 3223 C C . ALA B 1 209 ? 34.138 -2.917 32.272 1.00 28.13 197 ALA B C 1
ATOM 3224 O O . ALA B 1 209 ? 34.137 -4.145 32.437 1.00 28.66 197 ALA B O 1
ATOM 3226 N N . THR B 1 210 ? 33.213 -2.125 32.836 1.00 26.08 198 THR B N 1
ATOM 3227 C CA . THR B 1 210 ? 32.326 -2.643 33.916 1.00 26.37 198 THR B CA 1
ATOM 3228 C C . THR B 1 210 ? 30.836 -2.270 33.783 1.00 25.93 198 THR B C 1
ATOM 3229 O O . THR B 1 210 ? 29.977 -2.861 34.427 1.00 26.55 198 THR B O 1
ATOM 3233 N N . GLY B 1 211 ? 30.547 -1.250 32.990 1.00 26.32 199 GLY B N 1
ATOM 3234 C CA . GLY B 1 211 ? 29.200 -0.635 32.962 1.00 24.71 199 GLY B CA 1
ATOM 3235 C C . GLY B 1 211 ? 28.844 0.291 34.116 1.00 24.28 199 GLY B C 1
ATOM 3236 O O . GLY B 1 211 ? 27.784 0.917 34.106 1.00 24.59 199 GLY B O 1
ATOM 3237 N N . THR B 1 212 ? 29.744 0.427 35.079 1.00 23.10 200 THR B N 1
ATOM 3238 C CA . THR B 1 212 ? 29.510 1.286 36.260 1.00 22.24 200 THR B CA 1
ATOM 3239 C C . THR B 1 212 ? 29.503 2.735 35.840 1.00 21.49 200 THR B C 1
ATOM 3240 O O . THR B 1 212 ? 30.418 3.205 35.111 1.00 21.20 200 THR B O 1
ATOM 3244 N N . VAL B 1 213 ? 28.477 3.477 36.289 1.00 20.22 201 VAL B N 1
ATOM 3245 C CA . VAL B 1 213 ? 28.476 4.922 36.074 1.00 21.23 201 VAL B CA 1
ATOM 3246 C C . VAL B 1 213 ? 29.397 5.564 37.083 1.00 21.52 201 VAL B C 1
ATOM 3247 O O . VAL B 1 213 ? 29.156 5.506 38.331 1.00 22.25 201 VAL B O 1
ATOM 3251 N N . VAL B 1 214 ? 30.490 6.100 36.558 1.00 19.22 202 VAL B N 1
ATOM 3252 C CA . VAL B 1 214 ? 31.547 6.711 37.379 1.00 19.62 202 VAL B CA 1
ATOM 3253 C C . VAL B 1 214 ? 31.375 8.213 37.560 1.00 19.41 202 VAL B C 1
ATOM 3254 O O . VAL B 1 214 ? 31.975 8.790 38.470 1.00 21.63 202 VAL B O 1
ATOM 3258 N N . GLY B 1 215 ? 30.493 8.837 36.776 1.00 18.64 203 GLY B N 1
ATOM 3259 C CA . GLY B 1 215 ? 30.306 10.289 36.776 1.00 17.35 203 GLY B CA 1
ATOM 3260 C C . GLY B 1 215 ? 28.934 10.625 36.265 1.00 17.99 203 GLY B C 1
ATOM 3261 O O . GLY B 1 215 ? 28.393 9.936 35.379 1.00 17.20 203 GLY B O 1
ATOM 3262 N N . VAL B 1 216 ? 28.358 11.693 36.798 1.00 17.57 204 VAL B N 1
ATOM 3263 C CA . VAL B 1 216 ? 27.142 12.265 36.220 1.00 17.27 204 VAL B CA 1
ATOM 3264 C C . VAL B 1 216 ? 27.331 13.752 36.011 1.00 17.07 204 VAL B C 1
ATOM 3265 O O . VAL B 1 216 ? 27.626 14.509 36.983 1.00 15.63 204 VAL B O 1
ATOM 3269 N N . ILE B 1 217 ? 27.145 14.178 34.764 1.00 15.47 205 ILE B N 1
ATOM 3270 C CA . ILE B 1 217 ? 27.300 15.564 34.395 1.00 16.15 205 ILE B CA 1
ATOM 3271 C C . ILE B 1 217 ? 25.948 16.221 34.222 1.00 16.15 205 ILE B C 1
ATOM 3272 O O . ILE B 1 217 ? 25.099 15.784 33.443 1.00 14.83 205 ILE B O 1
ATOM 3277 N N . ASP B 1 218 ? 25.741 17.309 34.973 1.00 15.03 206 ASP B N 1
ATOM 3278 C CA . ASP B 1 218 ? 24.524 18.075 34.843 1.00 15.24 206 ASP B CA 1
ATOM 3279 C C . ASP B 1 218 ? 24.717 19.092 33.706 1.00 15.37 206 ASP B C 1
ATOM 3280 O O . ASP B 1 218 ? 25.485 20.101 33.864 1.00 16.10 206 ASP B O 1
ATOM 3285 N N . ALA B 1 219 ? 24.084 18.833 32.529 1.00 12.84 207 ALA B N 1
ATOM 3286 C CA . ALA B 1 219 ? 24.240 19.767 31.411 1.00 12.16 207 ALA B CA 1
ATOM 3287 C C . ALA B 1 219 ? 22.958 20.611 31.192 1.00 12.32 207 ALA B C 1
ATOM 3288 O O . ALA B 1 219 ? 22.732 21.157 30.137 1.00 13.22 207 ALA B O 1
ATOM 3290 N N . SER B 1 220 ? 22.162 20.784 32.255 1.00 14.04 208 SER B N 1
ATOM 3291 C CA . SER B 1 220 ? 20.917 21.566 32.144 1.00 15.42 208 SER B CA 1
ATOM 3292 C C . SER B 1 220 ? 21.138 23.012 31.719 1.00 14.33 208 SER B C 1
ATOM 3293 O O . SER B 1 220 ? 20.245 23.615 31.141 1.00 14.76 208 SER B O 1
ATOM 3296 N N . ALA B 1 221 ? 22.347 23.545 31.925 1.00 15.64 209 ALA B N 1
ATOM 3297 C CA . ALA B 1 221 ? 22.640 24.914 31.406 1.00 15.43 209 ALA B CA 1
ATOM 3298 C C . ALA B 1 221 ? 22.507 25.057 29.904 1.00 16.00 209 ALA B C 1
ATOM 3299 O O . ALA B 1 221 ? 22.180 26.185 29.378 1.00 15.80 209 ALA B O 1
ATOM 3301 N N . LEU B 1 222 ? 22.851 23.972 29.190 1.00 14.45 210 LEU B N 1
ATOM 3302 C CA . LEU B 1 222 ? 22.748 23.963 27.749 1.00 15.14 210 LEU B CA 1
ATOM 3303 C C . LEU B 1 222 ? 21.295 23.939 27.351 1.00 15.46 210 LEU B C 1
ATOM 3304 O O . LEU B 1 222 ? 20.878 24.714 26.513 1.00 13.58 210 LEU B O 1
ATOM 3309 N N . THR B 1 223 ? 20.530 23.040 27.962 1.00 14.83 211 THR B N 1
ATOM 3310 C CA . THR B 1 223 ? 19.056 23.051 27.806 1.00 16.24 211 THR B CA 1
ATOM 3311 C C . THR B 1 223 ? 18.444 24.431 28.030 1.00 18.03 211 THR B C 1
ATOM 3312 O O . THR B 1 223 ? 17.626 24.898 27.188 1.00 19.11 211 THR B O 1
ATOM 3316 N N . ARG B 1 224 ? 18.846 25.083 29.137 1.00 17.89 212 ARG B N 1
ATOM 3317 C CA . ARG B 1 224 ? 18.309 26.455 29.444 1.00 18.98 212 ARG B CA 1
ATOM 3318 C C . ARG B 1 224 ? 18.711 27.483 28.402 1.00 19.16 212 ARG B C 1
ATOM 3319 O O . ARG B 1 224 ? 17.901 28.364 28.065 1.00 20.40 212 ARG B O 1
ATOM 3327 N N . ALA B 1 225 ? 19.909 27.324 27.835 1.00 17.94 213 ALA B N 1
ATOM 3328 C CA . ALA B 1 225 ? 20.443 28.281 26.882 1.00 18.40 213 ALA B CA 1
ATOM 3329 C C . ALA B 1 225 ? 19.690 28.364 25.567 1.00 20.03 213 ALA B C 1
ATOM 3330 O O . ALA B 1 225 ? 19.663 29.436 24.898 1.00 21.96 213 ALA B O 1
ATOM 3332 N N . VAL B 1 226 ? 19.052 27.244 25.175 1.00 18.39 214 VAL B N 1
ATOM 3333 C CA . VAL B 1 226 ? 18.371 27.212 23.874 1.00 17.87 214 VAL B CA 1
ATOM 3334 C C . VAL B 1 226 ? 16.848 27.241 24.087 1.00 17.75 214 VAL B C 1
ATOM 3335 O O . VAL B 1 226 ? 16.086 27.206 23.125 1.00 19.02 214 VAL B O 1
ATOM 3339 N N . ALA B 1 227 ? 16.415 27.264 25.345 1.00 19.31 215 ALA B N 1
ATOM 3340 C CA . ALA B 1 227 ? 14.995 27.079 25.697 1.00 20.95 215 ALA B CA 1
ATOM 3341 C C . ALA B 1 227 ? 14.130 28.165 25.037 1.00 22.63 215 ALA B C 1
ATOM 3342 O O . ALA B 1 227 ? 12.975 27.898 24.627 1.00 22.93 215 ALA B O 1
ATOM 3344 N N . GLY B 1 228 ? 14.684 29.375 24.911 1.00 24.06 216 GLY B N 1
ATOM 3345 C CA . GLY B 1 228 ? 13.970 30.493 24.254 1.00 26.37 216 GLY B CA 1
ATOM 3346 C C . GLY B 1 228 ? 13.888 30.364 22.742 1.00 27.16 216 GLY B C 1
ATOM 3347 O O . GLY B 1 228 ? 13.122 31.064 22.112 1.00 29.76 216 GLY B O 1
ATOM 3348 N N . GLN B 1 229 ? 14.619 29.422 22.160 1.00 26.61 217 GLN B N 1
ATOM 3349 C CA . GLN B 1 229 ? 14.701 29.293 20.712 1.00 27.34 217 GLN B CA 1
ATOM 3350 C C . GLN B 1 229 ? 14.024 28.028 20.146 1.00 26.79 217 GLN B C 1
ATOM 3351 O O . GLN B 1 229 ? 13.495 28.035 19.029 1.00 29.20 217 GLN B O 1
ATOM 3357 N N . VAL B 1 230 ? 14.012 26.941 20.907 1.00 24.65 218 VAL B N 1
ATOM 3358 C CA . VAL B 1 230 ? 13.479 25.669 20.378 1.00 23.65 218 VAL B CA 1
ATOM 3359 C C . VAL B 1 230 ? 12.019 25.491 20.760 1.00 22.38 218 VAL B C 1
ATOM 3360 O O . VAL B 1 230 ? 11.601 26.015 21.774 1.00 24.13 218 VAL B O 1
ATOM 3364 N N . THR B 1 231 ? 11.254 24.777 19.939 1.00 24.09 219 THR B N 1
ATOM 3365 C CA . THR B 1 231 ? 9.819 24.591 20.162 1.00 22.20 219 THR B CA 1
ATOM 3366 C C . THR B 1 231 ? 9.438 23.111 20.028 1.00 23.51 219 THR B C 1
ATOM 3367 O O . THR B 1 231 ? 8.467 22.647 20.662 1.00 22.60 219 THR B O 1
ATOM 3371 N N . ASN B 1 232 ? 10.224 22.366 19.241 1.00 19.89 220 ASN B N 1
ATOM 3372 C CA . ASN B 1 232 ? 9.821 21.027 18.889 1.00 19.62 220 ASN B CA 1
ATOM 3373 C C . ASN B 1 232 ? 10.101 20.159 20.136 1.00 17.65 220 ASN B C 1
ATOM 3374 O O . ASN B 1 232 ? 11.171 20.277 20.773 1.00 16.57 220 ASN B O 1
ATOM 3379 N N . PRO B 1 233 ? 9.159 19.310 20.502 1.00 16.42 221 PRO B N 1
ATOM 3380 C CA . PRO B 1 233 ? 9.385 18.417 21.686 1.00 16.42 221 PRO B CA 1
ATOM 3381 C C . PRO B 1 233 ? 10.613 17.511 21.621 1.00 16.28 221 PRO B C 1
ATOM 3382 O O . PRO B 1 233 ? 11.100 17.066 22.683 1.00 15.37 221 PRO B O 1
ATOM 3386 N N . GLU B 1 234 ? 11.129 17.274 20.418 1.00 15.46 222 GLU B N 1
ATOM 3387 C CA . GLU B 1 234 ? 12.259 16.361 20.275 1.00 13.80 222 GLU B CA 1
ATOM 3388 C C . GLU B 1 234 ? 13.588 17.141 20.163 1.00 15.44 222 GLU B C 1
ATOM 3389 O O . GLU B 1 234 ? 14.625 16.551 19.878 1.00 14.29 222 GLU B O 1
ATOM 3395 N N . ALA B 1 235 ? 13.529 18.462 20.343 1.00 14.14 223 ALA B N 1
ATOM 3396 C CA . ALA B 1 235 ? 14.739 19.270 20.251 1.00 13.91 223 ALA B CA 1
ATOM 3397 C C . ALA B 1 235 ? 15.554 19.184 21.542 1.00 13.62 223 ALA B C 1
ATOM 3398 O O . ALA B 1 235 ? 15.737 20.137 22.255 1.00 12.60 223 ALA B O 1
ATOM 3400 N N . VAL B 1 236 ? 16.033 17.986 21.819 1.00 13.41 224 VAL B N 1
ATOM 3401 C CA . VAL B 1 236 ? 16.677 17.690 23.086 1.00 13.01 224 VAL B CA 1
ATOM 3402 C C . VAL B 1 236 ? 18.200 17.642 22.956 1.00 13.01 224 VAL B C 1
ATOM 3403 O O . VAL B 1 236 ? 18.721 17.292 21.906 1.00 13.25 224 VAL B O 1
ATOM 3407 N N . LEU B 1 237 ? 18.851 17.856 24.087 1.00 12.44 225 LEU B N 1
ATOM 3408 C CA . LEU B 1 237 ? 20.300 17.645 24.241 1.00 10.63 225 LEU B CA 1
ATOM 3409 C C . LEU B 1 237 ? 20.684 16.238 23.726 1.00 12.53 225 LEU B C 1
ATOM 3410 O O . LEU B 1 237 ? 20.124 15.247 24.148 1.00 12.92 225 LEU B O 1
ATOM 3415 N N . ASN B 1 238 ? 21.619 16.202 22.748 1.00 13.11 226 ASN B N 1
ATOM 3416 C CA . ASN B 1 238 ? 22.097 14.970 22.159 1.00 13.17 226 ASN B CA 1
ATOM 3417 C C . ASN B 1 238 ? 23.216 15.277 21.200 1.00 11.56 226 ASN B C 1
ATOM 3418 O O . ASN B 1 238 ? 23.097 16.179 20.373 1.00 11.58 226 ASN B O 1
ATOM 3423 N N . GLY B 1 239 ? 24.326 14.576 21.399 1.00 12.54 227 GLY B N 1
ATOM 3424 C CA . GLY B 1 239 ? 25.526 14.729 20.628 1.00 12.75 227 GLY B CA 1
ATOM 3425 C C . GLY B 1 239 ? 26.684 15.320 21.474 1.00 11.76 227 GLY B C 1
ATOM 3426 O O . GLY B 1 239 ? 26.582 16.499 21.982 1.00 12.20 227 GLY B O 1
ATOM 3427 N N . ILE B 1 240 ? 27.782 14.571 21.558 1.00 12.49 228 ILE B N 1
ATOM 3428 C CA . ILE B 1 240 ? 28.887 14.889 22.506 1.00 13.68 228 ILE B CA 1
ATOM 3429 C C . ILE B 1 240 ? 30.095 14.569 21.619 1.00 14.27 228 ILE B C 1
ATOM 3430 O O . ILE B 1 240 ? 30.120 13.492 21.017 1.00 14.25 228 ILE B O 1
ATOM 3435 N N . ALA B 1 241 ? 31.101 15.426 21.603 1.00 13.99 229 ALA B N 1
ATOM 3436 C CA . ALA B 1 241 ? 32.372 15.085 20.918 1.00 14.95 229 ALA B CA 1
ATOM 3437 C C . ALA B 1 241 ? 33.535 15.796 21.658 1.00 15.04 229 ALA B C 1
ATOM 3438 O O . ALA B 1 241 ? 33.423 16.988 22.047 1.00 16.41 229 ALA B O 1
ATOM 3440 N N . VAL B 1 242 ? 34.631 15.087 21.754 1.00 16.08 230 VAL B N 1
ATOM 3441 C CA . VAL B 1 242 ? 35.805 15.585 22.473 1.00 16.77 230 VAL B CA 1
ATOM 3442 C C . VAL B 1 242 ? 36.913 15.654 21.433 1.00 18.53 230 VAL B C 1
ATOM 3443 O O . VAL B 1 242 ? 37.134 14.686 20.686 1.00 20.15 230 VAL B O 1
ATOM 3447 N N . GLU B 1 243 ? 37.567 16.789 21.386 1.00 20.07 231 GLU B N 1
ATOM 3448 C CA . GLU B 1 243 ? 38.693 16.945 20.484 1.00 21.97 231 GLU B CA 1
ATOM 3449 C C . GLU B 1 243 ? 39.904 16.193 21.028 1.00 22.53 231 GLU B C 1
ATOM 3450 O O . GLU B 1 243 ? 40.342 16.349 22.194 1.00 21.04 231 GLU B O 1
ATOM 3456 N N . PRO B 1 244 ? 40.491 15.349 20.182 1.00 22.73 232 PRO B N 1
ATOM 3457 C CA . PRO B 1 244 ? 41.676 14.650 20.656 1.00 22.92 232 PRO B CA 1
ATOM 3458 C C . PRO B 1 244 ? 42.817 15.647 20.953 1.00 22.65 232 PRO B C 1
ATOM 3459 O O . PRO B 1 244 ? 42.939 16.720 20.305 1.00 22.13 232 PRO B O 1
ATOM 3463 N N . GLY B 1 245 ? 43.640 15.279 21.928 1.00 23.24 233 GLY B N 1
ATOM 3464 C CA . GLY B 1 245 ? 44.848 16.085 22.198 1.00 23.05 233 GLY B CA 1
ATOM 3465 C C . GLY B 1 245 ? 44.521 17.273 23.109 1.00 23.53 233 GLY B C 1
ATOM 3466 O O . GLY B 1 245 ? 45.119 17.366 24.175 1.00 24.19 233 GLY B O 1
ATOM 3467 N N A SER B 1 246 ? 43.569 18.137 22.698 0.50 22.76 234 SER B N 1
ATOM 3468 N N B SER B 1 246 ? 43.563 18.126 22.734 0.50 21.69 234 SER B N 1
ATOM 3469 C CA A SER B 1 246 ? 43.112 19.301 23.516 0.50 22.67 234 SER B CA 1
ATOM 3470 C CA B SER B 1 246 ? 43.205 19.273 23.594 0.50 20.48 234 SER B CA 1
ATOM 3471 C C A SER B 1 246 ? 42.319 18.846 24.730 0.50 22.00 234 SER B C 1
ATOM 3472 C C B SER B 1 246 ? 42.318 18.846 24.753 0.50 20.80 234 SER B C 1
ATOM 3473 O O A SER B 1 246 ? 42.401 19.449 25.798 0.50 21.14 234 SER B O 1
ATOM 3474 O O B SER B 1 246 ? 42.338 19.473 25.810 0.50 19.88 234 SER B O 1
ATOM 3479 N N . GLY B 1 247 ? 41.500 17.817 24.532 1.00 21.29 235 GLY B N 1
ATOM 3480 C CA . GLY B 1 247 ? 40.577 17.365 25.562 1.00 20.88 235 GLY B CA 1
ATOM 3481 C C . GLY B 1 247 ? 39.356 18.287 25.617 1.00 20.98 235 GLY B C 1
ATOM 3482 O O . GLY B 1 247 ? 38.520 18.100 26.530 1.00 20.14 235 GLY B O 1
ATOM 3483 N N . ARG B 1 248 ? 39.254 19.237 24.675 1.00 20.00 236 ARG B N 1
ATOM 3484 C CA . ARG B 1 248 ? 38.114 20.119 24.606 1.00 20.54 236 ARG B CA 1
ATOM 3485 C C . ARG B 1 248 ? 36.794 19.373 24.367 1.00 19.99 236 ARG B C 1
ATOM 3486 O O . ARG B 1 248 ? 36.719 18.403 23.569 1.00 18.75 236 ARG B O 1
ATOM 3494 N N . ILE B 1 249 ? 35.751 19.844 25.052 1.00 18.97 237 ILE B N 1
ATOM 3495 C CA . ILE B 1 249 ? 34.473 19.082 25.093 1.00 18.12 237 ILE B CA 1
ATOM 3496 C C . ILE B 1 249 ? 33.296 19.842 24.436 1.00 16.75 237 ILE B C 1
ATOM 3497 O O . ILE B 1 249 ? 33.081 21.044 24.711 1.00 16.42 237 ILE B O 1
ATOM 3502 N N . PHE B 1 250 ? 32.528 19.189 23.523 1.00 14.86 238 PHE B N 1
ATOM 3503 C CA . PHE B 1 250 ? 31.550 19.915 22.733 1.00 15.88 238 PHE B CA 1
ATOM 3504 C C . PHE B 1 250 ? 30.195 19.190 22.802 1.00 14.83 238 PHE B C 1
ATOM 3505 O O . PHE B 1 250 ? 30.192 17.964 22.832 1.00 16.67 238 PHE B O 1
ATOM 3513 N N . MET B 1 251 ? 29.106 19.961 22.950 1.00 15.07 239 MET B N 1
ATOM 3514 C CA . MET B 1 251 ? 27.768 19.340 23.128 1.00 14.67 239 MET B CA 1
ATOM 3515 C C . MET B 1 251 ? 26.734 20.104 22.361 1.00 13.82 239 MET B C 1
ATOM 3516 O O . MET B 1 251 ? 26.713 21.352 22.316 1.00 14.94 239 MET B O 1
ATOM 3521 N N . THR B 1 252 ? 25.818 19.353 21.759 1.00 15.54 240 THR B N 1
ATOM 3522 C CA . THR B 1 252 ? 24.727 20.016 21.079 1.00 15.06 240 THR B CA 1
ATOM 3523 C C . THR B 1 252 ? 23.404 19.246 21.300 1.00 14.92 240 THR B C 1
ATOM 3524 O O . THR B 1 252 ? 23.293 18.452 22.224 1.00 13.66 240 THR B O 1
ATOM 3528 N N . GLY B 1 253 ? 22.432 19.601 20.485 1.00 15.10 241 GLY B N 1
ATOM 3529 C CA . GLY B 1 253 ? 21.071 19.097 20.625 1.00 14.07 241 GLY B CA 1
ATOM 3530 C C . GLY B 1 253 ? 20.344 18.976 19.305 1.00 14.43 241 GLY B C 1
ATOM 3531 O O . GLY B 1 253 ? 20.624 19.695 18.349 1.00 13.99 241 GLY B O 1
ATOM 3532 N N . LYS B 1 254 ? 19.359 18.090 19.249 1.00 14.23 242 LYS B N 1
ATOM 3533 C CA . LYS B 1 254 ? 18.595 17.977 17.996 1.00 15.09 242 LYS B CA 1
ATOM 3534 C C . LYS B 1 254 ? 17.916 19.311 17.633 1.00 15.35 242 LYS B C 1
ATOM 3535 O O . LYS B 1 254 ? 17.251 19.902 18.456 1.00 16.79 242 LYS B O 1
ATOM 3541 N N . LEU B 1 255 ? 18.076 19.800 16.397 1.00 15.63 243 LEU B N 1
ATOM 3542 C CA . LEU B 1 255 ? 17.523 21.082 15.976 1.00 15.50 243 LEU B CA 1
ATOM 3543 C C . LEU B 1 255 ? 18.022 22.343 16.757 1.00 16.69 243 LEU B C 1
ATOM 3544 O O . LEU B 1 255 ? 17.421 23.399 16.632 1.00 18.01 243 LEU B O 1
ATOM 3549 N N . TRP B 1 256 ? 19.095 22.205 17.553 1.00 16.77 244 TRP B N 1
ATOM 3550 C CA . TRP B 1 256 ? 19.574 23.293 18.388 1.00 17.10 244 TRP B CA 1
ATOM 3551 C C . TRP B 1 256 ? 20.238 24.372 17.500 1.00 20.01 244 TRP B C 1
ATOM 3552 O O . TRP B 1 256 ? 20.865 24.010 16.491 1.00 19.25 244 TRP B O 1
ATOM 3563 N N . PRO B 1 257 ? 20.068 25.673 17.848 1.00 21.72 245 PRO B N 1
ATOM 3564 C CA . PRO B 1 257 ? 20.710 26.760 17.086 1.00 23.05 245 PRO B CA 1
ATOM 3565 C C . PRO B 1 257 ? 22.210 26.907 17.424 1.00 24.24 245 PRO B C 1
ATOM 3566 O O . PRO B 1 257 ? 22.943 27.566 16.686 1.00 24.07 245 PRO B O 1
ATOM 3570 N N . ARG B 1 258 ? 22.673 26.208 18.461 1.00 24.25 246 ARG B N 1
ATOM 3571 C CA . ARG B 1 258 ? 24.079 26.285 18.920 1.00 23.58 246 ARG B CA 1
ATOM 3572 C C . ARG B 1 258 ? 24.735 24.940 19.201 1.00 22.93 246 ARG B C 1
ATOM 3573 O O . ARG B 1 258 ? 24.058 23.957 19.491 1.00 22.85 246 ARG B O 1
ATOM 3581 N N . LEU B 1 259 ? 26.061 24.895 19.063 1.00 20.73 247 LEU B N 1
ATOM 3582 C CA . LEU B 1 259 ? 26.871 23.771 19.450 1.00 20.57 247 LEU B CA 1
ATOM 3583 C C . LEU B 1 259 ? 27.665 24.481 20.529 1.00 20.25 247 LEU B C 1
ATOM 3584 O O . LEU B 1 259 ? 28.088 25.639 20.353 1.00 21.18 247 LEU B O 1
ATOM 3589 N N . PHE B 1 260 ? 27.846 23.838 21.654 1.00 17.55 248 PHE B N 1
ATOM 3590 C CA . PHE B 1 260 ? 28.524 24.508 22.761 1.00 17.59 248 PHE B CA 1
ATOM 3591 C C . PHE B 1 260 ? 29.831 23.848 23.125 1.00 16.79 248 PHE B C 1
ATOM 3592 O O . PHE B 1 260 ? 29.897 22.614 23.272 1.00 16.33 248 PHE B O 1
ATOM 3600 N N . GLU B 1 261 ? 30.873 24.666 23.395 1.00 15.36 249 GLU B N 1
ATOM 3601 C CA . GLU B 1 261 ? 32.050 24.140 24.081 1.00 17.43 249 GLU B CA 1
ATOM 3602 C C . GLU B 1 261 ? 31.774 24.283 25.571 1.00 16.64 249 GLU B C 1
ATOM 3603 O O . GLU B 1 261 ? 31.315 25.329 26.012 1.00 19.06 249 GLU B O 1
ATOM 3609 N N . VAL B 1 262 ? 32.070 23.246 26.322 1.00 16.52 250 VAL B N 1
ATOM 3610 C CA . VAL B 1 262 ? 31.768 23.253 27.748 1.00 16.40 250 VAL B CA 1
ATOM 3611 C C . VAL B 1 262 ? 32.973 22.924 28.584 1.00 17.43 250 VAL B C 1
ATOM 3612 O O . VAL B 1 262 ? 33.873 22.203 28.143 1.00 17.68 250 VAL B O 1
ATOM 3616 N N . ARG B 1 263 ? 32.987 23.426 29.833 1.00 18.95 251 ARG B N 1
ATOM 3617 C CA . ARG B 1 263 ? 33.980 22.969 30.815 1.00 18.73 251 ARG B CA 1
ATOM 3618 C C . ARG B 1 263 ? 33.244 22.189 31.874 1.00 19.67 251 ARG B C 1
ATOM 3619 O O . ARG B 1 263 ? 32.168 22.599 32.302 1.00 18.33 251 ARG B O 1
ATOM 3627 N N . LEU B 1 264 ? 33.794 21.047 32.275 1.00 18.74 252 LEU B N 1
ATOM 3628 C CA . LEU B 1 264 ? 33.117 20.186 33.233 1.00 20.66 252 LEU B CA 1
ATOM 3629 C C . LEU B 1 264 ? 33.703 20.459 34.614 1.00 22.06 252 LEU B C 1
ATOM 3630 O O . LEU B 1 264 ? 34.877 20.220 34.846 1.00 22.99 252 LEU B O 1
ATOM 3635 N N . ASP B 1 265 ? 32.865 20.970 35.497 1.00 22.26 253 ASP B N 1
ATOM 3636 C CA . ASP B 1 265 ? 33.316 21.401 36.813 1.00 21.71 253 ASP B CA 1
ATOM 3637 C C . ASP B 1 265 ? 32.818 20.459 37.840 1.00 20.36 253 ASP B C 1
ATOM 3638 O O . ASP B 1 265 ? 31.612 20.198 37.931 1.00 19.76 253 ASP B O 1
ATOM 3643 N N . VAL B 1 266 ? 33.740 19.909 38.616 1.00 19.55 254 VAL B N 1
ATOM 3644 C CA . VAL B 1 266 ? 33.388 19.061 39.744 1.00 20.23 254 VAL B CA 1
ATOM 3645 C C . VAL B 1 266 ? 32.592 19.839 40.779 1.00 22.25 254 VAL B C 1
ATOM 3646 O O . VAL B 1 266 ? 32.916 21.021 41.062 1.00 23.25 254 VAL B O 1
ATOM 3650 N N . VAL B 1 267 ? 31.525 19.204 41.252 1.00 23.24 255 VAL B N 1
ATOM 3651 C CA . VAL B 1 267 ? 30.712 19.619 42.436 1.00 24.85 255 VAL B CA 1
ATOM 3652 C C . VAL B 1 267 ? 30.840 18.490 43.446 1.00 24.83 255 VAL B C 1
ATOM 3653 O O . VAL B 1 267 ? 30.476 17.328 43.188 1.00 25.15 255 VAL B O 1
ATOM 3657 N N . ASP B 1 268 ? 31.428 18.826 44.594 1.00 23.54 256 ASP B N 1
ATOM 3658 C CA . ASP B 1 268 ? 31.640 17.856 45.659 1.00 24.61 256 ASP B CA 1
ATOM 3659 C C . ASP B 1 268 ? 30.396 17.473 46.415 1.00 25.13 256 ASP B C 1
ATOM 3660 O O . ASP B 1 268 ? 29.410 18.206 46.426 1.00 26.67 256 ASP B O 1
#

Solvent-accessible surface area: 18875 Å² total; per-residue (Å²): 203,142,100,9,59,123,56,52,1,82,51,60,119,95,29,55,9,15,84,117,0,31,0,3,0,0,15,17,7,75,78,64,8,4,0,0,2,1,49,88,0,2,0,16,29,22,22,57,164,49,38,144,29,91,55,72,53,151,11,44,85,47,36,0,10,0,1,1,23,48,45,104,73,0,8,0,0,0,47,42,50,2,36,1,7,7,1,27,46,124,76,4,127,94,88,99,86,14,168,18,100,50,38,0,32,0,0,5,69,62,106,39,57,0,0,17,0,55,9,22,17,76,0,22,10,6,80,35,111,32,7,53,108,78,25,53,21,61,0,81,41,134,49,124,59,22,101,29,0,3,0,0,9,33,21,106,66,23,0,8,0,0,21,36,64,33,26,53,0,2,5,0,45,6,73,77,0,67,3,53,0,21,0,54,0,28,29,0,52,157,34,1,61,83,98,37,133,44,29,24,10,24,4,0,0,0,0,15,52,116,83,61,44,88,19,1,1,0,0,11,22,2,23,54,2,0,9,6,115,37,45,83,54,192,176,8,65,80,51,43,0,74,53,68,144,98,32,48,5,14,88,116,0,22,0,5,0,0,14,39,4,91,49,76,7,0,0,0,3,0,73,112,0,4,0,17,14,16,23,60,157,43,31,134,33,98,51,66,53,161,15,47,96,40,23,0,7,0,1,1,22,41,46,122,87,0,8,0,0,0,50,46,46,6,32,1,12,8,0,26,44,85,80,5,119,93,79,100,77,16,182,26,100,52,37,0,33,0,0,5,70,63,108,36,56,0,0,18,0,56,7,21,20,76,0,28,11,8,82,35,111,34,11,51,103,72,26,53,24,56,0,79,42,130,52,125,61,18,101,38,0,4,0,0,10,32,22,105,58,25,0,10,0,2,25,44,60,33,28,49,0,1,6,0,39,4,70,76,0,70,5,55,0,2,0,44,0,30,22,0,53,160,46,2,64,83,97,38,128,52,28,18,10,22,6,1,0,0,0,12,33,95,93,74,34,86,20,1,0,0,0,8,33,2,10,82,3,2,9,4,117,34,40,88,66,188

Secondary structure (DSSP, 8-state):
----EEEEEEEEEEEE--TT--EEEEEEETTEEEEEETTTTEEEEPPSS-SS-SEEEE-TT--EEEEEE-SS-EEEEESSS-EEEEEETTTTEEEEEEE-SS----EEEETTEEEEE-SSSEEEEE-TTT--EEEEEE-EETTEE---EEEEEEETTEEEEEETT-SEEEEE-TTT-BEEEEEE-HHHHHHHTTT---TT--EEEEEE-TTT--EEEEETT-SEEEEEEEEE--/-PEEEEEEEEEEEE--TT--EEEEEEETTEEEEEETTTTEEEE--SS-SS-SEEEE-TT--EEEEEE-SS-EEEEESSS-EEEEEETTTTEEEEEEE-SS----EEEETTEEEE--SSSEEEEE-TTT--EEEEEE-EETTEE---EEEEEEETTEEEEEETT-SEEEEE-TTT-BEEEEEE-HHHHHHHTTT--STT--EEEEEE-TTT--EEEEETT-SEEEEEEEEEE-

Sequence (466 aa):
VQEPVRRVAHIIREYPHATNAFTQQGLVFHQGHFFESTGHQGTLRQLSLESAQPVWMERLGNIFAEGLASDGERLYQLTWTEGLLFTWSGMPPQRERTTRYSSGEGWGLCYWNGKLVRSDGGTMLTFHEPDGFALVGAVQVKLRGQPVELINELECANGVIYANIWHSSDVLEIDPATGTVVGVIDASALTRAVAGQVTNPEAVLNGIAVEPGSGRIFMTGKLWPRLFEVRLDVVDEPVRRVAHIIREYPHATNAFTQGLVFHQGHFFESTGHQGTLRQLSLESAQPVWMERLGNIFAEGLASDGERLYQLTWTEGLLFTWSGMPPQRERTTRYSGEGWGLCYWNGKLVRSDGGTMLTFHEPDGFALVGAVQVKLRGQPVELINELECANGVIYANIIWHSSDVLEIDPATGTVVGVIDASALTRAVAGQVTNPEAVLNGIAVEPGSSGRIFMTGKLWPRLFEVRLDVVD